Protein AF-Q7MSH3-F1 (afdb_monomer)

Secondary structure (DSSP, 8-state):
-PPP---TT-SS-HHHHHHHHHHHHHHHT--EEEEEEEEEETTEEEEEEEESS-TT-EEEEEESSHHHHHHHHHHHHHHHHHTSGGGTTS---S-SS-SS-TT-EEESSGGGSS-HHHHHHHTTTTTS-GGGGS-SSSS-SSSEEEEEEEETTSS--EEEEHHHIIIIITTTTEEEESSHHHHHHHHHHHHHHHHHHHHHHHTTPPPPBPPHHHHTT-HHHHHHHHHHHHTT-EEEEEE--TTTT--EEEEEEEETTTTEEEEEEEE-SSHHHHHHHHHHHHTTT--TTT--TTPBPPBS-HHHHHSHHHHHHHHHTS-S--BG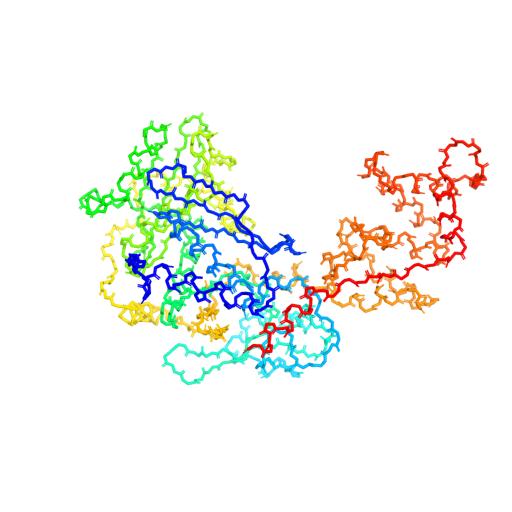GGG-SS-SS--------S-HHHHHHHHHHHHHHTTPPPEEEE--BTTBEEEEEE-TTTS-SS-TTHHHHS-TTTTHHHHHHHHTTTT--HHHHHHHHHHHHTS-TTSBHHHHHT-EE-TT-TTTT-BHHHHHHHHHHHHT-HHHHHHHHHHHHHHS-TTSTTHHHHHHHHHHHHH---S--TTTS-HHHHHHHHHHHTT------EE-HHHHHHHHHHH-

Solvent-accessible surface area (backbone atoms only — not comparable to full-atom values): 29143 Å² total; per-residue (Å²): 130,84,85,79,46,78,48,93,93,52,88,50,29,49,64,60,50,42,51,45,48,52,52,35,42,44,74,42,66,52,53,75,42,83,77,48,74,50,71,68,50,84,59,34,16,26,27,34,36,29,26,71,91,46,68,90,47,57,29,58,14,43,25,79,31,67,64,46,2,46,38,36,16,51,40,47,36,48,26,32,57,49,69,36,57,81,45,58,69,30,45,52,56,85,73,87,81,52,64,54,39,77,69,53,38,76,30,79,45,76,85,69,34,44,53,75,70,57,41,43,58,76,22,59,80,67,71,52,56,77,71,53,43,26,34,40,31,56,75,57,86,74,34,29,40,21,38,66,24,40,28,71,96,58,85,76,46,40,32,47,45,45,22,52,44,60,66,25,26,61,73,50,14,51,18,45,26,75,37,68,48,43,6,48,41,50,9,53,22,47,28,52,27,52,40,48,49,49,50,40,32,38,66,32,49,17,48,22,64,56,54,66,84,62,48,70,75,39,60,71,57,47,50,47,48,52,54,45,40,74,72,60,34,47,71,48,51,26,43,52,26,77,83,69,67,42,48,28,31,32,36,40,40,33,36,77,91,76,56,17,42,40,69,31,68,12,36,25,48,35,53,70,59,6,49,48,46,14,56,40,57,69,46,50,96,44,44,75,92,78,51,81,82,70,51,43,60,54,32,85,56,34,67,66,20,43,33,66,70,28,46,48,34,41,69,76,73,43,56,36,61,40,27,41,42,52,74,44,88,72,39,81,41,71,75,73,99,61,61,55,86,75,58,46,65,57,41,37,49,52,53,51,53,54,37,50,76,72,71,51,59,49,30,36,31,84,37,54,46,76,86,38,28,22,33,39,40,47,31,81,99,51,35,60,71,45,65,78,63,35,55,74,80,62,42,79,36,59,29,46,82,45,34,66,59,64,66,41,48,78,76,48,55,72,68,61,40,48,52,50,51,60,65,45,66,83,48,64,42,83,43,43,46,41,68,47,43,13,49,43,57,33,90,87,20,86,66,48,95,28,34,38,36,62,54,50,26,56,52,27,45,56,76,62,38,56,65,64,20,44,53,41,36,51,54,50,59,73,73,45,54,83,84,41,89,60,38,63,41,40,57,51,47,42,44,40,66,77,65,68,47,72,85,81,54,88,88,78,64,58,70,68,44,46,53,50,49,54,35,40,78,71,56,56,71,76,72,73,44,71,53,56,66,68,30,53,39,39,36,44,48,29,72,101

InterPro domains:
  IPR003776 YcaO-like domain [PF02624] (60-382)
  IPR003776 YcaO-like domain [PS51664] (61-425)
  IPR003776 YcaO-like domain [TIGR00702] (14-395)
  IPR041080 YcaO cyclodehydratase, C-terminal [PF18381] (401-498)

Sequence (544 aa):
MEKLTPLKGKDAPLERTLEVIKEALGKAGFEIIEKECANPLSELFWVFIQDKNHPSFFSNGKGYSKKAALASAYAEFAERAFSGFFFQELYLGDEEGIYLAKDEVLARSIAEVLNPKWRRFYSMEGSLGSRGWIDFQTSHQDHILALPFKRLGGEEGLLFPQALLHNLYASNGIAAGNTLQEALVQAISEVIERAVRFEVIAKGYALPDIPMEVLAQHKEACSVVEALQGLGYEVRLKDASLGRSWPVVVALLINPKDAGAMLLFGAHPNFEVALLRTLSELLQGRDPHRGFKGLEIPALEVEECADSRNLESHFINSTGKIPWRILEEKSDFAFEPWGVEGDREAELEYLARLLERFGLEVFYKDHSRLGFFVVRVVIPSFSEVYPLEDMKEANMNEGKFFRAKVLAWESLEGEALGALLDDLEEVEDHRGIEEFLGIELQERSYLKGAMMGEFKILVALYLGERGYALEGVRWVLEGLDRAHRRFVDYALLERVLSSKAPLKAKGIFPEDSIKRVEGWLKGEREPLFIDLSKAGLARRIATL

Radius of gyration: 26.22 Å; Cα contacts (8 Å, |Δi|>4): 1031; chains: 1; bounding box: 67×51×71 Å

Structure (mmCIF, N/CA/C/O backbone):
data_AF-Q7MSH3-F1
#
_entry.id   AF-Q7MSH3-F1
#
loop_
_atom_site.group_PDB
_atom_site.id
_atom_site.type_symbol
_atom_site.label_atom_id
_atom_site.label_alt_id
_atom_site.label_comp_id
_atom_site.label_asym_id
_atom_site.label_entity_id
_atom_site.label_seq_id
_atom_site.pdbx_PDB_ins_code
_atom_site.Cartn_x
_atom_site.Cartn_y
_atom_site.Cartn_z
_atom_site.occupancy
_atom_site.B_iso_or_equiv
_atom_site.auth_seq_id
_atom_site.auth_comp_id
_atom_site.auth_asym_id
_atom_site.auth_atom_id
_atom_site.pdbx_PDB_model_num
ATOM 1 N N . MET A 1 1 ? 13.443 -17.375 33.068 1.00 51.47 1 MET A N 1
ATOM 2 C CA . MET A 1 1 ? 12.359 -17.336 32.067 1.00 51.47 1 MET A CA 1
ATOM 3 C C . MET A 1 1 ? 12.115 -15.884 31.724 1.00 51.47 1 MET A C 1
ATOM 5 O O . MET A 1 1 ? 12.042 -15.080 32.646 1.00 51.47 1 MET A O 1
ATOM 9 N N . GLU A 1 2 ? 12.078 -15.545 30.440 1.00 70.31 2 GLU A N 1
ATOM 10 C CA . GLU A 1 2 ? 11.700 -14.200 30.000 1.00 70.31 2 GLU A CA 1
ATOM 11 C C . GLU A 1 2 ? 10.244 -13.915 30.414 1.00 70.31 2 GLU A C 1
ATOM 13 O O . GLU A 1 2 ? 9.411 -14.825 30.427 1.00 70.31 2 GLU A O 1
ATOM 18 N N . LYS A 1 3 ? 9.946 -12.683 30.841 1.00 81.31 3 LYS A N 1
ATOM 19 C CA . LYS A 1 3 ? 8.594 -12.283 31.255 1.00 81.31 3 LYS A CA 1
ATOM 20 C C . LYS A 1 3 ? 7.729 -12.123 30.002 1.00 81.31 3 LYS A C 1
ATOM 22 O O . LYS A 1 3 ? 8.068 -11.307 29.154 1.00 81.31 3 LYS A O 1
ATOM 27 N N . LEU A 1 4 ? 6.636 -12.883 29.911 1.00 85.69 4 LEU A N 1
ATOM 28 C CA . LEU A 1 4 ? 5.678 -12.805 28.804 1.00 85.69 4 LEU A CA 1
ATOM 29 C C . LEU A 1 4 ? 4.738 -11.606 28.980 1.00 85.69 4 LEU A C 1
ATOM 31 O O . LEU A 1 4 ? 4.203 -11.392 30.071 1.00 85.69 4 LEU A O 1
ATOM 35 N N . THR A 1 5 ? 4.533 -10.850 27.904 1.00 89.06 5 THR A N 1
ATOM 36 C CA . THR A 1 5 ? 3.732 -9.621 27.886 1.00 89.06 5 THR A CA 1
ATOM 37 C C . THR A 1 5 ? 2.472 -9.820 27.032 1.00 89.06 5 THR A C 1
ATOM 39 O O . THR A 1 5 ? 2.572 -9.770 25.803 1.00 89.06 5 THR A O 1
ATOM 42 N N . PRO A 1 6 ? 1.291 -10.067 27.634 1.00 86.44 6 PRO A N 1
ATOM 43 C CA . PRO A 1 6 ? 0.033 -10.117 26.890 1.00 86.44 6 PRO A CA 1
ATOM 44 C C . PRO A 1 6 ? -0.390 -8.714 26.431 1.00 86.44 6 PRO A C 1
ATOM 46 O O . PRO A 1 6 ? -0.079 -7.723 27.092 1.00 86.44 6 PRO A O 1
ATOM 49 N N . LEU A 1 7 ? -1.127 -8.636 25.322 1.00 87.25 7 LEU A N 1
ATOM 50 C CA . LEU A 1 7 ? -1.681 -7.391 24.787 1.00 87.25 7 LEU A CA 1
ATOM 51 C C . LEU A 1 7 ? -3.159 -7.599 24.439 1.00 87.25 7 LEU A C 1
ATOM 53 O O . LEU A 1 7 ? -3.508 -8.614 23.836 1.00 87.25 7 LEU A O 1
ATOM 57 N N . LYS A 1 8 ? -4.031 -6.649 24.806 1.00 86.06 8 LYS A N 1
ATOM 58 C CA . LYS A 1 8 ? -5.455 -6.715 24.445 1.00 86.06 8 LYS A CA 1
ATOM 59 C C . LYS A 1 8 ? -5.583 -6.758 22.920 1.00 86.06 8 LYS A C 1
ATOM 61 O O . LYS A 1 8 ? -4.939 -5.981 22.219 1.00 86.06 8 LYS A O 1
ATOM 66 N N . GLY A 1 9 ? -6.394 -7.681 22.418 1.00 82.69 9 GLY A N 1
ATOM 67 C CA . GLY A 1 9 ? -6.578 -7.872 20.982 1.00 82.69 9 GLY A CA 1
ATOM 68 C C . GLY A 1 9 ? -5.591 -8.834 20.304 1.00 82.69 9 GLY A C 1
ATOM 69 O O . GLY A 1 9 ? -5.631 -8.962 19.081 1.00 82.69 9 GLY A O 1
ATOM 70 N N . LYS A 1 10 ? -4.692 -9.481 21.063 1.00 90.12 10 LYS A N 1
ATOM 71 C CA . LYS A 1 10 ? -3.670 -10.411 20.554 1.00 90.12 10 LYS A CA 1
ATOM 72 C C . LYS A 1 10 ? -3.763 -11.781 21.222 1.00 90.12 10 LYS A C 1
ATOM 74 O O . LYS A 1 10 ? -3.869 -11.857 22.444 1.00 90.12 10 LYS A O 1
ATOM 79 N N . ASP A 1 11 ? -3.626 -12.844 20.429 1.00 91.81 11 ASP A N 1
ATOM 80 C CA . ASP A 1 11 ? -3.749 -14.230 20.914 1.00 91.81 11 ASP A CA 1
ATOM 81 C C . ASP A 1 11 ? -2.439 -14.822 21.450 1.00 91.81 11 ASP A C 1
ATOM 83 O O . ASP A 1 11 ? -2.425 -15.917 22.014 1.00 91.81 11 ASP A O 1
ATOM 87 N N . ALA A 1 12 ? -1.319 -14.110 21.300 1.00 93.56 12 ALA A N 1
ATOM 88 C CA . ALA A 1 12 ? -0.035 -14.512 21.859 1.00 93.56 12 ALA A CA 1
ATOM 89 C C . ALA A 1 12 ? 0.692 -13.338 22.537 1.00 93.56 12 ALA A C 1
ATOM 91 O O . ALA A 1 12 ? 0.517 -12.180 22.146 1.00 93.56 12 ALA A O 1
ATOM 92 N N . PRO A 1 13 ? 1.549 -13.620 23.538 1.00 94.75 13 PRO A N 1
ATOM 93 C CA . PRO A 1 13 ? 2.441 -12.618 24.104 1.00 94.75 13 PRO A CA 1
ATOM 94 C C . PRO A 1 13 ? 3.452 -12.096 23.079 1.00 94.75 13 PRO A C 1
ATOM 96 O O . PRO A 1 13 ? 3.950 -12.856 22.244 1.00 94.75 13 PRO A O 1
ATOM 99 N N . LEU A 1 14 ? 3.831 -10.823 23.212 1.00 94.12 14 LEU A N 1
ATOM 100 C CA . LEU A 1 14 ? 4.701 -10.118 22.261 1.00 94.12 14 LEU A CA 1
ATOM 101 C C . LEU A 1 14 ? 6.034 -10.831 21.991 1.00 94.12 14 LEU A C 1
ATOM 103 O O . LEU A 1 14 ? 6.529 -10.815 20.866 1.00 94.12 14 LEU A O 1
ATOM 107 N N . GLU A 1 15 ? 6.628 -11.451 23.013 1.00 94.88 15 GLU A N 1
ATOM 108 C CA . GLU A 1 15 ? 7.889 -12.191 22.902 1.00 94.88 15 GLU A CA 1
ATOM 109 C C . GLU A 1 15 ? 7.747 -13.383 21.953 1.00 94.88 15 GLU A C 1
ATOM 111 O O . GLU A 1 15 ? 8.594 -13.590 21.085 1.00 94.88 15 GLU A O 1
ATOM 116 N N . ARG A 1 16 ? 6.639 -14.125 22.079 1.00 94.19 16 ARG A N 1
ATOM 117 C CA . ARG A 1 16 ? 6.362 -15.285 21.234 1.00 94.19 16 ARG A CA 1
ATOM 118 C C . ARG A 1 16 ? 6.024 -14.864 19.809 1.00 94.19 16 ARG A C 1
ATOM 120 O O . ARG A 1 16 ? 6.519 -15.481 18.872 1.00 94.19 16 ARG A O 1
ATOM 127 N N . THR A 1 17 ? 5.237 -13.802 19.646 1.00 95.25 17 THR A N 1
ATOM 128 C CA . THR A 1 17 ? 4.937 -13.219 18.331 1.00 95.25 17 THR A CA 1
ATOM 129 C C . THR A 1 17 ? 6.224 -12.837 17.601 1.00 95.25 17 THR A C 1
ATOM 131 O O . THR A 1 17 ? 6.447 -13.260 16.470 1.00 95.25 17 THR A O 1
ATOM 134 N N . LEU A 1 18 ? 7.125 -12.107 18.266 1.00 96.56 18 LEU A N 1
ATOM 135 C CA . LEU A 1 18 ? 8.400 -11.690 17.679 1.00 96.56 18 LEU A CA 1
ATOM 136 C C . LEU A 1 18 ? 9.305 -12.867 17.307 1.00 96.56 18 LEU A C 1
ATOM 138 O O . LEU A 1 18 ? 9.933 -12.822 16.252 1.00 96.56 18 LEU A O 1
ATOM 142 N N . GLU A 1 19 ? 9.393 -13.892 18.156 1.00 95.94 19 GLU A N 1
ATOM 143 C CA . GLU A 1 19 ? 10.178 -15.101 17.883 1.00 95.94 19 GLU A CA 1
ATOM 144 C C . GLU A 1 19 ? 9.704 -15.785 16.593 1.00 95.94 19 GLU A C 1
ATOM 146 O O . GLU A 1 19 ? 10.505 -16.003 15.682 1.00 95.94 19 GLU A O 1
ATOM 151 N N . VAL A 1 20 ? 8.395 -16.041 16.486 1.00 96.25 20 VAL A N 1
ATOM 152 C CA . VAL A 1 20 ? 7.788 -16.726 15.335 1.00 96.25 20 VAL A CA 1
ATOM 153 C C . VAL A 1 20 ? 7.972 -15.921 14.047 1.00 96.25 20 VAL A C 1
ATOM 155 O O . VAL A 1 20 ? 8.407 -16.474 13.037 1.00 96.25 20 VAL A O 1
ATOM 158 N N . ILE A 1 21 ? 7.700 -14.611 14.070 1.00 96.69 21 ILE A N 1
ATOM 159 C CA . ILE A 1 21 ? 7.804 -13.776 12.864 1.00 96.69 21 ILE A CA 1
ATOM 160 C C . ILE A 1 21 ? 9.256 -13.670 12.386 1.00 96.69 21 ILE A C 1
ATOM 162 O O . ILE A 1 21 ? 9.529 -13.800 11.192 1.00 96.69 21 ILE A O 1
ATOM 166 N N . LYS A 1 22 ? 10.203 -13.456 13.309 1.00 97.12 22 LYS A N 1
ATOM 167 C CA . LYS A 1 22 ? 11.632 -13.370 12.974 1.00 97.12 22 LYS A CA 1
ATOM 168 C C . LYS A 1 22 ? 12.145 -14.668 12.367 1.00 97.12 22 LYS A C 1
ATOM 170 O O . LYS A 1 22 ? 12.881 -14.623 11.384 1.00 97.12 22 LYS A O 1
ATOM 175 N N . GLU A 1 23 ? 11.751 -15.811 12.924 1.00 95.88 23 GLU A N 1
ATOM 176 C CA . GLU A 1 23 ? 12.106 -17.114 12.365 1.00 95.88 23 GLU A CA 1
ATOM 177 C C . GLU A 1 23 ? 11.512 -17.297 10.960 1.00 95.88 23 GLU A C 1
ATOM 179 O O . GLU A 1 23 ? 12.224 -17.717 10.043 1.00 95.88 23 GLU A O 1
ATOM 184 N N . ALA A 1 24 ? 10.236 -16.947 10.773 1.00 95.62 24 ALA A N 1
ATOM 185 C CA . ALA A 1 24 ? 9.555 -17.061 9.489 1.00 95.62 24 ALA A CA 1
ATOM 186 C C . ALA A 1 24 ? 10.226 -16.205 8.400 1.00 95.62 24 ALA A C 1
ATOM 188 O O . ALA A 1 24 ? 10.558 -16.715 7.327 1.00 95.62 24 ALA A O 1
ATOM 189 N N . LEU A 1 25 ? 10.493 -14.929 8.690 1.00 96.69 25 LEU A N 1
ATOM 190 C CA . LEU A 1 25 ? 11.148 -14.001 7.762 1.00 96.69 25 LEU A CA 1
ATOM 191 C C . LEU A 1 25 ? 12.606 -14.391 7.479 1.00 96.69 25 LEU A C 1
ATOM 193 O O . LEU A 1 25 ? 13.038 -14.358 6.326 1.00 96.69 25 LEU A O 1
ATOM 197 N N . GLY A 1 26 ? 13.345 -14.851 8.493 1.00 96.62 26 GLY A N 1
ATOM 198 C CA . GLY A 1 26 ? 14.711 -15.345 8.311 1.00 96.62 26 GLY A CA 1
ATOM 199 C C . GLY A 1 26 ? 14.777 -16.564 7.385 1.00 96.62 26 GLY A C 1
ATOM 200 O O . GLY A 1 26 ? 15.611 -16.617 6.481 1.00 96.62 26 GLY A O 1
ATOM 201 N N . LYS A 1 27 ? 13.855 -17.527 7.537 1.00 95.31 27 LYS A N 1
ATOM 202 C CA . LYS A 1 27 ? 13.747 -18.683 6.624 1.00 95.31 27 LYS A CA 1
ATOM 203 C C . LYS A 1 27 ? 13.336 -18.270 5.209 1.00 95.31 27 LYS A C 1
ATOM 205 O O . LYS A 1 27 ? 13.844 -18.841 4.241 1.00 95.31 27 LYS A O 1
ATOM 210 N N . ALA A 1 28 ? 12.479 -17.258 5.088 1.00 93.50 28 ALA A N 1
ATOM 211 C CA . ALA A 1 28 ? 12.103 -16.660 3.809 1.00 93.50 28 ALA A CA 1
ATOM 212 C C . ALA A 1 28 ? 13.257 -15.926 3.110 1.00 93.50 28 ALA A C 1
ATOM 214 O O . ALA A 1 28 ? 13.173 -15.722 1.906 1.00 93.50 28 ALA A O 1
ATOM 215 N N . GLY A 1 29 ? 14.362 -15.638 3.805 1.00 95.12 29 GLY A N 1
ATOM 216 C CA . GLY A 1 29 ? 15.576 -15.057 3.224 1.00 95.12 29 GLY A CA 1
ATOM 217 C C . GLY A 1 29 ? 15.784 -13.574 3.526 1.00 95.12 29 GLY A C 1
ATOM 218 O O . GLY A 1 29 ? 16.682 -12.978 2.939 1.00 95.12 29 GLY A O 1
ATOM 219 N N . PHE A 1 30 ? 14.995 -12.992 4.433 1.00 96.75 30 PHE A N 1
ATOM 220 C CA . PHE A 1 30 ? 15.144 -11.598 4.845 1.00 96.75 30 PHE A CA 1
ATOM 221 C C . PHE A 1 30 ? 16.154 -11.447 5.992 1.00 96.75 30 PHE A C 1
ATOM 223 O O . PHE A 1 30 ? 16.145 -12.219 6.955 1.00 96.75 30 PHE A O 1
ATOM 230 N N . GLU A 1 31 ? 16.987 -10.409 5.922 1.00 97.25 31 GLU A N 1
ATOM 231 C CA . GLU A 1 31 ? 17.882 -9.969 6.997 1.00 97.25 31 GLU A CA 1
ATOM 232 C C . GLU A 1 31 ? 17.450 -8.573 7.460 1.00 97.25 31 GLU A C 1
ATOM 234 O O . GLU A 1 31 ? 17.891 -7.548 6.940 1.00 97.25 31 GLU A O 1
ATOM 239 N N . ILE A 1 32 ? 16.556 -8.536 8.446 1.00 97.94 32 ILE A N 1
ATOM 240 C CA . ILE A 1 32 ? 15.886 -7.305 8.876 1.00 97.94 32 ILE A CA 1
ATOM 241 C C . ILE A 1 32 ? 16.715 -6.555 9.920 1.00 97.94 32 ILE A C 1
ATOM 243 O O . ILE A 1 32 ? 17.168 -7.130 10.912 1.00 97.94 32 ILE A O 1
ATOM 247 N N . ILE A 1 33 ? 16.841 -5.241 9.732 1.00 97.44 33 ILE A N 1
ATOM 248 C CA . ILE A 1 33 ? 17.505 -4.319 10.656 1.00 97.44 33 ILE A CA 1
ATOM 249 C C . ILE A 1 33 ? 16.542 -3.232 11.154 1.00 97.44 33 ILE A C 1
ATOM 251 O O . ILE A 1 33 ? 15.725 -2.714 10.396 1.00 97.44 33 ILE A O 1
ATOM 255 N N . GLU A 1 34 ? 16.652 -2.874 12.437 1.00 96.88 34 GLU A N 1
ATOM 256 C CA . GLU A 1 34 ? 15.989 -1.696 13.019 1.00 96.88 34 GLU A CA 1
ATOM 257 C C . GLU A 1 34 ? 16.769 -0.449 12.592 1.00 96.88 34 GLU A C 1
ATOM 259 O O . GLU A 1 34 ? 17.951 -0.311 12.913 1.00 96.88 34 GLU A O 1
ATOM 264 N N . LYS A 1 35 ? 16.126 0.430 11.823 1.00 95.88 35 LYS A N 1
ATOM 265 C CA . LYS A 1 35 ? 16.740 1.650 11.290 1.00 95.88 35 LYS A CA 1
ATOM 266 C C . LYS A 1 35 ? 16.483 2.844 12.194 1.00 95.88 35 LYS A C 1
ATOM 268 O O . LYS A 1 35 ? 17.414 3.583 12.499 1.00 95.88 35 LYS A O 1
ATOM 273 N N . GLU A 1 36 ? 15.240 3.005 12.635 1.00 93.81 36 GLU A N 1
ATOM 274 C CA . GLU A 1 36 ? 14.827 4.104 13.503 1.00 93.81 36 GLU A CA 1
ATOM 275 C C . GLU A 1 36 ? 13.807 3.628 14.539 1.00 93.81 36 GLU A C 1
ATOM 277 O O . GLU A 1 36 ? 13.040 2.692 14.312 1.00 93.81 36 GLU A O 1
ATOM 282 N N . CYS A 1 37 ? 13.806 4.281 15.697 1.00 93.31 37 CYS A N 1
ATOM 283 C CA . CYS A 1 37 ? 12.853 4.054 16.774 1.00 93.31 37 CYS A CA 1
ATOM 284 C C . CYS A 1 37 ? 12.673 5.368 17.530 1.00 93.31 37 CYS A C 1
ATOM 286 O O . CYS A 1 37 ? 13.662 6.007 17.897 1.00 93.31 37 CYS A O 1
ATOM 288 N N . ALA A 1 38 ? 11.431 5.732 17.832 1.00 91.50 38 ALA A N 1
ATOM 289 C CA . ALA A 1 38 ? 11.136 6.901 18.649 1.00 91.50 38 ALA A CA 1
ATOM 290 C C . ALA A 1 38 ? 10.003 6.632 19.641 1.00 91.50 38 ALA A C 1
ATOM 292 O O . ALA A 1 38 ? 9.197 5.721 19.461 1.00 91.50 38 ALA A O 1
ATOM 293 N N . ASN A 1 39 ? 9.969 7.455 20.686 1.00 91.62 39 ASN A N 1
ATOM 294 C CA . ASN A 1 39 ? 8.884 7.555 21.657 1.00 91.62 39 ASN A CA 1
ATOM 295 C C . ASN A 1 39 ? 8.404 9.012 21.664 1.00 91.62 39 ASN A C 1
ATOM 297 O O . ASN A 1 39 ? 8.887 9.798 22.483 1.00 91.62 39 ASN A O 1
ATOM 301 N N . PRO A 1 40 ? 7.579 9.417 20.684 1.00 83.56 40 PRO A N 1
ATOM 302 C CA . PRO A 1 40 ? 7.144 10.803 20.564 1.00 83.56 40 PRO A CA 1
ATOM 303 C C . PRO A 1 40 ? 6.288 11.286 21.741 1.00 83.56 40 PRO A C 1
ATOM 305 O O . PRO A 1 40 ? 6.289 12.483 22.011 1.00 83.56 40 PRO A O 1
ATOM 308 N N . LEU A 1 41 ? 5.528 10.406 22.407 1.00 83.94 41 LEU A N 1
ATOM 309 C CA . LEU A 1 41 ? 4.582 10.811 23.450 1.00 83.94 41 LEU A CA 1
ATOM 310 C C . LEU A 1 41 ? 4.128 9.625 24.312 1.00 83.94 41 LEU A C 1
ATOM 312 O O . LEU A 1 41 ? 3.847 8.574 23.759 1.00 83.94 41 LEU A O 1
ATOM 316 N N . SER A 1 42 ? 3.973 9.812 25.629 1.00 68.19 42 SER A N 1
ATOM 317 C CA . SER A 1 42 ? 3.210 8.945 26.559 1.00 68.19 42 SER A CA 1
ATOM 318 C C . SER A 1 42 ? 3.168 7.443 26.219 1.00 68.19 42 SER A C 1
ATOM 320 O O . SER A 1 42 ? 2.126 6.920 25.829 1.00 68.19 42 SER A O 1
ATOM 322 N N . GLU A 1 43 ? 4.296 6.744 26.381 1.00 79.25 43 GLU A N 1
ATOM 323 C CA . GLU A 1 43 ? 4.442 5.296 26.116 1.00 79.25 43 GLU A CA 1
ATOM 324 C C . GLU A 1 43 ? 4.122 4.851 24.675 1.00 79.25 43 GLU A C 1
ATOM 326 O O . GLU A 1 43 ? 4.131 3.658 24.394 1.00 79.25 43 GLU A O 1
ATOM 331 N N . LEU A 1 44 ? 3.887 5.767 23.735 1.00 88.25 44 LEU A N 1
ATOM 332 C CA . LEU A 1 44 ? 3.616 5.474 22.334 1.00 88.25 44 LEU A CA 1
ATOM 333 C C . LEU A 1 44 ? 4.927 5.481 21.556 1.00 88.25 44 LEU A C 1
ATOM 335 O O . LEU A 1 44 ? 5.600 6.499 21.425 1.00 88.25 44 LEU A O 1
ATOM 339 N N . PHE A 1 45 ? 5.272 4.323 21.009 1.00 93.00 45 PHE A N 1
ATOM 340 C CA . PHE A 1 45 ? 6.473 4.106 20.222 1.00 93.00 45 PHE A CA 1
ATOM 341 C C . PHE A 1 45 ? 6.120 3.887 18.759 1.00 93.00 45 PHE A C 1
ATOM 343 O O . PHE A 1 45 ? 5.101 3.267 18.441 1.00 93.00 45 PHE A O 1
ATOM 350 N N . TRP A 1 46 ? 7.027 4.298 17.879 1.00 94.31 46 TRP A N 1
ATOM 351 C CA . TRP A 1 46 ? 7.084 3.787 16.518 1.00 94.31 46 TRP A CA 1
ATOM 352 C C . TRP A 1 46 ? 8.488 3.283 16.184 1.00 94.31 46 TRP A C 1
ATOM 354 O O . TRP A 1 46 ? 9.485 3.746 16.745 1.00 94.31 46 TRP A O 1
ATOM 364 N N . VAL A 1 47 ? 8.550 2.294 15.297 1.00 96.38 47 VAL A N 1
ATOM 365 C CA . VAL A 1 47 ? 9.782 1.640 14.842 1.00 96.38 47 VAL A CA 1
ATOM 366 C C . VAL A 1 47 ? 9.750 1.530 13.322 1.00 96.38 47 VAL A C 1
ATOM 368 O O . VAL A 1 47 ? 8.730 1.138 12.764 1.00 96.38 47 VAL A O 1
ATOM 371 N N . PHE A 1 48 ? 10.867 1.831 12.669 1.00 97.00 48 PHE A N 1
ATOM 372 C CA . PHE A 1 48 ? 11.083 1.622 11.240 1.00 97.00 48 PHE A CA 1
ATOM 373 C C . PHE A 1 48 ? 12.108 0.499 11.044 1.00 97.00 48 PHE A C 1
ATOM 375 O O . PHE A 1 48 ? 13.229 0.565 11.568 1.00 97.00 48 PHE A O 1
ATOM 382 N N . ILE A 1 49 ? 11.718 -0.544 10.309 1.00 97.94 49 ILE A N 1
ATOM 383 C CA . ILE A 1 49 ? 12.573 -1.693 9.989 1.00 97.94 49 ILE A CA 1
ATOM 384 C C . ILE A 1 49 ? 12.691 -1.873 8.479 1.00 97.94 49 ILE A C 1
ATOM 386 O O . ILE A 1 49 ? 11.787 -1.518 7.726 1.00 97.94 49 ILE A O 1
ATOM 390 N N . GLN A 1 50 ? 13.803 -2.450 8.038 1.00 98.00 50 GLN A N 1
ATOM 391 C CA . GLN A 1 50 ? 14.118 -2.602 6.621 1.00 98.00 50 GLN A CA 1
ATOM 392 C C . GLN A 1 50 ? 14.947 -3.866 6.388 1.00 98.00 50 GLN A C 1
ATOM 394 O O . GLN A 1 50 ? 15.729 -4.255 7.259 1.00 98.00 50 GLN A O 1
ATOM 399 N N . ASP A 1 51 ? 14.810 -4.493 5.219 1.00 98.06 51 ASP A N 1
ATOM 400 C CA . ASP A 1 51 ? 15.735 -5.543 4.795 1.00 98.06 51 ASP A CA 1
ATOM 401 C C . ASP A 1 51 ? 17.099 -4.947 4.426 1.00 98.06 51 ASP A C 1
ATOM 403 O O . ASP A 1 51 ? 17.213 -3.956 3.702 1.00 98.06 51 ASP A O 1
ATOM 407 N N . LYS A 1 52 ? 18.164 -5.558 4.934 1.00 96.81 52 LYS A N 1
ATOM 408 C CA . LYS A 1 52 ? 19.535 -5.094 4.725 1.00 96.81 52 LYS A CA 1
ATOM 409 C C . LYS A 1 52 ? 19.988 -5.211 3.268 1.00 96.81 52 LYS A C 1
ATOM 411 O O . LYS A 1 52 ? 20.773 -4.373 2.827 1.00 96.81 52 LYS A O 1
ATOM 416 N N . ASN A 1 53 ? 19.541 -6.241 2.550 1.00 94.56 53 ASN A N 1
ATOM 417 C CA . ASN A 1 53 ? 19.959 -6.524 1.176 1.00 94.56 53 ASN A CA 1
ATOM 418 C C . ASN A 1 53 ? 19.065 -5.804 0.156 1.00 94.56 53 ASN A C 1
ATOM 420 O O . ASN A 1 53 ? 19.537 -5.423 -0.912 1.00 94.56 53 ASN A O 1
ATOM 424 N N . HIS A 1 54 ? 17.804 -5.556 0.514 1.00 94.50 54 HIS A N 1
ATOM 425 C CA . HIS A 1 54 ? 16.815 -4.861 -0.302 1.00 94.50 54 HIS A CA 1
ATOM 426 C C . HIS A 1 54 ? 16.169 -3.704 0.473 1.00 94.50 54 HIS A C 1
ATOM 428 O O . HIS A 1 54 ? 15.052 -3.843 0.971 1.00 94.50 54 HIS A O 1
ATOM 434 N N . PRO A 1 55 ? 16.813 -2.522 0.533 1.00 94.00 55 PRO A N 1
ATOM 435 C CA . PRO A 1 55 ? 16.291 -1.377 1.277 1.00 94.00 55 PRO A CA 1
ATOM 436 C C . PRO A 1 55 ? 14.873 -0.930 0.871 1.00 94.00 55 PRO A C 1
ATOM 438 O O . PRO A 1 55 ? 14.130 -0.379 1.675 1.00 94.00 55 PRO A O 1
ATOM 441 N N . SER A 1 56 ? 14.428 -1.190 -0.356 1.00 93.25 56 SER A N 1
ATOM 442 C CA . SER A 1 56 ? 13.038 -0.910 -0.751 1.00 93.25 56 SER A CA 1
ATOM 443 C C . SER A 1 56 ? 11.997 -1.722 0.036 1.00 93.25 56 SER A C 1
ATOM 445 O O . SER A 1 56 ? 10.824 -1.370 0.029 1.00 93.25 56 SER A O 1
ATOM 447 N N . PHE A 1 57 ? 12.392 -2.819 0.687 1.00 96.88 57 PHE A N 1
ATOM 448 C CA . PHE A 1 57 ? 11.511 -3.623 1.528 1.00 96.88 57 PHE A CA 1
ATOM 449 C C . PHE A 1 57 ? 11.628 -3.157 2.972 1.00 96.88 57 PHE A C 1
ATOM 451 O O . PHE A 1 57 ? 12.631 -3.389 3.649 1.00 96.88 57 PHE A O 1
ATOM 458 N N . PHE A 1 58 ? 10.589 -2.474 3.435 1.00 97.50 58 PHE A N 1
ATOM 459 C CA . PHE A 1 58 ? 10.513 -1.903 4.769 1.00 97.50 58 PHE A CA 1
ATOM 460 C C . PHE A 1 58 ? 9.080 -1.915 5.290 1.00 97.50 58 PHE A C 1
ATOM 462 O O . PHE A 1 58 ? 8.110 -2.062 4.538 1.00 97.50 58 PHE A O 1
ATOM 469 N N . SER A 1 59 ? 8.950 -1.717 6.592 1.00 97.31 59 SER A N 1
ATOM 470 C CA . SER A 1 59 ? 7.674 -1.501 7.262 1.00 97.31 59 SER A CA 1
ATOM 471 C C . SER A 1 59 ? 7.860 -0.590 8.464 1.00 97.31 59 SER A C 1
ATOM 473 O O . SER A 1 59 ? 8.972 -0.391 8.969 1.00 97.31 59 SER A O 1
ATOM 475 N N . ASN A 1 60 ? 6.747 -0.029 8.918 1.00 95.50 60 ASN A N 1
ATOM 476 C CA . ASN A 1 60 ? 6.702 0.702 10.167 1.00 95.50 60 ASN A CA 1
ATOM 477 C C . ASN A 1 60 ? 5.902 -0.106 11.184 1.00 95.50 60 ASN A C 1
ATOM 479 O O . ASN A 1 60 ? 5.069 -0.931 10.842 1.00 95.50 60 ASN A O 1
ATOM 483 N N . GLY A 1 61 ? 6.143 0.136 12.460 1.00 94.69 61 GLY A N 1
ATOM 484 C CA . GLY A 1 61 ? 5.339 -0.432 13.527 1.00 94.69 61 GLY A CA 1
ATOM 485 C C . GLY A 1 61 ? 5.050 0.597 14.586 1.00 94.69 61 GLY A C 1
ATOM 486 O O . GLY A 1 61 ? 5.803 1.557 14.749 1.00 94.69 61 GLY A O 1
ATOM 487 N N . LYS A 1 62 ? 3.948 0.393 15.296 1.00 93.62 62 LYS A N 1
ATOM 488 C CA . LYS A 1 62 ? 3.440 1.315 16.309 1.00 93.62 62 LYS A CA 1
ATOM 489 C C . LYS A 1 62 ? 2.882 0.560 17.508 1.00 93.62 62 LYS A C 1
ATOM 491 O O . LYS A 1 62 ? 2.413 -0.570 17.376 1.00 93.62 62 LYS A O 1
ATOM 496 N N . GLY A 1 63 ? 2.959 1.157 18.694 1.00 91.88 63 GLY A N 1
ATOM 497 C CA . GLY A 1 63 ? 2.360 0.565 19.888 1.00 91.88 63 GLY A CA 1
ATOM 498 C C . GLY A 1 63 ? 2.748 1.237 21.198 1.00 91.88 63 GLY A C 1
ATOM 499 O O . GLY A 1 63 ? 3.704 2.001 21.264 1.00 91.88 63 GLY A O 1
ATOM 500 N N . TYR A 1 64 ? 2.031 0.880 22.263 1.00 89.81 64 TYR A N 1
ATOM 501 C CA . TYR A 1 64 ? 2.160 1.456 23.611 1.00 89.81 64 TYR A CA 1
ATOM 502 C C . TYR A 1 64 ? 3.332 0.873 24.432 1.00 89.81 64 TYR A C 1
ATOM 504 O O . TYR A 1 64 ? 3.301 0.783 25.654 1.00 89.81 64 TYR A O 1
ATOM 512 N N . SER A 1 65 ? 4.344 0.362 23.734 1.00 91.88 65 SER A N 1
ATOM 513 C CA . SER A 1 65 ? 5.663 0.010 24.259 1.00 91.88 65 SER A CA 1
ATOM 514 C C . SER A 1 65 ? 6.603 -0.223 23.077 1.00 91.88 65 SER A C 1
ATOM 516 O O . SER A 1 65 ? 6.156 -0.622 21.996 1.00 91.88 65 SER A O 1
ATOM 518 N N . LYS A 1 66 ? 7.921 -0.086 23.280 1.00 93.44 66 LYS A N 1
ATOM 519 C CA . LYS A 1 66 ? 8.902 -0.399 22.224 1.00 93.44 66 LYS A CA 1
ATOM 520 C C . LYS A 1 66 ? 8.716 -1.815 21.661 1.00 93.44 66 LYS A C 1
ATOM 522 O O . LYS A 1 66 ? 8.830 -2.024 20.457 1.00 93.44 66 LYS A O 1
ATOM 527 N N . LYS A 1 67 ? 8.414 -2.796 22.519 1.00 94.62 67 LYS A N 1
ATOM 528 C CA . LYS A 1 67 ? 8.231 -4.197 22.109 1.00 94.62 67 LYS A CA 1
ATOM 529 C C . LYS A 1 67 ? 6.964 -4.387 21.269 1.00 94.62 67 LYS A C 1
ATOM 531 O O . LYS A 1 67 ? 7.013 -5.117 20.286 1.00 94.62 67 LYS A O 1
ATOM 536 N N . ALA A 1 68 ? 5.867 -3.710 21.618 1.00 94.06 68 ALA A N 1
ATOM 537 C CA . ALA A 1 68 ? 4.637 -3.735 20.827 1.00 94.06 68 ALA A CA 1
ATOM 538 C C . ALA A 1 68 ? 4.841 -3.086 19.450 1.00 94.06 68 ALA A C 1
ATOM 540 O O . ALA A 1 68 ? 4.460 -3.677 18.443 1.00 94.06 68 ALA A O 1
ATOM 541 N N . ALA A 1 69 ? 5.521 -1.935 19.396 1.00 95.38 69 ALA A N 1
ATOM 542 C CA . ALA A 1 69 ? 5.864 -1.280 18.135 1.00 95.38 69 ALA A CA 1
ATOM 543 C C . ALA A 1 69 ? 6.775 -2.152 17.259 1.00 95.38 69 ALA A C 1
ATOM 545 O O . ALA A 1 69 ? 6.544 -2.274 16.060 1.00 95.38 69 ALA A O 1
ATOM 546 N N . LEU A 1 70 ? 7.756 -2.835 17.855 1.00 97.12 70 LEU A N 1
ATOM 547 C CA . LEU A 1 70 ? 8.603 -3.783 17.134 1.00 97.12 70 LEU A CA 1
ATOM 548 C C . LEU A 1 70 ? 7.799 -4.980 16.603 1.00 97.12 70 LEU A C 1
ATOM 550 O O . LEU A 1 70 ? 7.963 -5.353 15.447 1.00 97.12 70 LEU A O 1
ATOM 554 N N . ALA A 1 71 ? 6.921 -5.575 17.417 1.00 96.62 71 ALA A N 1
ATOM 555 C CA . ALA A 1 71 ? 6.067 -6.684 16.984 1.00 96.62 71 ALA A CA 1
ATOM 556 C C . ALA A 1 71 ? 5.146 -6.268 15.828 1.00 96.62 71 ALA A C 1
ATOM 558 O O . ALA A 1 71 ? 5.024 -7.008 14.857 1.00 96.62 71 ALA A O 1
ATOM 559 N N . SER A 1 72 ? 4.575 -5.062 15.901 1.00 96.25 72 SER A N 1
ATOM 560 C CA . SER A 1 72 ? 3.791 -4.460 14.820 1.00 96.25 72 SER A CA 1
ATOM 561 C C . SER A 1 72 ? 4.616 -4.277 13.544 1.00 96.25 72 SER A C 1
ATOM 563 O O . SER A 1 72 ? 4.139 -4.662 12.484 1.00 96.25 72 SER A O 1
ATOM 565 N N . ALA A 1 73 ? 5.855 -3.779 13.632 1.00 97.69 73 ALA A N 1
ATOM 566 C CA . ALA A 1 73 ? 6.704 -3.577 12.455 1.00 97.69 73 ALA A CA 1
ATOM 567 C C . ALA A 1 73 ? 7.016 -4.908 11.756 1.00 97.69 73 ALA A C 1
ATOM 569 O O . ALA A 1 73 ? 6.899 -5.024 10.537 1.00 97.69 73 ALA A O 1
ATOM 570 N N . TYR A 1 74 ? 7.383 -5.932 12.532 1.00 98.12 74 TYR A N 1
ATOM 571 C CA . TYR A 1 74 ? 7.665 -7.269 12.009 1.00 98.12 74 TYR A CA 1
ATOM 572 C C . TYR A 1 74 ? 6.416 -7.938 11.422 1.00 98.12 74 TYR A C 1
ATOM 574 O O . TYR A 1 74 ? 6.520 -8.583 10.380 1.00 98.12 74 TYR A O 1
ATOM 582 N N . ALA A 1 75 ? 5.250 -7.769 12.053 1.00 97.25 75 ALA A N 1
ATOM 583 C CA . ALA A 1 75 ? 3.984 -8.265 11.521 1.00 97.25 75 ALA A CA 1
ATOM 584 C C . ALA A 1 75 ? 3.663 -7.612 10.169 1.00 97.25 75 ALA A C 1
ATOM 586 O O . ALA A 1 75 ? 3.483 -8.339 9.200 1.00 97.25 75 ALA A O 1
ATOM 587 N N . GLU A 1 76 ? 3.733 -6.279 10.066 1.00 97.38 76 GLU A N 1
ATOM 588 C CA . GLU A 1 76 ? 3.519 -5.535 8.811 1.00 97.38 76 GLU A CA 1
ATOM 589 C C . GLU A 1 76 ? 4.531 -5.938 7.719 1.00 97.38 76 GLU A C 1
ATOM 591 O O . GLU A 1 76 ? 4.202 -6.043 6.538 1.00 97.38 76 GLU A O 1
ATOM 596 N N . PHE A 1 77 ? 5.778 -6.234 8.096 1.00 98.12 77 PHE A N 1
ATOM 597 C CA . PHE A 1 77 ? 6.768 -6.746 7.148 1.00 98.12 77 PHE A CA 1
ATOM 598 C C . PHE A 1 77 ? 6.368 -8.124 6.603 1.00 98.12 77 PHE A C 1
ATOM 600 O O . PHE A 1 77 ? 6.440 -8.364 5.397 1.00 98.12 77 PHE A O 1
ATOM 607 N N . ALA A 1 78 ? 5.939 -9.036 7.481 1.00 97.19 78 ALA A N 1
ATOM 608 C CA . ALA A 1 78 ? 5.477 -10.366 7.094 1.00 97.19 78 ALA A CA 1
ATOM 609 C C . ALA A 1 78 ? 4.185 -10.320 6.270 1.00 97.19 78 ALA A C 1
ATOM 611 O O . ALA A 1 78 ? 4.070 -11.073 5.304 1.00 97.19 78 ALA A O 1
ATOM 612 N N . GLU A 1 79 ? 3.264 -9.407 6.587 1.00 96.50 79 GLU A N 1
ATOM 613 C CA . GLU A 1 79 ? 2.079 -9.113 5.777 1.00 96.50 79 GLU A CA 1
ATOM 614 C C . GLU A 1 79 ? 2.478 -8.808 4.338 1.00 96.50 79 GLU A C 1
ATOM 616 O O . GLU A 1 79 ? 2.043 -9.496 3.413 1.00 96.50 79 GLU A O 1
ATOM 621 N N . ARG A 1 80 ? 3.367 -7.828 4.145 1.00 96.38 80 ARG A N 1
ATOM 622 C CA . ARG A 1 80 ? 3.801 -7.384 2.816 1.00 96.38 80 ARG A CA 1
ATOM 623 C C . ARG A 1 80 ? 4.620 -8.434 2.070 1.00 96.38 80 ARG A C 1
ATOM 625 O O . ARG A 1 80 ? 4.479 -8.574 0.857 1.00 96.38 80 ARG A O 1
ATOM 632 N N . ALA A 1 81 ? 5.457 -9.185 2.782 1.00 95.69 81 ALA A N 1
ATOM 633 C CA . ALA A 1 81 ? 6.283 -10.230 2.191 1.00 95.69 81 ALA A CA 1
ATOM 634 C C . ALA A 1 81 ? 5.459 -11.450 1.757 1.00 95.69 81 ALA A C 1
ATOM 636 O O . ALA A 1 81 ? 5.563 -11.882 0.611 1.00 95.69 81 ALA A O 1
ATOM 637 N N . PHE A 1 82 ? 4.639 -12.015 2.647 1.00 95.25 82 PHE A N 1
ATOM 638 C CA . PHE A 1 82 ? 3.954 -13.290 2.393 1.00 95.25 82 PHE A CA 1
ATOM 639 C C . PHE A 1 82 ? 2.689 -13.142 1.540 1.00 95.25 82 PHE A C 1
ATOM 641 O O . PHE A 1 82 ? 2.316 -14.083 0.839 1.00 95.25 82 PHE A O 1
ATOM 648 N N . SER A 1 83 ? 2.057 -11.963 1.539 1.00 94.25 83 SER A N 1
ATOM 649 C CA . SER A 1 83 ? 0.990 -11.638 0.577 1.00 94.25 83 SER A CA 1
ATOM 650 C C . SER A 1 83 ? 1.510 -11.357 -0.837 1.00 94.25 83 SER A C 1
ATOM 652 O O . SER A 1 83 ? 0.721 -11.314 -1.778 1.00 94.25 83 SER A O 1
ATOM 654 N N . GLY A 1 84 ? 2.823 -11.155 -0.990 1.00 93.06 84 GLY A N 1
ATOM 655 C CA . GLY A 1 84 ? 3.450 -10.775 -2.252 1.00 93.06 84 GLY A CA 1
ATOM 656 C C . GLY A 1 84 ? 3.421 -9.274 -2.562 1.00 93.06 84 GLY A C 1
ATOM 657 O O . GLY A 1 84 ? 3.929 -8.873 -3.607 1.00 93.06 84 GLY A O 1
ATOM 658 N N . PHE A 1 85 ? 2.886 -8.438 -1.665 1.00 94.75 85 PHE A N 1
ATOM 659 C CA . PHE A 1 85 ? 2.748 -6.989 -1.860 1.00 94.75 85 PHE A CA 1
ATOM 660 C C . PHE A 1 85 ? 4.075 -6.284 -2.179 1.00 94.75 85 PHE A C 1
ATOM 662 O O . PHE A 1 85 ? 4.118 -5.445 -3.071 1.00 94.75 85 PHE A O 1
ATOM 669 N N . PHE A 1 86 ? 5.185 -6.667 -1.534 1.00 95.31 86 PHE A N 1
ATOM 670 C CA . PHE A 1 86 ? 6.512 -6.106 -1.850 1.00 95.31 86 PHE A CA 1
ATOM 671 C C . PHE A 1 86 ? 6.942 -6.289 -3.310 1.00 95.31 86 PHE A C 1
ATOM 673 O O . PHE A 1 86 ? 7.826 -5.581 -3.787 1.00 95.31 86 PHE A O 1
ATOM 680 N N . PHE A 1 87 ? 6.349 -7.253 -4.005 1.00 93.75 87 PHE A N 1
ATOM 681 C CA . PHE A 1 87 ? 6.722 -7.627 -5.357 1.00 93.75 87 PHE A CA 1
ATOM 682 C C . PHE A 1 87 ? 5.702 -7.168 -6.399 1.00 93.75 87 PHE A C 1
ATOM 684 O O . PHE A 1 87 ? 5.892 -7.466 -7.574 1.00 93.75 87 PHE A O 1
ATOM 691 N N . GLN A 1 88 ? 4.615 -6.496 -6.004 1.00 91.94 88 GLN A N 1
ATOM 692 C CA . GLN A 1 88 ? 3.460 -6.232 -6.874 1.00 91.94 88 GLN A CA 1
ATOM 693 C C . GLN A 1 88 ? 3.813 -5.442 -8.151 1.00 91.94 88 GLN A C 1
ATOM 695 O O . GLN A 1 88 ? 3.215 -5.675 -9.198 1.00 91.94 88 GLN A O 1
ATOM 700 N N . GLU A 1 89 ? 4.838 -4.588 -8.066 1.00 91.25 89 GLU A N 1
ATOM 701 C CA . GLU A 1 89 ? 5.392 -3.758 -9.148 1.00 91.25 89 GLU A CA 1
ATOM 702 C C . GLU A 1 89 ? 6.650 -4.379 -9.786 1.00 91.25 89 GLU A C 1
ATOM 704 O O . GLU A 1 89 ? 7.433 -3.696 -10.441 1.00 91.25 89 GLU A O 1
ATOM 709 N N . LEU A 1 90 ? 6.895 -5.676 -9.586 1.00 92.38 90 LEU A N 1
ATOM 710 C CA . LEU A 1 90 ? 8.071 -6.358 -10.118 1.00 92.38 90 LEU A CA 1
ATOM 711 C C . LEU A 1 90 ? 7.687 -7.479 -11.073 1.00 92.38 90 LEU A C 1
ATOM 713 O O . LEU A 1 90 ? 6.847 -8.331 -10.792 1.00 92.38 90 LEU A O 1
ATOM 717 N N . TYR A 1 91 ? 8.401 -7.524 -12.185 1.00 92.06 91 TYR A N 1
ATOM 718 C CA . TYR A 1 91 ? 8.526 -8.674 -13.046 1.00 92.06 91 TYR A CA 1
ATOM 719 C C . TYR A 1 91 ? 9.301 -9.776 -12.323 1.00 92.06 91 TYR A C 1
ATOM 721 O O . TYR A 1 91 ? 10.430 -9.575 -11.870 1.00 92.06 91 TYR A O 1
ATOM 729 N N . LEU A 1 92 ? 8.706 -10.964 -12.236 1.00 89.62 92 LEU A N 1
ATOM 730 C CA . LEU A 1 92 ? 9.260 -12.090 -11.482 1.00 89.62 92 LEU A CA 1
ATOM 731 C C . LEU A 1 92 ? 10.002 -13.114 -12.354 1.00 89.62 92 LEU A C 1
ATOM 733 O O . LEU A 1 92 ? 10.534 -14.098 -11.831 1.00 89.62 92 LEU A O 1
ATOM 737 N N . GLY A 1 93 ? 10.130 -12.844 -13.655 1.00 81.19 93 GLY A N 1
ATOM 738 C CA . GLY A 1 93 ? 10.826 -13.706 -14.608 1.00 81.19 93 GLY A CA 1
ATOM 739 C C . GLY A 1 93 ? 9.914 -14.709 -15.319 1.00 81.19 93 GLY A C 1
ATOM 740 O O . GLY A 1 93 ? 8.725 -14.815 -15.031 1.00 81.19 93 GLY A O 1
ATOM 741 N N . ASP A 1 94 ? 10.515 -15.461 -16.242 1.00 70.75 94 ASP A N 1
ATOM 742 C CA . ASP A 1 94 ? 9.864 -16.433 -17.135 1.00 70.75 94 ASP A CA 1
ATOM 743 C C . ASP A 1 94 ? 9.881 -17.881 -16.598 1.00 70.75 94 ASP A C 1
ATOM 745 O O . ASP A 1 94 ? 9.722 -18.833 -17.360 1.00 70.75 94 ASP A O 1
ATOM 749 N N . GLU A 1 95 ? 10.130 -18.091 -15.302 1.00 65.12 95 GLU A N 1
ATOM 750 C CA . GLU A 1 95 ? 10.123 -19.448 -14.733 1.00 65.12 95 GLU A CA 1
ATOM 751 C C . GLU A 1 95 ? 8.685 -20.001 -14.648 1.00 65.12 95 GLU A C 1
ATOM 753 O O . GLU A 1 95 ? 7.744 -19.270 -14.336 1.00 65.12 95 GLU A O 1
ATOM 758 N N . GLU A 1 96 ? 8.500 -21.297 -14.931 1.00 58.25 96 GLU A N 1
ATOM 759 C CA . GLU A 1 96 ? 7.169 -21.916 -14.940 1.00 58.25 96 GLU A CA 1
ATOM 760 C C . GLU A 1 96 ? 6.552 -22.026 -13.531 1.00 58.25 96 GLU A C 1
ATOM 762 O O . GLU A 1 96 ? 7.095 -22.670 -12.632 1.00 58.25 96 GLU A O 1
ATOM 767 N N . GLY A 1 97 ? 5.328 -21.503 -13.400 1.00 57.62 97 GLY A N 1
ATOM 768 C CA . GLY A 1 97 ? 4.239 -22.154 -12.664 1.00 57.62 97 GLY A CA 1
ATOM 769 C C . GLY A 1 97 ? 3.966 -21.729 -11.220 1.00 57.62 97 GLY A C 1
ATOM 770 O O . GLY A 1 97 ? 2.891 -22.063 -10.730 1.00 57.62 97 GLY A O 1
ATOM 771 N N . ILE A 1 98 ? 4.870 -21.019 -10.535 1.00 62.12 98 ILE A N 1
ATOM 772 C CA . ILE A 1 98 ? 4.642 -20.486 -9.175 1.00 62.12 98 ILE A CA 1
ATOM 773 C C . ILE A 1 98 ? 5.428 -19.177 -8.998 1.00 62.12 98 ILE A C 1
ATOM 775 O O . ILE A 1 98 ? 6.655 -19.205 -8.886 1.00 62.12 98 ILE A O 1
ATOM 779 N N . TYR A 1 99 ? 4.731 -18.041 -8.922 1.00 71.44 99 TYR A N 1
ATOM 780 C CA . TYR A 1 99 ? 5.348 -16.718 -8.800 1.00 71.44 99 TYR A CA 1
ATOM 781 C C . TYR A 1 99 ? 5.365 -16.227 -7.347 1.00 71.44 99 TYR A C 1
ATOM 783 O O . TYR A 1 99 ? 6.434 -15.895 -6.831 1.00 71.44 99 TYR A O 1
ATOM 791 N N . LEU A 1 100 ? 4.219 -16.238 -6.657 1.00 74.56 100 LEU A N 1
ATOM 792 C CA . LEU A 1 100 ? 4.097 -15.820 -5.250 1.00 74.56 100 LEU A CA 1
ATOM 793 C C . LEU A 1 100 ? 3.411 -16.863 -4.355 1.00 74.56 100 LEU A C 1
ATOM 795 O O . LEU A 1 100 ? 3.678 -16.913 -3.149 1.00 74.56 100 LEU A O 1
ATOM 799 N N . ALA A 1 101 ? 2.559 -17.727 -4.908 1.00 80.06 101 ALA A N 1
ATOM 800 C CA . ALA A 1 101 ? 1.882 -18.784 -4.160 1.00 80.06 101 ALA A CA 1
ATOM 801 C C . ALA A 1 101 ? 1.693 -20.073 -4.972 1.00 80.06 101 ALA A C 1
ATOM 803 O O . ALA A 1 101 ? 1.386 -20.043 -6.157 1.00 80.06 101 ALA A O 1
ATOM 804 N N . LYS A 1 102 ? 1.823 -21.231 -4.305 1.00 81.00 102 LYS A N 1
ATOM 805 C CA . LYS A 1 102 ? 1.714 -22.563 -4.942 1.00 81.00 102 LYS A CA 1
ATOM 806 C C . LYS A 1 102 ? 0.345 -22.855 -5.559 1.00 81.00 102 LYS A C 1
ATOM 808 O O . LYS A 1 102 ? 0.228 -23.790 -6.341 1.00 81.00 102 LYS A O 1
ATOM 813 N N . ASP A 1 103 ? -0.685 -22.132 -5.133 1.00 87.94 103 ASP A N 1
ATOM 814 C CA . ASP A 1 103 ? -2.071 -22.305 -5.563 1.00 87.94 103 ASP A CA 1
ATOM 815 C C . ASP A 1 103 ? -2.530 -21.241 -6.571 1.00 87.94 103 ASP A C 1
ATOM 817 O O . ASP A 1 103 ? -3.726 -21.111 -6.822 1.00 87.94 103 ASP A O 1
ATOM 821 N N . GLU A 1 104 ? -1.593 -20.495 -7.159 1.00 90.50 104 GLU A N 1
ATOM 822 C CA . GLU A 1 104 ? -1.838 -19.634 -8.317 1.00 90.50 104 GLU A CA 1
ATOM 823 C C . GLU A 1 104 ? -2.381 -20.417 -9.517 1.00 90.50 104 GLU A C 1
ATOM 825 O O . GLU A 1 104 ? -1.977 -21.547 -9.796 1.00 90.50 104 GLU A O 1
ATOM 830 N N . VAL A 1 105 ? -3.298 -19.789 -10.256 1.00 92.31 105 VAL A N 1
ATOM 831 C CA . VAL A 1 105 ? -3.931 -20.373 -11.438 1.00 92.31 105 VAL A CA 1
ATOM 832 C C . VAL A 1 105 ? -3.786 -19.423 -12.619 1.00 92.31 105 VAL A C 1
ATOM 834 O O . VAL A 1 105 ? -4.178 -18.261 -12.536 1.00 92.31 105 VAL A O 1
ATOM 837 N N . LEU A 1 106 ? -3.279 -19.938 -13.740 1.00 92.62 106 LEU A N 1
ATOM 838 C CA . LEU A 1 106 ? -3.317 -19.263 -15.037 1.00 92.62 106 LEU A CA 1
ATOM 839 C C . LEU A 1 106 ? -4.622 -19.623 -15.752 1.00 92.62 106 LEU A C 1
ATOM 841 O O . LEU A 1 106 ? -4.712 -20.631 -16.457 1.00 92.62 106 LEU A O 1
AT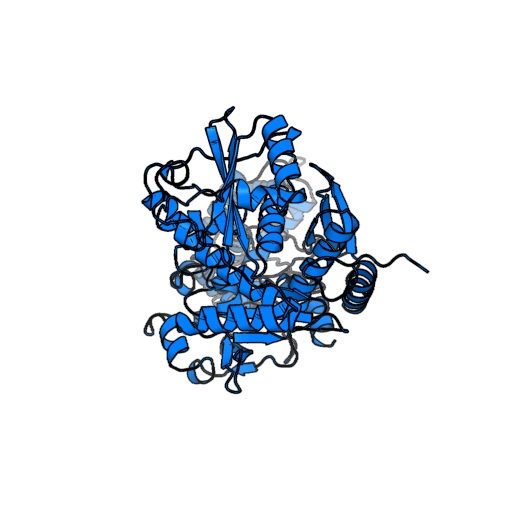OM 845 N N . ALA A 1 107 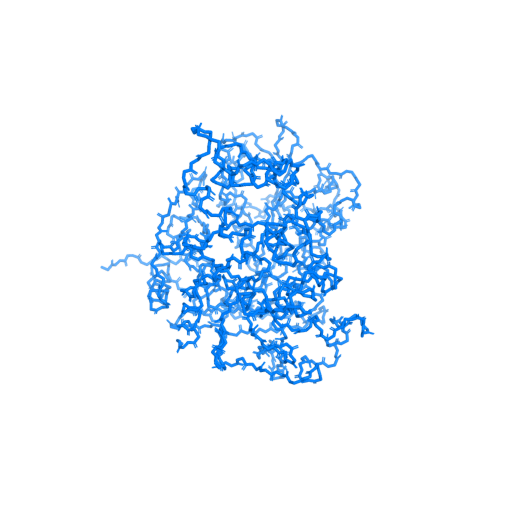? -5.650 -18.809 -15.536 1.00 94.44 107 ALA A N 1
ATOM 846 C CA . ALA A 1 107 ? -6.936 -18.955 -16.203 1.00 94.44 107 ALA A CA 1
ATOM 847 C C . ALA A 1 107 ? -6.827 -18.549 -17.680 1.00 94.44 107 ALA A C 1
ATOM 849 O O . ALA A 1 107 ? -6.198 -17.545 -18.018 1.00 94.44 107 ALA A O 1
ATOM 850 N N . ARG A 1 108 ? -7.470 -19.306 -18.573 1.00 93.69 108 ARG A N 1
ATOM 851 C CA . ARG A 1 108 ? -7.417 -19.061 -20.030 1.00 93.69 108 ARG A CA 1
ATOM 852 C C . ARG A 1 108 ? -8.426 -18.024 -20.497 1.00 93.69 108 ARG A C 1
ATOM 854 O O . ARG A 1 108 ? -8.393 -17.584 -21.643 1.00 93.69 108 ARG A O 1
ATOM 861 N N . SER A 1 109 ? -9.382 -17.681 -19.643 1.00 94.19 109 SER A N 1
ATOM 862 C CA . SER A 1 109 ? -10.458 -16.772 -19.998 1.00 94.19 109 SER A CA 1
ATOM 863 C C . SER A 1 109 ? -11.021 -16.054 -18.780 1.00 94.19 109 SER A C 1
ATOM 865 O O . SER A 1 109 ? -11.014 -16.568 -17.662 1.00 94.19 109 SER A O 1
ATOM 867 N N . ILE A 1 110 ? -11.619 -14.883 -19.017 1.00 94.31 110 ILE A N 1
ATOM 868 C CA . ILE A 1 110 ? -12.368 -14.141 -17.990 1.00 94.31 110 ILE A CA 1
ATOM 869 C C . ILE A 1 110 ? -13.521 -15.007 -17.439 1.00 94.31 110 ILE A C 1
ATOM 871 O O . ILE A 1 110 ? -13.955 -14.833 -16.304 1.00 94.31 110 ILE A O 1
ATOM 875 N N . ALA A 1 111 ? -14.010 -15.979 -18.221 1.00 93.44 111 ALA A N 1
ATOM 876 C CA . ALA A 1 111 ? -15.079 -16.882 -17.814 1.00 93.44 111 ALA A CA 1
ATOM 877 C C . ALA A 1 111 ? -14.695 -17.838 -16.669 1.00 93.44 111 ALA A C 1
ATOM 879 O O . ALA A 1 111 ? -15.587 -18.308 -15.960 1.00 93.44 111 ALA A O 1
ATOM 880 N N . GLU A 1 112 ? -13.400 -18.089 -16.480 1.00 95.31 112 GLU A N 1
ATOM 881 C CA . GLU A 1 112 ? -12.850 -18.964 -15.437 1.00 95.31 112 GLU A CA 1
ATOM 882 C C . GLU A 1 112 ? -12.569 -18.225 -14.121 1.00 95.31 112 GLU A C 1
ATOM 884 O O . GLU A 1 112 ? -12.437 -18.864 -13.080 1.00 95.31 112 GLU A O 1
ATOM 889 N N . VAL A 1 113 ? -12.509 -16.889 -14.147 1.00 96.12 113 VAL A N 1
ATOM 890 C CA . VAL A 1 113 ? -12.265 -16.053 -12.964 1.00 96.12 113 VAL A CA 1
ATOM 891 C C . VAL A 1 113 ? -13.536 -15.355 -12.499 1.00 96.12 113 VAL A C 1
ATOM 893 O O . VAL A 1 113 ? -14.402 -14.989 -13.307 1.00 96.12 113 VAL A O 1
ATOM 896 N N . LEU A 1 114 ? -13.616 -15.142 -11.182 1.00 96.94 114 LEU A N 1
ATOM 897 C CA . LEU A 1 114 ? -14.763 -14.574 -10.473 1.00 96.94 114 LEU A CA 1
ATOM 898 C C . LEU A 1 114 ? -16.088 -15.322 -10.736 1.00 96.94 114 LEU A C 1
ATOM 900 O O . LEU A 1 114 ? -16.235 -16.127 -11.655 1.00 96.94 114 LEU A O 1
ATOM 904 N N . ASN A 1 115 ? -17.109 -15.026 -9.935 1.00 94.69 115 ASN A N 1
ATOM 905 C CA . ASN A 1 115 ? -18.479 -15.410 -10.277 1.00 94.69 115 ASN A CA 1
ATOM 906 C C . ASN A 1 115 ? -19.095 -14.392 -11.275 1.00 94.69 115 ASN A C 1
ATOM 908 O O . ASN A 1 115 ? -18.548 -13.297 -11.456 1.00 94.69 115 ASN A O 1
ATOM 912 N N . PRO A 1 116 ? -20.239 -14.696 -11.926 1.00 95.44 116 PRO A N 1
ATOM 913 C CA . PRO A 1 116 ? -20.844 -13.794 -12.912 1.00 95.44 116 PRO A CA 1
ATOM 914 C C . PRO A 1 116 ? -21.181 -12.392 -12.382 1.00 95.44 116 PRO A C 1
ATOM 916 O O . PRO A 1 116 ? -21.049 -11.416 -13.122 1.00 95.44 116 PRO A O 1
ATOM 919 N N . LYS A 1 117 ? -21.589 -12.282 -11.109 1.00 95.00 117 LYS A N 1
ATOM 920 C CA . LYS A 1 117 ? -21.905 -11.002 -10.455 1.00 95.00 117 LYS A CA 1
ATOM 921 C C . LYS A 1 117 ? -20.670 -10.101 -10.421 1.00 95.00 117 LYS A C 1
ATOM 923 O O . LYS A 1 117 ? -20.710 -8.991 -10.947 1.00 95.00 117 LYS A O 1
ATOM 928 N N . TRP A 1 118 ? -19.571 -10.593 -9.854 1.00 96.12 118 TRP A N 1
ATOM 929 C CA . TRP A 1 118 ? -18.345 -9.811 -9.690 1.00 96.12 118 TRP A CA 1
ATOM 930 C C . TRP A 1 118 ? -17.619 -9.578 -11.007 1.00 96.12 118 TRP A C 1
ATOM 932 O O . TRP A 1 118 ? -17.098 -8.492 -11.236 1.00 96.12 118 TRP A O 1
ATOM 942 N N . ARG A 1 119 ? -17.687 -10.530 -11.939 1.00 95.94 119 ARG A N 1
ATOM 943 C CA . ARG A 1 119 ? -17.199 -10.316 -13.302 1.00 95.94 119 ARG A CA 1
ATOM 944 C C . ARG A 1 119 ? -17.881 -9.125 -13.968 1.00 95.94 119 ARG A C 1
ATOM 946 O O . ARG A 1 119 ? -17.189 -8.292 -14.541 1.00 95.94 119 ARG A O 1
ATOM 953 N N . ARG A 1 120 ? -19.213 -9.014 -13.874 1.00 95.81 120 ARG A N 1
ATOM 954 C CA . ARG A 1 120 ? -19.947 -7.868 -14.437 1.00 95.81 120 ARG A CA 1
ATOM 955 C C . ARG A 1 120 ? -19.491 -6.553 -13.805 1.00 95.81 120 ARG A C 1
ATOM 957 O O . ARG A 1 120 ? -19.256 -5.606 -14.551 1.00 95.81 120 ARG A O 1
ATOM 964 N N . PHE A 1 121 ? -19.325 -6.533 -12.481 1.00 96.69 121 PHE A N 1
ATOM 965 C CA . PHE A 1 121 ? -18.855 -5.368 -11.728 1.00 96.69 121 PHE A CA 1
ATOM 966 C C . PHE A 1 121 ? -17.486 -4.871 -12.226 1.00 96.69 121 PHE A C 1
ATOM 968 O O . PHE A 1 121 ? -17.420 -3.785 -12.793 1.00 96.69 121 PHE A O 1
ATOM 975 N N . TYR A 1 122 ? -16.423 -5.683 -12.149 1.00 97.25 122 TYR A N 1
ATOM 976 C CA . TYR A 1 122 ? -15.082 -5.234 -12.573 1.00 97.25 122 TYR A CA 1
ATOM 977 C C . TYR A 1 122 ? -14.928 -5.080 -14.083 1.00 97.25 122 TYR A C 1
ATOM 979 O O . TYR A 1 122 ? -14.098 -4.306 -14.545 1.00 97.25 122 TYR A O 1
ATOM 987 N N . SER A 1 123 ? -15.736 -5.788 -14.881 1.00 94.50 123 SER A N 1
ATOM 988 C CA . SER A 1 123 ? -15.745 -5.562 -16.328 1.00 94.50 123 SER A CA 1
ATOM 989 C C . SER A 1 123 ? -16.313 -4.196 -16.715 1.00 94.50 123 SER A C 1
ATOM 991 O O . SER A 1 123 ? -16.230 -3.850 -17.893 1.00 94.50 123 SER A O 1
ATOM 993 N N . MET A 1 124 ? -16.925 -3.459 -15.774 1.00 93.88 124 MET A N 1
ATOM 994 C CA . MET A 1 124 ? -17.651 -2.214 -16.035 1.00 93.88 124 MET A CA 1
ATOM 995 C C . MET A 1 124 ? -18.631 -2.400 -17.204 1.00 93.88 124 MET A C 1
ATOM 997 O O . MET A 1 124 ? -18.536 -1.734 -18.235 1.00 93.88 124 MET A O 1
ATOM 1001 N N . GLU A 1 125 ? -19.494 -3.413 -17.082 1.00 86.06 125 GLU A N 1
ATOM 1002 C CA . GLU A 1 125 ? -20.438 -3.847 -18.126 1.00 86.06 125 GLU A CA 1
ATOM 1003 C C . GLU A 1 125 ? -19.784 -4.204 -19.477 1.00 86.06 125 GLU A C 1
ATOM 1005 O O . GLU A 1 125 ? -20.352 -3.989 -20.545 1.00 86.06 125 GLU A O 1
ATOM 1010 N N . GLY A 1 126 ? -18.587 -4.798 -19.432 1.00 86.25 126 GLY A N 1
ATOM 1011 C CA . GLY A 1 126 ? -17.841 -5.249 -20.611 1.00 86.25 126 GLY A CA 1
ATOM 1012 C C . GLY A 1 126 ? -16.959 -4.181 -21.257 1.00 86.25 126 GLY A C 1
ATOM 1013 O O . GLY A 1 126 ? -16.367 -4.435 -22.303 1.00 86.25 126 GLY A O 1
ATOM 1014 N N . SER A 1 127 ? -16.845 -3.003 -20.648 1.00 89.19 127 SER A N 1
ATOM 1015 C CA . SER A 1 127 ? -15.999 -1.930 -21.163 1.00 89.19 127 SER A CA 1
ATOM 1016 C C . SER A 1 127 ? -14.511 -2.100 -20.819 1.00 89.19 127 SER A C 1
ATOM 1018 O O . SER A 1 127 ? -13.676 -1.432 -21.428 1.00 89.19 127 SER A O 1
ATOM 1020 N N . LEU A 1 128 ? -14.153 -2.992 -19.885 1.00 92.81 128 LEU A N 1
ATOM 1021 C CA . LEU A 1 128 ? -12.763 -3.376 -19.618 1.00 92.81 128 LEU A CA 1
ATOM 1022 C C . LEU A 1 128 ? -12.249 -4.367 -20.676 1.00 92.81 128 LEU A C 1
ATOM 1024 O O . LEU A 1 128 ? -12.735 -5.497 -20.771 1.00 92.81 128 LEU A O 1
ATOM 1028 N N . GLY A 1 129 ? -11.234 -3.960 -21.442 1.00 90.25 129 GLY A N 1
ATOM 1029 C CA . GLY A 1 129 ? -10.578 -4.816 -22.433 1.00 90.25 129 GLY A CA 1
ATOM 1030 C C . GLY A 1 129 ? -9.830 -6.002 -21.810 1.00 90.25 129 GLY A C 1
ATOM 1031 O O . GLY A 1 129 ? -9.501 -5.999 -20.625 1.00 90.25 129 GLY A O 1
ATOM 1032 N N . SER A 1 130 ? -9.506 -7.015 -22.621 1.00 89.88 130 SER A N 1
ATOM 1033 C CA . SER A 1 130 ? -8.831 -8.244 -22.161 1.00 89.88 130 SER A CA 1
ATOM 1034 C C . SER A 1 130 ? -7.508 -7.979 -21.436 1.00 89.88 130 SER A C 1
ATOM 1036 O O . SER A 1 130 ? -7.235 -8.621 -20.426 1.00 89.88 130 SER A O 1
ATOM 1038 N N . ARG A 1 131 ? -6.729 -6.991 -21.900 1.00 91.12 131 ARG A N 1
ATOM 1039 C CA . ARG A 1 131 ? -5.457 -6.580 -21.281 1.00 91.12 131 ARG A CA 1
ATOM 1040 C C . ARG A 1 131 ? -5.606 -6.143 -19.824 1.00 91.12 131 ARG A C 1
ATOM 1042 O O . ARG A 1 131 ? -4.698 -6.387 -19.043 1.00 91.12 131 ARG A O 1
ATOM 1049 N N . GLY A 1 132 ? -6.754 -5.575 -19.447 1.00 92.94 132 GLY A N 1
ATOM 1050 C CA . GLY A 1 132 ? -7.007 -5.123 -18.078 1.00 92.94 132 GLY A CA 1
ATOM 1051 C C . GLY A 1 132 ? -7.051 -6.251 -17.044 1.00 92.94 132 GLY A C 1
ATOM 1052 O O . GLY A 1 132 ? -6.939 -5.997 -15.852 1.00 92.94 132 GLY A O 1
ATOM 1053 N N . TRP A 1 133 ? -7.187 -7.504 -17.483 1.00 94.94 133 TRP A N 1
ATOM 1054 C CA . TRP A 1 133 ? -7.233 -8.675 -16.606 1.00 94.94 133 TRP A CA 1
ATOM 1055 C C . TRP A 1 133 ? -5.875 -9.356 -16.433 1.00 94.94 133 TRP A C 1
ATOM 1057 O O . TRP A 1 133 ? -5.733 -10.221 -15.572 1.00 94.94 133 TRP A O 1
ATOM 1067 N N . ILE A 1 134 ? -4.895 -8.994 -17.258 1.00 94.38 134 ILE A N 1
ATOM 1068 C CA . ILE A 1 134 ? -3.575 -9.616 -17.280 1.00 94.38 134 ILE A CA 1
ATOM 1069 C C . ILE A 1 134 ? -2.730 -8.990 -16.175 1.00 94.38 134 ILE A C 1
ATOM 1071 O O . ILE A 1 134 ? -2.677 -7.769 -16.060 1.00 94.38 134 ILE A O 1
ATOM 1075 N N . ASP A 1 135 ? -2.090 -9.814 -15.350 1.00 93.56 135 ASP A N 1
ATOM 1076 C CA . ASP A 1 135 ? -1.237 -9.361 -14.249 1.00 93.56 135 ASP A CA 1
ATOM 1077 C C . ASP A 1 135 ? 0.038 -8.667 -14.747 1.00 93.56 135 ASP A C 1
ATOM 1079 O O . ASP A 1 135 ? 0.422 -8.842 -15.899 1.00 93.56 135 ASP A O 1
ATOM 1083 N N . PHE A 1 136 ? 0.741 -7.938 -13.880 1.00 93.00 136 PHE A N 1
ATOM 1084 C CA . PHE A 1 136 ? 2.004 -7.288 -14.240 1.00 93.00 136 PHE A CA 1
ATOM 1085 C C . PHE A 1 136 ? 3.234 -8.202 -14.156 1.00 93.00 136 PHE A C 1
ATOM 1087 O O . PHE A 1 136 ? 4.197 -8.025 -14.906 1.00 93.00 136 PHE A O 1
ATOM 1094 N N . GLN A 1 137 ? 3.227 -9.160 -13.234 1.00 89.75 137 GLN A N 1
ATOM 1095 C CA . GLN A 1 137 ? 4.434 -9.794 -12.699 1.00 89.75 137 GLN A CA 1
ATOM 1096 C C . GLN A 1 137 ? 4.957 -10.947 -13.552 1.00 89.75 137 GLN A C 1
ATOM 1098 O O . GLN A 1 137 ? 6.156 -11.218 -13.558 1.00 89.75 137 GLN A O 1
ATOM 1103 N N . THR A 1 138 ? 4.072 -11.627 -14.273 1.00 88.50 138 THR A N 1
ATOM 1104 C CA . THR A 1 138 ? 4.405 -12.738 -15.166 1.00 88.50 138 THR A CA 1
ATOM 1105 C C . THR A 1 138 ? 4.693 -12.239 -16.578 1.00 88.50 138 THR A C 1
ATOM 1107 O O . THR A 1 138 ? 4.440 -11.078 -16.916 1.00 88.50 138 THR A O 1
ATOM 1110 N N . SER A 1 139 ? 5.176 -13.122 -17.447 1.00 87.75 139 SER A N 1
ATOM 1111 C CA . SER A 1 139 ? 5.296 -12.859 -18.884 1.00 87.75 139 SER A CA 1
ATOM 1112 C C . SER A 1 139 ? 4.081 -13.286 -19.705 1.00 87.75 139 SER A C 1
ATOM 1114 O O . SER A 1 139 ? 3.989 -12.923 -20.877 1.00 87.75 139 SER A O 1
ATOM 1116 N N . HIS A 1 140 ? 3.112 -13.990 -19.112 1.00 89.06 140 HIS A N 1
ATOM 1117 C CA . HIS A 1 140 ? 1.906 -14.429 -19.811 1.00 89.06 140 HIS A CA 1
ATOM 1118 C C . HIS A 1 140 ? 1.043 -13.232 -20.221 1.00 89.06 140 HIS A C 1
ATOM 1120 O O . HIS A 1 140 ? 0.569 -12.488 -19.367 1.00 89.06 140 HIS A O 1
ATOM 1126 N N . GLN A 1 141 ? 0.832 -13.037 -21.524 1.00 89.75 141 GLN A N 1
ATOM 1127 C CA . GLN A 1 141 ? 0.025 -11.927 -22.059 1.00 89.75 141 GLN A CA 1
ATOM 1128 C C . GLN A 1 141 ? -1.396 -12.347 -22.465 1.00 89.75 141 GLN A C 1
ATOM 1130 O O . GLN A 1 141 ? -2.225 -11.501 -22.793 1.00 89.75 141 GLN A O 1
ATOM 1135 N N . ASP A 1 142 ? -1.672 -13.648 -22.447 1.00 90.00 142 ASP A N 1
ATOM 1136 C CA . ASP A 1 142 ? -2.902 -14.290 -22.914 1.00 90.00 142 ASP A CA 1
ATOM 1137 C C . ASP A 1 142 ? -3.618 -15.103 -21.819 1.00 90.00 142 ASP A C 1
ATOM 1139 O O . ASP A 1 142 ? -4.686 -15.660 -22.066 1.00 90.00 142 ASP A O 1
ATOM 1143 N N . HIS A 1 143 ? -3.059 -15.143 -20.605 1.00 92.00 143 HIS A N 1
ATOM 1144 C CA . HIS A 1 143 ? -3.634 -15.810 -19.437 1.00 92.00 143 HIS A CA 1
ATOM 1145 C C . HIS A 1 143 ? -3.842 -14.819 -18.291 1.00 92.00 143 HIS A C 1
ATOM 1147 O O . HIS A 1 143 ? -3.099 -13.853 -18.135 1.00 92.00 143 HIS A O 1
ATOM 1153 N N . ILE A 1 144 ? -4.846 -15.090 -17.461 1.00 94.62 144 ILE A N 1
ATOM 1154 C CA . ILE A 1 144 ? -5.156 -14.310 -16.264 1.00 94.62 144 ILE A CA 1
ATOM 1155 C C . ILE A 1 144 ? -4.580 -15.048 -15.061 1.00 94.62 144 ILE A C 1
ATOM 1157 O O . ILE A 1 144 ? -5.080 -16.114 -14.696 1.00 94.62 144 ILE A O 1
ATOM 1161 N N . LEU A 1 145 ? -3.560 -14.475 -14.424 1.00 94.31 145 LEU A N 1
ATOM 1162 C CA . LEU A 1 145 ? -3.103 -14.955 -13.126 1.00 94.31 145 LEU A CA 1
ATOM 1163 C C . LEU A 1 145 ? -4.160 -14.633 -12.062 1.00 94.31 145 LEU A C 1
ATOM 1165 O O . LEU A 1 145 ? -4.515 -13.471 -11.840 1.00 94.31 145 LEU A O 1
ATOM 1169 N N . ALA A 1 146 ? -4.674 -15.668 -11.405 1.00 95.31 146 ALA A N 1
ATOM 1170 C CA . ALA A 1 146 ? -5.692 -15.554 -10.374 1.00 95.31 146 ALA A CA 1
ATOM 1171 C C . ALA A 1 146 ? -5.361 -16.408 -9.146 1.00 95.31 146 ALA A C 1
ATOM 1173 O O . ALA A 1 146 ? -4.702 -17.444 -9.232 1.00 95.31 146 ALA A O 1
ATOM 1174 N N . LEU A 1 147 ? -5.858 -15.964 -7.994 1.00 95.12 147 LEU A N 1
ATOM 1175 C CA . LEU A 1 147 ? -5.645 -16.595 -6.695 1.00 95.12 147 LEU A CA 1
ATOM 1176 C C . LEU A 1 147 ? -6.967 -17.169 -6.161 1.00 95.12 147 LEU A C 1
ATOM 1178 O O . LEU A 1 147 ? -8.000 -16.508 -6.280 1.00 95.12 147 LEU A O 1
ATOM 1182 N N . PRO A 1 148 ? -6.975 -18.358 -5.538 1.00 95.50 148 PRO A N 1
ATOM 1183 C CA . PRO A 1 148 ? -8.181 -18.942 -4.962 1.00 95.50 148 PRO A CA 1
ATOM 1184 C C . PRO A 1 148 ? -8.523 -18.290 -3.619 1.00 95.50 148 PRO A C 1
ATOM 1186 O O . PRO A 1 148 ? -7.871 -18.522 -2.602 1.00 95.50 148 PRO A O 1
ATOM 1189 N N . PHE A 1 149 ? -9.582 -17.492 -3.600 1.00 97.31 149 PHE A N 1
ATOM 1190 C CA . PHE A 1 149 ? -10.132 -16.898 -2.387 1.00 97.31 149 PHE A CA 1
ATOM 1191 C C . PHE A 1 149 ? -11.261 -17.765 -1.838 1.00 97.31 149 PHE A C 1
ATOM 1193 O O . PHE A 1 149 ? -12.103 -18.251 -2.587 1.00 97.31 149 PHE A O 1
ATOM 1200 N N . LYS A 1 150 ? -11.313 -17.915 -0.516 1.00 96.56 150 LYS A N 1
ATOM 1201 C CA . LYS A 1 150 ? -12.412 -18.555 0.212 1.00 96.56 150 LYS A CA 1
ATOM 1202 C C . LYS A 1 150 ? -13.448 -17.508 0.590 1.00 96.56 150 LYS A C 1
ATOM 1204 O O . LYS A 1 150 ? -13.085 -16.388 0.936 1.00 96.56 150 LYS A O 1
ATOM 1209 N N . ARG A 1 151 ? -14.727 -17.867 0.587 1.00 96.44 151 ARG A N 1
ATOM 1210 C CA . ARG A 1 151 ? -15.773 -17.011 1.152 1.00 96.44 151 ARG A CA 1
ATOM 1211 C C . ARG A 1 151 ? -15.811 -17.169 2.673 1.00 96.44 151 ARG A C 1
ATOM 1213 O O . ARG A 1 151 ? -15.720 -18.282 3.189 1.00 96.44 151 ARG A O 1
ATOM 1220 N N . LEU A 1 152 ? -15.946 -16.068 3.408 1.00 95.12 152 LEU A N 1
ATOM 1221 C CA . LEU A 1 152 ? -16.155 -16.121 4.853 1.00 95.12 152 LEU A CA 1
ATOM 1222 C C . LEU A 1 152 ? -17.539 -16.728 5.143 1.00 95.12 152 LEU A C 1
ATOM 1224 O O . LEU A 1 152 ? -18.541 -16.272 4.596 1.00 95.12 152 LEU A O 1
ATOM 1228 N N . GLY A 1 153 ? -17.592 -17.762 5.987 1.00 85.62 153 GLY A N 1
ATOM 1229 C CA . GLY A 1 153 ? -18.844 -18.409 6.402 1.00 85.62 153 GLY A CA 1
ATOM 1230 C C . GLY A 1 153 ? -19.415 -19.486 5.461 1.00 85.62 153 GLY A C 1
ATOM 1231 O O . GLY A 1 153 ? -20.519 -19.955 5.720 1.00 85.62 153 GLY A O 1
ATOM 1232 N N . GLY A 1 154 ? -18.714 -19.917 4.399 1.00 79.31 154 GLY A N 1
ATOM 1233 C CA . GLY A 1 154 ? -19.217 -20.961 3.487 1.00 79.31 154 GLY A CA 1
ATOM 1234 C C . GLY A 1 154 ? -18.182 -21.533 2.507 1.00 79.31 154 GLY A C 1
ATOM 1235 O O . GLY A 1 154 ? -17.023 -21.126 2.516 1.00 79.31 154 GLY A O 1
ATOM 1236 N N . GLU A 1 155 ? -18.601 -22.496 1.672 1.00 66.31 155 GLU A N 1
ATOM 1237 C CA . GLU A 1 155 ? -17.687 -23.328 0.859 1.00 66.31 155 GLU A CA 1
ATOM 1238 C C . GLU A 1 155 ? -17.346 -22.772 -0.537 1.00 66.31 155 GLU A C 1
ATOM 1240 O O . GLU A 1 155 ? -16.259 -23.047 -1.047 1.00 66.31 155 GLU A O 1
ATOM 1245 N N . GLU A 1 156 ? -18.215 -21.973 -1.167 1.00 84.69 156 GLU A N 1
ATOM 1246 C CA . GLU A 1 156 ? -17.948 -21.469 -2.523 1.00 84.69 156 GLU A CA 1
ATOM 1247 C C . GLU A 1 156 ? -17.062 -20.218 -2.505 1.00 84.69 156 GLU A C 1
ATOM 1249 O O . GLU A 1 156 ? -17.514 -19.093 -2.278 1.00 84.69 156 GLU A O 1
ATOM 1254 N N . GLY A 1 157 ? -15.771 -20.445 -2.741 1.00 92.56 157 GLY A N 1
ATOM 1255 C CA . GLY A 1 157 ? -14.787 -19.418 -3.056 1.00 92.56 157 GLY A CA 1
ATOM 1256 C C . GLY A 1 157 ? -14.837 -18.942 -4.512 1.00 92.56 157 GLY A C 1
ATOM 1257 O O . GLY A 1 157 ? -15.758 -19.255 -5.264 1.00 92.56 157 GLY A O 1
ATOM 1258 N N . LEU A 1 158 ? -13.819 -18.191 -4.931 1.00 95.94 158 LEU A N 1
ATOM 1259 C CA . LEU A 1 158 ? -13.644 -17.769 -6.322 1.00 95.94 158 LEU A CA 1
ATOM 1260 C C . LEU A 1 158 ? -12.165 -17.581 -6.679 1.00 95.94 158 LEU A C 1
ATOM 1262 O O . LEU A 1 158 ? -11.329 -17.377 -5.803 1.00 95.94 158 LEU A O 1
ATOM 1266 N N . LEU A 1 159 ? -11.844 -17.630 -7.973 1.00 97.31 159 LEU A N 1
ATOM 1267 C CA . LEU A 1 159 ? -10.535 -17.216 -8.477 1.00 97.31 159 LEU A CA 1
ATOM 1268 C C . LEU A 1 159 ? -10.536 -15.697 -8.667 1.00 97.31 159 LEU A C 1
ATOM 1270 O O . LEU A 1 159 ? -11.257 -15.188 -9.528 1.00 97.31 159 LEU A O 1
ATOM 1274 N N . PHE A 1 160 ? -9.765 -14.982 -7.850 1.00 97.50 160 PHE A N 1
ATOM 1275 C CA . PHE A 1 160 ? -9.652 -13.526 -7.893 1.00 97.50 160 PHE A CA 1
ATOM 1276 C C . PHE A 1 160 ? -8.440 -13.115 -8.750 1.00 97.50 160 PHE A C 1
ATOM 1278 O O . PHE A 1 160 ? -7.317 -13.494 -8.407 1.00 97.50 160 PHE A O 1
ATOM 1285 N N . PRO A 1 161 ? -8.626 -12.361 -9.851 1.00 96.88 161 PRO A N 1
ATOM 1286 C CA . PRO A 1 161 ? -7.532 -11.901 -10.706 1.00 96.88 161 PRO A CA 1
ATOM 1287 C C . PRO A 1 161 ? -6.531 -11.016 -9.965 1.00 96.88 161 PRO A C 1
ATOM 1289 O O . PRO A 1 161 ? -6.908 -10.032 -9.327 1.00 96.88 161 PRO A O 1
ATOM 1292 N N . GLN A 1 162 ? -5.244 -11.311 -10.110 1.00 95.00 162 GLN A N 1
ATOM 1293 C CA . GLN A 1 162 ? -4.187 -10.542 -9.462 1.00 95.00 162 GLN A CA 1
ATOM 1294 C C . GLN A 1 162 ? -4.096 -9.105 -9.998 1.00 95.00 162 GLN A C 1
ATOM 1296 O O . GLN A 1 162 ? -3.848 -8.180 -9.229 1.00 95.00 162 GLN A O 1
ATOM 1301 N N . ALA A 1 163 ? -4.380 -8.897 -11.288 1.00 95.50 163 ALA A N 1
ATOM 1302 C CA . ALA A 1 163 ? -4.435 -7.562 -11.881 1.00 95.50 163 ALA A CA 1
ATOM 1303 C C . ALA A 1 163 ? -5.373 -6.624 -11.103 1.00 95.50 163 ALA A C 1
ATOM 1305 O O . ALA A 1 163 ? -4.986 -5.505 -10.775 1.00 95.50 163 ALA A O 1
ATOM 1306 N N . LEU A 1 164 ? -6.565 -7.108 -10.732 1.00 97.00 164 LEU A N 1
ATOM 1307 C CA . LEU A 1 164 ? -7.525 -6.345 -9.932 1.00 97.00 164 LEU A CA 1
ATOM 1308 C C . LEU A 1 164 ? -6.994 -6.088 -8.519 1.00 97.00 164 LEU A C 1
ATOM 1310 O O . LEU A 1 164 ? -7.132 -4.984 -8.007 1.00 97.00 164 LEU A O 1
ATOM 1314 N N . LEU A 1 165 ? -6.351 -7.083 -7.899 1.00 95.81 165 LEU A N 1
ATOM 1315 C CA . LEU A 1 165 ? -5.743 -6.941 -6.574 1.00 95.81 165 LEU A CA 1
ATOM 1316 C C . LEU A 1 165 ? -4.705 -5.814 -6.520 1.00 95.81 165 LEU A C 1
ATOM 1318 O O . LEU A 1 165 ? -4.708 -5.037 -5.566 1.00 95.81 165 LEU A O 1
ATOM 1322 N N . HIS A 1 166 ? -3.813 -5.732 -7.505 1.00 93.88 166 HIS A N 1
ATOM 1323 C CA . HIS A 1 166 ? -2.741 -4.733 -7.501 1.00 93.88 166 HIS A CA 1
ATOM 1324 C C . HIS A 1 166 ? -3.247 -3.343 -7.883 1.00 93.88 166 HIS A C 1
ATOM 1326 O O . HIS A 1 166 ? -2.898 -2.381 -7.210 1.00 93.88 166 HIS A O 1
ATOM 1332 N N . ASN A 1 167 ? -4.132 -3.248 -8.880 1.00 95.38 167 ASN A N 1
ATOM 1333 C CA . ASN A 1 167 ? -4.635 -1.957 -9.353 1.00 95.38 167 ASN A CA 1
ATOM 1334 C C . ASN A 1 167 ? -5.685 -1.341 -8.421 1.00 95.38 167 ASN A C 1
ATOM 1336 O O . ASN A 1 167 ? -5.687 -0.134 -8.243 1.00 95.38 167 ASN A O 1
ATOM 1340 N N . LEU A 1 168 ? -6.571 -2.141 -7.814 1.00 96.75 168 LEU A N 1
ATOM 1341 C CA . LEU A 1 168 ? -7.735 -1.599 -7.100 1.00 96.75 168 LEU A CA 1
ATOM 1342 C C . LEU A 1 168 ? -7.620 -1.650 -5.583 1.00 96.75 168 LEU A C 1
ATOM 1344 O O . LEU A 1 168 ? -8.217 -0.820 -4.911 1.00 96.75 168 LEU A O 1
ATOM 1348 N N . TYR A 1 169 ? -6.896 -2.618 -5.019 1.00 96.62 169 TYR A N 1
ATOM 1349 C CA . TYR A 1 169 ? -6.902 -2.848 -3.567 1.00 96.62 169 TYR A CA 1
ATOM 1350 C C . TYR A 1 169 ? -5.611 -2.420 -2.881 1.00 96.62 169 TYR A C 1
ATOM 1352 O O . TYR A 1 169 ? -5.637 -2.163 -1.678 1.00 96.62 169 TYR A O 1
ATOM 1360 N N . ALA A 1 170 ? -4.487 -2.375 -3.607 1.00 93.62 170 ALA A N 1
ATOM 1361 C CA . ALA A 1 170 ? -3.158 -2.169 -3.034 1.00 93.62 170 ALA A CA 1
ATOM 1362 C C . ALA A 1 170 ? -2.967 -3.012 -1.753 1.00 93.62 170 ALA A C 1
ATOM 1364 O O . ALA A 1 170 ? -3.175 -4.228 -1.773 1.00 93.62 170 ALA A O 1
ATOM 1365 N N . SER A 1 171 ? -2.604 -2.385 -0.631 1.00 95.06 171 SER A N 1
ATOM 1366 C CA . SER A 1 171 ? -2.403 -3.059 0.656 1.00 95.06 171 SER A CA 1
ATOM 1367 C C . SER A 1 171 ? -3.688 -3.302 1.457 1.00 95.06 171 SER A C 1
ATOM 1369 O O . SER A 1 171 ? -3.607 -3.890 2.531 1.00 95.06 171 SER A O 1
ATOM 1371 N N . ASN A 1 172 ? -4.859 -2.845 0.991 1.00 97.69 172 ASN A N 1
ATOM 1372 C CA . ASN A 1 172 ? -6.098 -2.907 1.771 1.00 97.69 172 ASN A CA 1
ATOM 1373 C C . ASN A 1 172 ? -6.513 -4.335 2.095 1.00 97.69 172 ASN A C 1
ATOM 1375 O O . ASN A 1 172 ? -6.573 -5.193 1.209 1.00 97.69 172 ASN A O 1
ATOM 1379 N N . GLY A 1 173 ? -6.837 -4.561 3.367 1.00 97.50 173 GLY A N 1
ATOM 1380 C CA . GLY A 1 173 ? -7.316 -5.848 3.851 1.00 97.50 173 GLY A CA 1
ATOM 1381 C C . GLY A 1 173 ? -6.224 -6.909 3.934 1.00 97.50 173 GLY A C 1
ATOM 1382 O O . GLY A 1 173 ? -6.549 -8.087 4.076 1.00 97.50 173 GLY A O 1
ATOM 1383 N N . ILE A 1 174 ? -4.945 -6.536 3.844 1.00 98.06 174 ILE A N 1
ATOM 1384 C CA . ILE A 1 174 ? -3.838 -7.434 4.173 1.00 98.06 174 ILE A CA 1
ATOM 1385 C C . ILE A 1 174 ? -3.551 -7.275 5.661 1.00 98.06 174 ILE A C 1
ATOM 1387 O O . ILE A 1 174 ? -3.279 -6.174 6.119 1.00 98.06 174 ILE A O 1
ATOM 1391 N N . ALA A 1 175 ? -3.606 -8.367 6.417 1.00 97.69 175 ALA A N 1
ATOM 1392 C CA . ALA A 1 175 ? -3.250 -8.330 7.829 1.00 97.69 175 ALA A CA 1
ATOM 1393 C C . ALA A 1 175 ? -2.651 -9.651 8.297 1.00 97.69 175 ALA A C 1
ATOM 1395 O O . ALA A 1 175 ? -2.862 -10.711 7.698 1.00 97.69 175 ALA A O 1
ATOM 1396 N N . ALA A 1 176 ? -1.931 -9.581 9.407 1.00 96.38 176 ALA A N 1
ATOM 1397 C CA . ALA A 1 176 ? -1.347 -10.719 10.069 1.00 96.38 176 ALA A CA 1
ATOM 1398 C C . ALA A 1 176 ? -1.774 -10.841 11.526 1.00 96.38 176 ALA A C 1
ATOM 1400 O O . ALA A 1 176 ? -2.210 -9.892 12.183 1.00 96.38 176 ALA A O 1
ATOM 1401 N N . GLY A 1 177 ? -1.618 -12.052 12.042 1.00 95.25 177 GLY A N 1
ATOM 1402 C CA . GLY A 1 177 ? -1.998 -12.389 13.399 1.00 95.25 177 GLY A CA 1
ATOM 1403 C C . GLY A 1 177 ? -1.327 -13.658 13.893 1.00 95.25 177 GLY A C 1
ATOM 1404 O O . GLY A 1 177 ? -0.716 -14.421 13.141 1.00 95.25 177 GLY A O 1
ATOM 1405 N N . ASN A 1 178 ? -1.456 -13.890 15.196 1.00 95.44 178 ASN A N 1
ATOM 1406 C CA . ASN A 1 178 ? -0.984 -15.128 15.811 1.00 95.44 178 ASN A CA 1
ATOM 1407 C C . ASN A 1 178 ? -1.914 -16.313 15.501 1.00 95.44 178 ASN A C 1
ATOM 1409 O O . ASN A 1 178 ? -1.494 -17.464 15.607 1.00 95.44 178 ASN A O 1
ATOM 1413 N N . THR A 1 179 ? -3.154 -16.030 15.097 1.00 96.69 179 THR A N 1
ATOM 1414 C CA . THR A 1 179 ? -4.160 -16.988 14.625 1.00 96.69 179 THR A CA 1
ATOM 1415 C C . THR A 1 179 ? -4.805 -16.476 13.336 1.00 96.69 179 THR A C 1
ATOM 1417 O O . THR A 1 179 ? -4.705 -15.290 13.001 1.00 96.69 179 THR A O 1
ATOM 1420 N N . LEU A 1 180 ? -5.498 -17.362 12.612 1.00 96.25 180 LEU A N 1
ATOM 1421 C CA . LEU A 1 180 ? -6.267 -16.982 11.425 1.00 96.25 180 LEU A CA 1
ATOM 1422 C C . LEU A 1 180 ? -7.373 -15.974 11.779 1.00 96.25 180 LEU A C 1
ATOM 1424 O O . LEU A 1 180 ? -7.583 -15.009 11.051 1.00 96.25 180 LEU A O 1
ATOM 1428 N N . GLN A 1 181 ? -8.056 -16.180 12.903 1.00 97.00 181 GLN A N 1
ATOM 1429 C CA . GLN A 1 181 ? -9.133 -15.326 13.392 1.00 97.00 181 GLN A CA 1
ATOM 1430 C C . GLN A 1 181 ? -8.611 -13.935 13.751 1.00 97.00 181 GLN A C 1
ATOM 1432 O O . GLN A 1 181 ? -9.213 -12.948 13.340 1.00 97.00 181 GLN A O 1
ATOM 1437 N N . GLU A 1 182 ? -7.465 -13.841 14.439 1.00 97.19 182 GLU A N 1
ATOM 1438 C CA . GLU A 1 182 ? -6.818 -12.556 14.717 1.00 97.19 182 GLU A CA 1
ATOM 1439 C C . GLU A 1 182 ? -6.507 -11.808 13.413 1.00 97.19 182 GLU A C 1
ATOM 1441 O O . GLU A 1 182 ? -6.863 -10.637 13.280 1.00 97.19 182 GLU A O 1
ATOM 1446 N N . ALA A 1 183 ? -5.901 -12.489 12.434 1.00 97.88 183 ALA A N 1
ATOM 1447 C CA . ALA A 1 183 ? -5.563 -11.890 11.145 1.00 97.88 183 ALA A CA 1
ATOM 1448 C C . ALA A 1 183 ? -6.820 -11.425 10.381 1.00 97.88 183 ALA A C 1
ATOM 1450 O O . ALA A 1 183 ? -6.852 -10.310 9.864 1.00 97.88 183 ALA A O 1
ATOM 1451 N N . LEU A 1 184 ? -7.888 -12.233 10.359 1.00 98.38 184 LEU A N 1
ATOM 1452 C CA . LEU A 1 184 ? -9.160 -11.880 9.718 1.00 98.38 184 LEU A CA 1
ATOM 1453 C C . LEU A 1 184 ? -9.850 -10.693 10.395 1.00 98.38 184 LEU A C 1
ATOM 1455 O O . LEU A 1 184 ? -10.331 -9.804 9.698 1.00 98.38 184 LEU A O 1
ATOM 1459 N N . VAL A 1 185 ? -9.882 -10.644 11.731 1.00 98.44 185 VAL A N 1
ATOM 1460 C CA . VAL A 1 185 ? -10.452 -9.505 12.469 1.00 98.44 185 VAL A CA 1
ATOM 1461 C C . VAL A 1 185 ? -9.711 -8.217 12.123 1.00 98.44 185 VAL A C 1
ATOM 1463 O O . VAL A 1 185 ? -10.356 -7.203 11.855 1.00 98.44 185 VAL A O 1
ATOM 1466 N N . GLN A 1 186 ? -8.375 -8.247 12.092 1.00 97.69 186 GLN A N 1
ATOM 1467 C CA . GLN A 1 186 ? -7.569 -7.078 11.727 1.00 97.69 186 GLN A CA 1
ATOM 1468 C C . GLN A 1 186 ? -7.818 -6.656 10.272 1.00 97.69 186 GLN A C 1
ATOM 1470 O O . GLN A 1 186 ? -8.128 -5.491 10.035 1.00 97.69 186 GLN A O 1
ATOM 1475 N N . ALA A 1 187 ? -7.775 -7.597 9.322 1.00 98.44 187 ALA A N 1
ATOM 1476 C CA . ALA A 1 187 ? -7.990 -7.318 7.902 1.00 98.44 187 ALA A CA 1
ATOM 1477 C C . ALA A 1 187 ? -9.387 -6.747 7.618 1.00 98.44 187 ALA A C 1
ATOM 1479 O O . ALA A 1 187 ? -9.525 -5.763 6.896 1.00 98.44 187 ALA A O 1
ATOM 1480 N N . ILE A 1 188 ? -10.435 -7.332 8.206 1.00 98.75 188 ILE A N 1
ATOM 1481 C CA . ILE A 1 188 ? -11.811 -6.850 8.033 1.00 98.75 188 ILE A CA 1
ATOM 1482 C C . ILE A 1 188 ? -11.995 -5.482 8.698 1.00 98.75 188 ILE A C 1
ATOM 1484 O O . ILE A 1 188 ? -12.652 -4.610 8.128 1.00 98.75 188 ILE A O 1
ATOM 1488 N N . SER A 1 189 ? -11.408 -5.275 9.881 1.00 98.56 189 SER A N 1
ATOM 1489 C CA . SER A 1 189 ? -11.450 -3.971 10.549 1.00 98.56 189 SER A CA 1
ATOM 1490 C C . SER A 1 189 ? -10.789 -2.897 9.688 1.00 98.56 189 SER A C 1
ATOM 1492 O O . SER A 1 189 ? -11.372 -1.835 9.518 1.00 98.56 189 SER A O 1
ATOM 1494 N N . GLU A 1 190 ? -9.628 -3.179 9.091 1.00 98.00 190 GLU A N 1
ATOM 1495 C CA . GLU A 1 190 ? -8.951 -2.259 8.169 1.00 98.00 190 GLU A CA 1
ATOM 1496 C C . GLU A 1 190 ? -9.804 -1.934 6.934 1.00 98.00 190 GLU A C 1
ATOM 1498 O O . GLU A 1 190 ? -9.945 -0.769 6.568 1.00 98.00 190 GLU A O 1
ATOM 1503 N N . VAL A 1 191 ? -10.439 -2.939 6.325 1.00 98.56 191 VAL A N 1
ATOM 1504 C CA . VAL A 1 191 ? -11.338 -2.714 5.184 1.00 98.56 191 VAL A CA 1
ATOM 1505 C C . VAL A 1 191 ? -12.485 -1.768 5.554 1.00 98.56 191 VAL A C 1
ATOM 1507 O O . VAL A 1 191 ? -12.774 -0.831 4.811 1.00 98.56 191 VAL A O 1
ATOM 1510 N N . ILE A 1 192 ? -13.121 -1.985 6.710 1.00 98.62 192 ILE A N 1
ATOM 1511 C CA . ILE A 1 192 ? -14.193 -1.114 7.208 1.00 98.62 192 ILE A CA 1
ATOM 1512 C C . ILE A 1 192 ? -13.662 0.291 7.500 1.00 98.62 192 ILE A C 1
ATOM 1514 O O . ILE A 1 192 ? -14.307 1.272 7.137 1.00 98.62 192 ILE A O 1
ATOM 1518 N N . GLU A 1 193 ? -12.497 0.392 8.136 1.00 98.38 193 GLU A N 1
ATOM 1519 C CA . GLU A 1 193 ? -11.838 1.655 8.461 1.00 98.38 193 GLU A CA 1
ATOM 1520 C C . GLU A 1 193 ? -11.675 2.532 7.218 1.00 98.38 193 GLU A C 1
ATOM 1522 O O . GLU A 1 193 ? -12.126 3.677 7.215 1.00 98.38 193 GLU A O 1
ATOM 1527 N N . ARG A 1 194 ? -11.131 1.969 6.131 1.00 97.50 194 ARG A N 1
ATOM 1528 C CA . ARG A 1 194 ? -10.909 2.707 4.881 1.00 97.50 194 ARG A CA 1
ATOM 1529 C C . ARG A 1 194 ? -12.199 3.052 4.149 1.00 97.50 194 ARG A C 1
ATOM 1531 O O . ARG A 1 194 ? -12.340 4.179 3.680 1.00 97.50 194 ARG A O 1
ATOM 1538 N N . ALA A 1 195 ? -13.157 2.129 4.095 1.00 97.81 195 ALA A N 1
ATOM 1539 C CA . ALA A 1 195 ? -14.451 2.393 3.470 1.00 97.81 195 ALA A CA 1
ATOM 1540 C C . ALA A 1 195 ? -15.194 3.539 4.181 1.00 97.81 195 ALA A C 1
ATOM 1542 O O . ALA A 1 195 ? -15.691 4.467 3.540 1.00 97.81 195 ALA A O 1
ATOM 1543 N N . VAL A 1 196 ? -15.214 3.519 5.518 1.00 98.12 196 VAL A N 1
ATOM 1544 C CA . VAL A 1 196 ? -15.813 4.582 6.337 1.00 98.12 196 VAL A CA 1
ATOM 1545 C C . VAL A 1 196 ? -15.023 5.883 6.214 1.00 98.12 196 VAL A C 1
ATOM 1547 O O . VAL A 1 196 ? -15.638 6.941 6.097 1.00 98.12 196 VAL A O 1
ATOM 1550 N N . ARG A 1 197 ? -13.685 5.828 6.179 1.00 97.75 197 ARG A N 1
ATOM 1551 C CA . ARG A 1 197 ? -12.816 6.992 5.942 1.00 97.75 197 ARG A CA 1
ATOM 1552 C C . ARG A 1 197 ? -13.192 7.713 4.653 1.00 97.75 197 ARG A C 1
ATOM 1554 O O . ARG A 1 197 ? -13.479 8.909 4.691 1.00 97.75 197 ARG A O 1
ATOM 1561 N N . PHE A 1 198 ? -13.229 6.995 3.531 1.00 97.00 198 PHE A N 1
ATOM 1562 C CA . PHE A 1 198 ? -13.598 7.586 2.247 1.00 97.00 198 PHE A CA 1
ATOM 1563 C C . PHE A 1 198 ? -15.024 8.119 2.259 1.00 97.00 198 PHE A C 1
ATOM 1565 O O . PHE A 1 198 ? -15.258 9.225 1.782 1.00 97.00 198 PHE A O 1
ATOM 1572 N N . GLU A 1 199 ? -15.967 7.397 2.867 1.00 97.62 199 GLU A N 1
ATOM 1573 C CA . GLU A 1 199 ? -17.348 7.861 2.958 1.00 97.62 199 GLU A CA 1
ATOM 1574 C C . GLU A 1 199 ? -17.475 9.165 3.766 1.00 97.62 199 GLU A C 1
ATOM 1576 O O . GLU A 1 199 ? -18.152 10.092 3.323 1.00 97.62 199 GLU A O 1
ATOM 1581 N N . VAL A 1 200 ? -16.814 9.262 4.925 1.00 98.00 200 VAL A N 1
ATOM 1582 C CA . VAL A 1 200 ? -16.837 10.459 5.783 1.00 98.00 200 VAL A CA 1
ATOM 1583 C C . VAL A 1 200 ? -16.261 11.671 5.057 1.00 98.00 200 VAL A C 1
ATOM 1585 O O . VAL A 1 200 ? -16.861 12.747 5.101 1.00 98.00 200 VAL A O 1
ATOM 1588 N N . ILE A 1 201 ? -15.120 11.498 4.387 1.00 97.38 201 ILE A N 1
ATOM 1589 C CA . ILE A 1 201 ? -14.415 12.583 3.699 1.00 97.38 201 ILE A CA 1
ATOM 1590 C C . ILE A 1 201 ? -15.191 13.014 2.452 1.00 97.38 201 ILE A C 1
ATOM 1592 O O . ILE A 1 201 ? -15.506 14.195 2.316 1.00 97.38 201 ILE A O 1
ATOM 1596 N N . ALA A 1 202 ? -15.568 12.067 1.589 1.00 96.94 202 ALA A N 1
ATOM 1597 C CA . ALA A 1 202 ? -16.235 12.359 0.323 1.00 96.94 202 ALA A CA 1
ATOM 1598 C C . ALA A 1 202 ? -17.643 12.938 0.503 1.00 96.94 202 ALA A C 1
ATOM 1600 O O . ALA A 1 202 ? -18.100 13.723 -0.321 1.00 96.94 202 ALA A O 1
ATOM 1601 N N . LYS A 1 203 ? -18.353 12.570 1.577 1.00 97.50 203 LYS A N 1
ATOM 1602 C CA . LYS A 1 203 ? -19.694 13.107 1.857 1.00 97.50 203 LYS A CA 1
ATOM 1603 C C . LYS A 1 203 ? -19.689 14.319 2.783 1.00 97.50 203 LYS A C 1
ATOM 1605 O O . LYS A 1 203 ? -20.755 14.875 3.048 1.00 97.50 203 LYS A O 1
ATOM 1610 N N . GLY A 1 204 ? -18.527 14.734 3.287 1.00 96.94 204 GLY A N 1
ATOM 1611 C CA . GLY A 1 204 ? -18.432 15.914 4.139 1.00 96.94 204 GLY A CA 1
ATOM 1612 C C . GLY A 1 204 ? -19.185 15.774 5.462 1.00 96.94 204 GLY A C 1
ATOM 1613 O O . GLY A 1 204 ? -19.853 16.721 5.882 1.00 96.94 204 GLY A O 1
ATOM 1614 N N . TYR A 1 205 ? -19.163 14.592 6.083 1.00 97.69 205 TYR A N 1
ATOM 1615 C CA . TYR A 1 205 ? -19.967 14.327 7.277 1.00 97.69 205 TYR A CA 1
ATOM 1616 C C . TYR A 1 205 ? -19.440 15.037 8.528 1.00 97.69 205 TYR A C 1
ATOM 1618 O O . TYR A 1 205 ? -18.248 14.996 8.830 1.00 97.69 205 TYR A O 1
ATOM 1626 N N . ALA A 1 206 ? -20.357 15.622 9.303 1.00 97.62 206 ALA A N 1
ATOM 1627 C CA . ALA A 1 206 ? -20.086 16.105 10.653 1.00 97.62 206 ALA A CA 1
ATOM 1628 C C . ALA A 1 206 ? -20.320 14.969 11.665 1.00 97.62 206 ALA A C 1
ATOM 1630 O O . ALA A 1 206 ? -21.441 14.474 11.815 1.00 97.62 206 ALA A O 1
ATOM 1631 N N . LEU A 1 207 ? -19.265 14.538 12.362 1.00 98.12 207 LEU A N 1
ATOM 1632 C CA . LEU A 1 207 ? -19.316 13.391 13.276 1.00 98.12 207 LEU A CA 1
ATOM 1633 C C . LEU A 1 207 ? -19.478 13.816 14.746 1.00 98.12 207 LEU A C 1
ATOM 1635 O O . LEU A 1 207 ? -18.840 14.795 15.159 1.00 98.12 207 LEU A O 1
ATOM 1639 N N . PRO A 1 208 ? -20.272 13.077 15.547 1.00 97.88 208 PRO A N 1
ATOM 1640 C CA . PRO A 1 208 ? -20.420 13.343 16.973 1.00 97.88 208 PRO A CA 1
ATOM 1641 C C . PRO A 1 208 ? -19.109 13.077 17.723 1.00 97.88 208 PRO A C 1
ATOM 1643 O O . PRO A 1 208 ? -18.394 12.113 17.435 1.00 97.88 208 PRO A O 1
ATOM 1646 N N . ASP A 1 209 ? -18.804 13.924 18.705 1.00 97.38 209 ASP A N 1
ATOM 1647 C CA . ASP A 1 209 ? -17.719 13.658 19.650 1.00 97.38 209 ASP A CA 1
ATOM 1648 C C . ASP A 1 209 ? -18.079 12.461 20.541 1.00 97.38 209 ASP A C 1
ATOM 1650 O O . ASP A 1 209 ? -19.238 12.271 20.922 1.00 97.38 209 ASP A O 1
ATOM 1654 N N . ILE A 1 210 ? -17.077 11.653 20.889 1.00 97.38 210 ILE A N 1
ATOM 1655 C CA . ILE A 1 210 ? -17.243 10.584 21.873 1.00 97.38 210 ILE A CA 1
ATOM 1656 C C . ILE A 1 210 ? -17.414 11.245 23.250 1.00 97.38 210 ILE A C 1
ATOM 1658 O O . ILE A 1 210 ? -16.545 12.026 23.653 1.00 97.38 210 ILE A O 1
ATOM 1662 N N . PRO A 1 211 ? -18.493 10.944 23.998 1.00 96.19 211 PRO A N 1
ATOM 1663 C CA . PRO A 1 211 ? -18.746 11.585 25.283 1.00 96.19 211 PRO A CA 1
ATOM 1664 C C . PRO A 1 211 ? -17.614 11.360 26.293 1.00 96.19 211 PRO A C 1
ATOM 1666 O O . PRO A 1 211 ? -17.028 10.275 26.375 1.00 96.19 211 PRO A O 1
ATOM 1669 N N . MET A 1 212 ? -17.331 12.374 27.112 1.00 93.44 212 MET A N 1
ATOM 1670 C CA . MET A 1 212 ? -16.231 12.332 28.084 1.00 93.44 212 MET A CA 1
ATOM 1671 C C . MET A 1 212 ? -16.390 11.210 29.115 1.00 93.44 212 MET A C 1
ATOM 1673 O O . MET A 1 212 ? -15.402 10.621 29.541 1.00 93.44 212 MET A O 1
ATOM 1677 N N . GLU A 1 213 ? -17.620 10.874 29.493 1.00 94.12 213 GLU A N 1
ATOM 1678 C CA . GLU A 1 213 ? -17.957 9.759 30.379 1.00 94.12 213 GLU A CA 1
ATOM 1679 C C . GLU A 1 213 ? -17.612 8.380 29.792 1.00 94.12 213 GLU A C 1
ATOM 1681 O O . GLU A 1 213 ? -17.361 7.433 30.544 1.00 94.12 213 GLU A O 1
ATOM 1686 N N . VAL A 1 214 ? -17.567 8.263 28.461 1.00 95.31 214 VAL A N 1
ATOM 1687 C CA . VAL A 1 214 ? -17.098 7.062 27.760 1.00 95.31 214 VAL A CA 1
ATOM 1688 C C . VAL A 1 214 ? -15.572 7.092 27.685 1.00 95.31 214 VAL A C 1
ATOM 1690 O O . VAL A 1 214 ? -14.922 6.134 28.096 1.00 95.31 214 VAL A O 1
ATOM 1693 N N . LEU A 1 215 ? -14.983 8.215 27.255 1.00 93.75 215 LEU A N 1
ATOM 1694 C CA . LEU A 1 215 ? -13.525 8.357 27.140 1.00 93.75 215 LEU A CA 1
ATOM 1695 C C . LEU A 1 215 ? -12.793 8.156 28.472 1.00 93.75 215 LEU A C 1
ATOM 1697 O O . LEU A 1 215 ? -11.750 7.510 28.493 1.00 93.75 215 LEU A O 1
ATOM 1701 N N . ALA A 1 216 ? -13.354 8.625 29.591 1.00 94.38 216 ALA A N 1
ATOM 1702 C CA . ALA A 1 216 ? -12.755 8.506 30.924 1.00 94.38 216 ALA A CA 1
ATOM 1703 C C . ALA A 1 216 ? -12.512 7.051 31.380 1.00 94.38 216 ALA A C 1
ATOM 1705 O O . ALA A 1 216 ? -11.773 6.818 32.341 1.00 94.38 216 ALA A O 1
ATOM 1706 N N . GLN A 1 217 ? -13.117 6.069 30.705 1.00 93.81 217 GLN A N 1
ATOM 1707 C CA . GLN A 1 217 ? -12.903 4.641 30.953 1.00 93.81 217 GLN A CA 1
ATOM 1708 C C . GLN A 1 217 ? -11.605 4.121 30.306 1.00 93.81 217 GLN A C 1
ATOM 1710 O O . GLN A 1 217 ? -11.118 3.062 30.695 1.00 93.81 217 GLN A O 1
ATOM 1715 N N . HIS A 1 218 ? -11.007 4.887 29.386 1.00 93.56 218 HIS A N 1
ATOM 1716 C CA . HIS A 1 218 ? -9.831 4.526 28.591 1.00 93.56 218 HIS A CA 1
ATOM 1717 C C . HIS A 1 218 ? -8.653 5.457 28.910 1.00 93.56 218 HIS A C 1
ATOM 1719 O O . HIS A 1 218 ? -8.341 6.398 28.176 1.00 93.56 218 HIS A O 1
ATOM 1725 N N . LYS A 1 219 ? -7.989 5.202 30.041 1.00 91.94 219 LYS A N 1
ATOM 1726 C CA . LYS A 1 219 ? -6.973 6.100 30.620 1.00 91.94 219 LYS A CA 1
ATOM 1727 C C . LYS A 1 219 ? -5.789 6.354 29.692 1.00 91.94 219 LYS A C 1
ATOM 1729 O O . LYS A 1 219 ? -5.287 7.473 29.632 1.00 91.94 219 LYS A O 1
ATOM 1734 N N . GLU A 1 220 ? -5.352 5.334 28.968 1.00 89.62 220 GLU A N 1
ATOM 1735 C CA . GLU A 1 220 ? -4.260 5.404 28.003 1.00 89.62 220 GLU A CA 1
ATOM 1736 C C . GLU A 1 220 ? -4.600 6.371 26.862 1.00 89.62 220 GLU A C 1
ATOM 1738 O O . GLU A 1 220 ? -3.776 7.210 26.496 1.00 89.62 220 GLU A O 1
ATOM 1743 N N . ALA A 1 221 ? -5.832 6.315 26.345 1.00 91.69 221 ALA A N 1
ATOM 1744 C CA . ALA A 1 221 ? -6.300 7.232 25.312 1.00 91.69 221 ALA A CA 1
ATOM 1745 C C . ALA A 1 221 ? -6.369 8.676 25.836 1.00 91.69 221 ALA A C 1
ATOM 1747 O O . ALA A 1 221 ? -5.845 9.586 25.190 1.00 91.69 221 ALA A O 1
ATOM 1748 N N . CYS A 1 222 ? -6.932 8.881 27.034 1.00 92.94 222 CYS A N 1
ATOM 1749 C CA . CYS A 1 222 ? -6.961 10.194 27.684 1.00 92.94 222 CYS A CA 1
ATOM 1750 C C . CYS A 1 222 ? -5.555 10.776 27.866 1.00 92.94 222 CYS A C 1
ATOM 1752 O O . CYS A 1 222 ? -5.334 11.937 27.536 1.00 92.94 222 CYS A O 1
ATOM 1754 N N . SER A 1 223 ? -4.586 9.971 28.311 1.00 92.25 223 SER A N 1
ATOM 1755 C CA . SER A 1 223 ? -3.212 10.435 28.530 1.00 92.25 223 SER A CA 1
ATOM 1756 C C . SER A 1 223 ? -2.537 10.931 27.247 1.00 92.25 223 SER A C 1
ATOM 1758 O O . SER A 1 223 ? -1.807 11.923 27.282 1.00 92.25 223 SER A O 1
ATOM 1760 N N . VAL A 1 224 ? -2.784 10.279 26.106 1.00 92.06 224 VAL A N 1
ATOM 1761 C CA . VAL A 1 224 ? -2.265 10.735 24.805 1.00 92.06 224 VAL A CA 1
ATOM 1762 C C . VAL A 1 224 ? -2.924 12.051 24.387 1.00 92.06 224 VAL A C 1
ATOM 1764 O O . VAL A 1 224 ? -2.228 12.974 23.962 1.00 92.06 224 VAL A O 1
ATOM 1767 N N . VAL A 1 225 ? -4.248 12.162 24.537 1.00 94.12 225 VAL A N 1
ATOM 1768 C CA . VAL A 1 225 ? -5.004 13.384 24.212 1.00 94.12 225 VAL A CA 1
ATOM 1769 C C . VAL A 1 225 ? -4.531 14.564 25.063 1.00 94.12 225 VAL A C 1
ATOM 1771 O O . VAL A 1 225 ? -4.190 15.609 24.514 1.00 94.12 225 VAL A O 1
ATOM 1774 N N . GLU A 1 226 ? -4.433 14.388 26.381 1.00 93.88 226 GLU A N 1
ATOM 1775 C CA . GLU A 1 226 ? -3.950 15.413 27.315 1.00 93.88 226 GLU A CA 1
ATOM 1776 C C . GLU A 1 226 ? -2.520 15.857 26.983 1.00 93.88 226 GLU A C 1
ATOM 1778 O O . GLU A 1 226 ? -2.204 17.047 27.016 1.00 93.88 226 GLU A O 1
ATOM 1783 N N . ALA A 1 227 ? -1.649 14.913 26.620 1.00 93.50 227 ALA A N 1
ATOM 1784 C CA . ALA A 1 227 ? -0.271 15.219 26.269 1.00 93.50 227 ALA A CA 1
ATOM 1785 C C . ALA A 1 227 ? -0.170 16.021 24.956 1.00 93.50 227 ALA A C 1
ATOM 1787 O O . ALA A 1 227 ? 0.620 16.963 24.880 1.00 93.50 227 ALA A O 1
ATOM 1788 N N . LEU A 1 228 ? -1.005 15.728 23.950 1.00 94.31 228 LEU A N 1
ATOM 1789 C CA . LEU A 1 228 ? -1.100 16.537 22.727 1.00 94.31 228 LEU A CA 1
ATOM 1790 C C . LEU A 1 228 ? -1.679 17.930 22.999 1.00 94.31 228 LEU A C 1
ATOM 1792 O O . LEU A 1 228 ? -1.154 18.925 22.494 1.00 94.31 228 LEU A O 1
ATOM 1796 N N . GLN A 1 229 ? -2.704 18.017 23.846 1.00 94.94 229 GLN A N 1
ATOM 1797 C CA . GLN A 1 229 ? -3.276 19.291 24.282 1.00 94.94 229 GLN A CA 1
ATOM 1798 C C . GLN A 1 229 ? -2.251 20.149 25.034 1.00 94.94 229 GLN A C 1
ATOM 1800 O O . GLN A 1 229 ? -2.159 21.354 24.800 1.00 94.94 229 GLN A O 1
ATOM 1805 N N . GLY A 1 230 ? -1.394 19.530 25.852 1.00 94.56 230 GLY A N 1
ATOM 1806 C CA . GLY A 1 230 ? -0.270 20.196 26.514 1.00 94.56 230 GLY A CA 1
ATOM 1807 C C . GLY A 1 230 ? 0.768 20.796 25.553 1.00 94.56 230 GLY A C 1
ATOM 1808 O O . GLY A 1 230 ? 1.466 21.740 25.923 1.00 94.56 230 GLY A O 1
ATOM 1809 N N . LEU A 1 231 ? 0.850 20.305 24.311 1.00 94.44 231 LEU A N 1
ATOM 1810 C CA . LEU A 1 231 ? 1.696 20.867 23.246 1.00 94.44 231 LEU A CA 1
ATOM 1811 C C . LEU A 1 231 ? 1.005 21.981 22.440 1.00 94.44 231 LEU A C 1
ATOM 1813 O O . LEU A 1 231 ? 1.635 22.617 21.586 1.00 94.44 231 LEU A O 1
ATOM 1817 N N . GLY A 1 232 ? -0.266 22.258 22.742 1.00 95.00 232 GLY A N 1
ATOM 1818 C CA . GLY A 1 232 ? -1.074 23.293 22.106 1.00 95.00 232 GLY A CA 1
ATOM 1819 C C . GLY A 1 232 ? -1.869 22.822 20.890 1.00 95.00 232 GLY A C 1
ATOM 1820 O O . GLY A 1 232 ? -2.359 23.675 20.154 1.00 95.00 232 GLY A O 1
ATOM 1821 N N . TYR A 1 233 ? -1.990 21.509 20.664 1.00 95.94 233 TYR A N 1
ATOM 1822 C CA . TYR A 1 233 ? -2.930 20.966 19.682 1.00 95.94 233 TYR A CA 1
ATOM 1823 C C . TYR A 1 233 ? -4.331 20.880 20.275 1.00 95.94 233 TYR A C 1
ATOM 1825 O O . TYR A 1 233 ? -4.503 20.636 21.467 1.00 95.94 233 TYR A O 1
ATOM 1833 N N . GLU A 1 234 ? -5.342 21.002 19.431 1.00 95.81 234 GLU A N 1
ATOM 1834 C CA . GLU A 1 234 ? -6.687 20.584 19.791 1.00 95.81 234 GLU A CA 1
ATOM 1835 C C . GLU A 1 234 ? -6.925 19.175 19.244 1.00 95.81 234 GLU A C 1
ATOM 1837 O O . GLU A 1 234 ? -6.651 18.898 18.078 1.00 95.81 234 GLU A O 1
ATOM 1842 N N . VAL A 1 235 ? -7.393 18.268 20.104 1.00 95.56 235 VAL A N 1
ATOM 1843 C CA . VAL A 1 235 ? -7.635 16.868 19.747 1.00 95.56 235 VAL A CA 1
ATOM 1844 C C . VAL A 1 235 ? -9.037 16.482 20.185 1.00 95.56 235 VAL A C 1
ATOM 1846 O O . VAL A 1 235 ? -9.374 16.618 21.363 1.00 95.56 235 VAL A O 1
ATOM 1849 N N . ARG A 1 236 ? -9.837 15.989 19.237 1.00 96.50 236 ARG A N 1
ATOM 1850 C CA . ARG A 1 236 ? -11.193 15.479 19.471 1.00 96.50 236 ARG A CA 1
ATOM 1851 C C . ARG A 1 236 ? -11.284 14.043 18.965 1.00 96.50 236 ARG A C 1
ATOM 1853 O O . ARG A 1 236 ? -10.854 13.751 17.849 1.00 96.50 236 ARG A O 1
ATOM 1860 N N . LEU A 1 237 ? -11.843 13.157 19.784 1.00 97.62 237 LEU A N 1
ATOM 1861 C CA . LEU A 1 237 ? -12.132 11.778 19.397 1.00 97.62 237 LEU A CA 1
ATOM 1862 C C . LEU A 1 237 ? -13.612 11.679 19.036 1.00 97.62 237 LEU A C 1
ATOM 1864 O O . LEU A 1 237 ? -14.468 12.072 19.825 1.00 97.62 237 LEU A O 1
ATOM 1868 N N . LYS A 1 238 ? -13.898 11.192 17.832 1.00 98.00 238 LYS A N 1
ATOM 1869 C CA . LYS A 1 238 ? -15.219 11.204 17.201 1.00 98.00 238 LYS A CA 1
ATOM 1870 C C . LYS A 1 238 ? -15.669 9.790 16.856 1.00 98.00 238 LYS A C 1
ATOM 1872 O O . LYS A 1 238 ? -14.849 8.934 16.521 1.00 98.00 238 LYS A O 1
ATOM 1877 N N . ASP A 1 239 ? -16.974 9.561 16.938 1.00 98.25 239 ASP A N 1
ATOM 1878 C CA . ASP A 1 239 ? -17.603 8.299 16.550 1.00 98.25 239 ASP A CA 1
ATOM 1879 C C . ASP A 1 239 ? -17.952 8.315 15.055 1.00 98.25 239 ASP A C 1
ATOM 1881 O O . ASP A 1 239 ? -18.705 9.170 14.585 1.00 98.25 239 ASP A O 1
ATOM 1885 N N . ALA A 1 240 ? -17.399 7.357 14.308 1.00 98.06 240 ALA A N 1
ATOM 1886 C CA . ALA A 1 240 ? -17.670 7.146 12.890 1.00 98.06 240 ALA A CA 1
ATOM 1887 C C . ALA A 1 240 ? -18.466 5.852 12.649 1.00 98.06 240 ALA A C 1
ATOM 1889 O O . ALA A 1 240 ? -18.334 5.214 11.607 1.00 98.06 240 ALA A O 1
ATOM 1890 N N . SER A 1 241 ? -19.339 5.481 13.589 1.00 97.62 241 SER A N 1
ATOM 1891 C CA . SER A 1 241 ? -20.330 4.414 13.409 1.00 97.62 241 SER A CA 1
ATOM 1892 C C . SER A 1 241 ? -21.368 4.714 12.331 1.00 97.62 241 SER A C 1
ATOM 1894 O O . SER A 1 241 ? -21.954 3.793 11.753 1.00 97.62 241 SER A O 1
ATOM 1896 N N . LEU A 1 242 ? -21.588 6.002 12.046 1.00 97.56 242 LEU A N 1
ATOM 1897 C CA . LEU A 1 242 ? -22.514 6.529 11.038 1.00 97.56 242 LEU A CA 1
ATOM 1898 C C . LEU A 1 242 ? -23.953 6.005 11.203 1.00 97.56 242 LEU A C 1
ATOM 1900 O O . LEU A 1 242 ? -24.648 5.794 10.206 1.00 97.56 242 LEU A O 1
ATOM 1904 N N . GLY A 1 243 ? -24.377 5.728 12.446 1.00 95.56 243 GLY A N 1
ATOM 1905 C CA . GLY A 1 243 ? -25.682 5.126 12.767 1.00 95.56 243 GLY A CA 1
ATOM 1906 C C . GLY A 1 243 ? -25.889 3.722 12.182 1.00 95.56 243 GLY A C 1
ATOM 1907 O O . GLY A 1 243 ? -27.022 3.268 12.024 1.00 95.56 243 GLY A O 1
ATOM 1908 N N . ARG A 1 244 ? -24.796 3.067 11.781 1.00 95.00 244 ARG A N 1
ATOM 1909 C CA . ARG A 1 244 ? -24.738 1.735 11.162 1.00 95.00 244 ARG A CA 1
ATOM 1910 C C . ARG A 1 244 ? -23.926 0.748 12.005 1.00 95.00 244 ARG A C 1
ATOM 1912 O O . ARG A 1 244 ? -23.697 -0.381 11.565 1.00 95.00 244 ARG A O 1
ATOM 1919 N N . SER A 1 245 ? -23.498 1.172 13.196 1.00 95.62 245 SER A N 1
ATOM 1920 C CA . SER A 1 245 ? -22.625 0.419 14.097 1.00 95.62 245 SER A CA 1
ATOM 1921 C C . SER A 1 245 ? -21.271 0.031 13.477 1.00 95.62 245 SER A C 1
ATOM 1923 O O . SER A 1 245 ? -20.686 -0.988 13.862 1.00 95.62 245 SER A O 1
ATOM 1925 N N . TRP A 1 246 ? -20.762 0.807 12.506 1.00 97.88 246 TRP A N 1
ATOM 1926 C CA . TRP A 1 246 ? -19.399 0.603 12.010 1.00 97.88 246 TRP A CA 1
ATOM 1927 C C . TRP A 1 246 ? -18.401 0.800 13.163 1.00 97.88 246 TRP A C 1
ATOM 1929 O O . TRP A 1 246 ? -18.451 1.830 13.829 1.00 97.88 246 TRP A O 1
ATOM 1939 N N . PRO A 1 247 ? -17.500 -0.158 13.440 1.00 97.88 247 P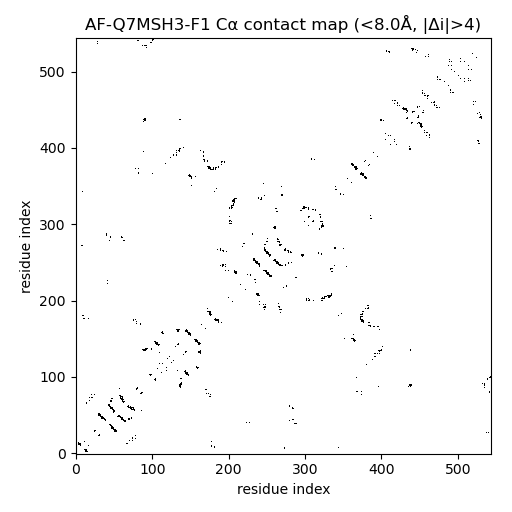RO A N 1
ATOM 1940 C CA . PRO A 1 247 ? -16.612 -0.081 14.597 1.00 97.88 247 PRO A CA 1
ATOM 1941 C C . PRO A 1 247 ? -15.402 0.831 14.338 1.00 97.88 247 PRO A C 1
ATOM 1943 O O . PRO A 1 247 ? -14.261 0.366 14.351 1.00 97.88 247 PRO A O 1
ATOM 1946 N N . VAL A 1 248 ? -15.653 2.111 14.046 1.00 98.62 248 VAL A N 1
ATOM 1947 C CA . VAL A 1 248 ? -14.648 3.085 13.597 1.00 98.62 248 VAL A CA 1
ATOM 1948 C C . VAL A 1 248 ? -14.631 4.314 14.499 1.00 98.62 248 VAL A C 1
ATOM 1950 O O . VAL A 1 248 ? -15.656 4.942 14.762 1.00 98.62 248 VAL A O 1
ATOM 1953 N N . VAL A 1 249 ? -13.429 4.675 14.938 1.00 98.31 249 VAL A N 1
ATOM 1954 C CA . VAL A 1 249 ? -13.120 5.896 15.681 1.00 98.31 249 VAL A CA 1
ATOM 1955 C C . VAL A 1 249 ? -12.317 6.835 14.790 1.00 98.31 249 VAL A C 1
ATOM 1957 O O . VAL A 1 249 ? -11.502 6.396 13.976 1.00 98.31 249 VAL A O 1
ATOM 1960 N N . VAL A 1 250 ? -12.528 8.136 14.974 1.00 97.88 250 VAL A N 1
ATOM 1961 C CA . VAL A 1 250 ? -11.773 9.195 14.304 1.00 97.88 250 VAL A CA 1
ATOM 1962 C C . VAL A 1 250 ? -11.062 10.068 15.327 1.00 97.88 250 VAL A C 1
ATOM 1964 O O . VAL A 1 250 ? -11.675 10.523 16.289 1.00 97.88 250 VAL A O 1
ATOM 1967 N N . ALA A 1 251 ? -9.781 10.346 15.107 1.00 97.00 251 ALA A N 1
ATOM 1968 C CA . ALA A 1 251 ? -9.050 11.397 15.799 1.00 97.00 251 ALA A CA 1
ATOM 1969 C C . ALA A 1 251 ? -8.933 12.612 14.878 1.00 97.00 251 ALA A C 1
ATOM 1971 O O . ALA A 1 251 ? -8.270 12.557 13.842 1.00 97.00 251 ALA A O 1
ATOM 1972 N N . LEU A 1 252 ? -9.569 13.708 15.282 1.00 96.81 252 LEU A N 1
ATOM 1973 C CA . LEU A 1 252 ? -9.392 15.025 14.687 1.00 96.81 252 LEU A CA 1
ATOM 1974 C C . LEU A 1 252 ? -8.313 15.763 15.471 1.00 96.81 252 LEU A C 1
ATOM 1976 O O . LEU A 1 252 ? -8.510 16.072 16.647 1.00 96.81 252 LEU A O 1
ATOM 1980 N N . LEU A 1 253 ? -7.192 16.047 14.812 1.00 95.94 253 LEU A N 1
ATOM 1981 C CA . LEU A 1 253 ? -6.136 16.909 15.333 1.00 95.94 253 LEU A CA 1
ATOM 1982 C C . LEU A 1 253 ? -6.172 18.244 14.594 1.00 95.94 253 LEU A C 1
ATOM 1984 O O . LEU A 1 253 ? -6.160 18.270 13.368 1.00 95.94 253 LEU A O 1
ATOM 1988 N N . ILE A 1 254 ? -6.180 19.342 15.340 1.00 95.69 254 ILE A N 1
ATOM 1989 C CA . ILE A 1 254 ? -6.118 20.710 14.826 1.00 95.69 254 ILE A CA 1
ATOM 1990 C C . ILE A 1 254 ? -4.878 21.371 15.421 1.00 95.69 254 ILE A C 1
ATOM 1992 O O . ILE A 1 254 ? -4.597 21.241 16.616 1.00 95.69 254 ILE A O 1
ATOM 1996 N N . ASN A 1 255 ? -4.137 22.099 14.592 1.00 94.69 255 ASN A N 1
ATOM 1997 C CA . ASN A 1 255 ? -3.036 22.945 15.017 1.00 94.69 255 ASN A CA 1
ATOM 1998 C C . ASN A 1 255 ? -3.457 24.426 14.943 1.00 94.69 255 ASN A C 1
ATOM 2000 O O . ASN A 1 255 ? -3.412 25.038 13.876 1.00 94.69 255 ASN A O 1
ATOM 2004 N N . PRO A 1 256 ? -3.820 25.062 16.074 1.00 93.31 256 PRO A N 1
ATOM 2005 C CA . PRO A 1 256 ? -4.242 26.463 16.085 1.00 93.31 256 PRO A CA 1
ATOM 2006 C C . PRO A 1 256 ? -3.172 27.456 15.602 1.00 93.31 256 PRO A C 1
ATOM 2008 O O . PRO A 1 256 ? -3.491 28.614 15.346 1.00 93.31 256 PRO A O 1
ATOM 2011 N N . LYS A 1 257 ? -1.899 27.042 15.506 1.00 91.81 257 LYS A N 1
ATOM 2012 C CA . LYS A 1 257 ? -0.792 27.914 15.079 1.00 91.81 257 LYS A CA 1
ATOM 2013 C C . LYS A 1 257 ? -0.770 28.168 13.572 1.00 91.81 257 LYS A C 1
ATOM 2015 O O . LYS A 1 257 ? -0.299 29.225 13.164 1.00 91.81 257 LYS A O 1
ATOM 2020 N N . ASP A 1 258 ? -1.238 27.216 12.771 1.00 91.25 258 ASP A N 1
ATOM 2021 C CA . ASP A 1 258 ? -1.266 27.299 11.304 1.00 91.25 258 ASP A CA 1
ATOM 2022 C C . ASP A 1 258 ? -2.657 27.032 10.706 1.00 91.25 258 ASP A C 1
ATOM 2024 O O . ASP A 1 258 ? -2.817 27.097 9.490 1.00 91.25 258 ASP A O 1
ATOM 2028 N N . ALA A 1 259 ? -3.663 26.791 11.557 1.00 92.94 259 ALA A N 1
ATOM 2029 C CA . ALA A 1 259 ? -5.033 26.429 11.190 1.00 92.94 259 ALA A CA 1
ATOM 2030 C C . ALA A 1 259 ? -5.154 25.108 10.406 1.00 92.94 259 ALA A C 1
ATOM 2032 O O . ALA A 1 259 ? -6.222 24.809 9.870 1.00 92.94 259 ALA A O 1
ATOM 2033 N N . GLY A 1 260 ? -4.085 24.309 10.362 1.00 94.00 260 GLY A N 1
ATOM 2034 C CA . GLY A 1 260 ? -4.084 23.003 9.730 1.00 94.00 260 GLY A CA 1
ATOM 2035 C C . GLY A 1 260 ? -4.795 21.960 10.586 1.00 94.00 260 GLY A C 1
ATOM 2036 O O . GLY A 1 260 ? -4.765 22.013 11.821 1.00 94.00 260 GLY A O 1
ATOM 2037 N N . ALA A 1 261 ? -5.416 20.981 9.934 1.00 94.62 261 ALA A N 1
ATOM 2038 C CA . ALA A 1 261 ? -6.065 19.868 10.611 1.00 94.62 261 ALA A CA 1
ATOM 2039 C C . ALA A 1 261 ? -5.803 18.530 9.911 1.00 94.62 261 ALA A C 1
ATOM 2041 O O . ALA A 1 261 ? -5.417 18.475 8.746 1.00 94.62 261 ALA A O 1
ATOM 2042 N N . MET A 1 262 ? -5.998 17.442 10.651 1.00 93.44 262 MET A N 1
ATOM 2043 C CA . MET A 1 262 ? -5.778 16.076 10.190 1.00 93.44 262 MET A CA 1
ATOM 2044 C C . MET A 1 262 ? -6.852 15.153 10.760 1.00 93.44 262 MET A C 1
ATOM 2046 O O . MET A 1 262 ? -7.226 15.284 11.929 1.00 93.44 262 MET A O 1
ATOM 2050 N N . LEU A 1 263 ? -7.311 14.200 9.949 1.00 94.25 263 LEU A N 1
ATOM 2051 C CA . LEU A 1 263 ? -8.215 13.135 10.375 1.00 94.25 263 LEU A CA 1
ATOM 2052 C C . LEU A 1 263 ? -7.513 11.791 10.273 1.00 94.25 263 LEU A C 1
ATOM 2054 O O . LEU A 1 263 ? -7.059 11.402 9.200 1.00 94.25 263 LEU A O 1
ATOM 2058 N N . LEU A 1 264 ? -7.455 11.078 11.391 1.00 94.94 264 LEU A N 1
ATOM 2059 C CA . LEU A 1 264 ? -6.984 9.701 11.435 1.00 94.94 264 LEU A CA 1
ATOM 2060 C C . LEU A 1 264 ? -8.119 8.794 11.855 1.00 94.94 264 LEU A C 1
ATOM 2062 O O . LEU A 1 264 ? -8.912 9.144 12.724 1.00 94.94 264 LEU A O 1
ATOM 2066 N N . PHE A 1 265 ? -8.160 7.622 11.246 1.00 97.38 265 PHE A N 1
ATOM 2067 C CA . PHE A 1 265 ? -9.208 6.639 11.440 1.00 97.38 265 PHE A CA 1
ATOM 2068 C C . PHE A 1 265 ? -8.585 5.372 12.012 1.00 97.38 265 PHE A C 1
ATOM 2070 O O . PHE A 1 265 ? -7.466 4.997 11.660 1.00 97.38 265 PHE A O 1
ATOM 2077 N N . GLY A 1 266 ? -9.311 4.709 12.898 1.00 97.44 266 GLY A N 1
ATOM 2078 C CA . GLY A 1 266 ? -8.945 3.397 13.396 1.00 97.44 266 GLY A CA 1
ATOM 2079 C C . GLY A 1 266 ? -10.192 2.578 13.656 1.00 97.44 266 GLY A C 1
ATOM 2080 O O . GLY A 1 266 ? -11.194 3.081 14.161 1.00 97.44 266 GLY A O 1
ATOM 2081 N N . ALA A 1 267 ? -10.125 1.298 13.311 1.00 98.00 267 ALA A N 1
ATOM 2082 C CA . ALA A 1 267 ? -11.229 0.380 13.509 1.00 98.00 267 ALA A CA 1
ATOM 2083 C C . ALA A 1 267 ? -10.793 -0.874 14.246 1.00 98.00 267 ALA A C 1
ATOM 2085 O O . ALA A 1 267 ? -9.668 -1.361 14.078 1.00 98.00 267 ALA A O 1
ATOM 2086 N N . HIS A 1 268 ? -11.714 -1.379 15.057 1.00 98.06 268 HIS A N 1
ATOM 2087 C CA . HIS A 1 268 ? -11.642 -2.684 15.694 1.00 98.06 268 HIS A CA 1
ATOM 2088 C C . HIS A 1 268 ? -12.992 -2.990 16.362 1.00 98.06 268 HIS A C 1
ATOM 2090 O O . HIS A 1 268 ? -13.562 -2.087 16.971 1.00 98.06 268 HIS A O 1
ATOM 2096 N N . PRO A 1 269 ? -13.496 -4.237 16.348 1.00 97.44 269 PRO A N 1
ATOM 2097 C CA . PRO A 1 269 ? -14.755 -4.591 17.016 1.00 97.44 269 PRO A CA 1
ATOM 2098 C C . PRO A 1 269 ? -14.738 -4.338 18.533 1.00 97.44 269 PRO A C 1
ATOM 2100 O O . PRO A 1 269 ? -15.786 -4.118 19.131 1.00 97.44 269 PRO A O 1
ATOM 2103 N N . ASN A 1 270 ? -13.558 -4.317 19.155 1.00 96.69 270 ASN A N 1
ATOM 2104 C CA . ASN A 1 270 ? -13.371 -3.802 20.514 1.00 96.69 270 ASN A CA 1
ATOM 2105 C C . ASN A 1 270 ? -13.102 -2.285 20.506 1.00 96.69 270 ASN A C 1
ATOM 2107 O O . ASN A 1 270 ? -12.083 -1.849 19.966 1.00 96.69 270 ASN A O 1
ATOM 2111 N N . PHE A 1 271 ? -13.965 -1.509 21.165 1.00 96.06 271 PHE A N 1
ATOM 2112 C CA . PHE A 1 271 ? -13.927 -0.040 21.172 1.00 96.06 271 PHE A CA 1
ATOM 2113 C C . PHE A 1 271 ? -12.602 0.546 21.687 1.00 96.06 271 PHE A C 1
ATOM 2115 O O . PHE A 1 271 ? -12.021 1.433 21.064 1.00 96.06 271 PHE A O 1
ATOM 2122 N N . GLU A 1 272 ? -12.067 0.006 22.786 1.00 94.75 272 GLU A N 1
ATOM 2123 C CA . GLU A 1 272 ? -10.783 0.449 23.345 1.00 94.75 272 GLU A CA 1
ATOM 2124 C C . GLU A 1 272 ? -9.631 0.219 22.362 1.00 94.75 272 GLU A C 1
ATOM 2126 O O . GLU A 1 272 ? -8.778 1.083 22.168 1.00 94.75 272 GLU A O 1
ATOM 2131 N N . VAL A 1 273 ? -9.619 -0.934 21.692 1.00 95.25 273 VAL A N 1
ATOM 2132 C CA . VAL A 1 273 ? -8.590 -1.238 20.692 1.00 95.25 273 VAL A CA 1
ATOM 2133 C C . VAL A 1 273 ? -8.704 -0.285 19.498 1.00 95.25 273 VAL A C 1
ATOM 2135 O O . VAL A 1 273 ? -7.677 0.176 19.004 1.00 95.25 273 VAL A O 1
ATOM 2138 N N . ALA A 1 274 ? -9.917 0.070 19.061 1.00 97.06 274 ALA A N 1
ATOM 2139 C CA . ALA A 1 274 ? -10.123 1.048 17.991 1.00 97.06 274 ALA A CA 1
ATOM 2140 C C . ALA A 1 274 ? -9.589 2.443 18.372 1.00 97.06 274 ALA A C 1
ATOM 2142 O O . ALA A 1 274 ? -8.859 3.054 17.587 1.00 97.06 274 ALA A O 1
ATOM 2143 N N . LEU A 1 275 ? -9.861 2.913 19.597 1.00 95.44 275 LEU A N 1
ATOM 2144 C CA . LEU A 1 275 ? -9.320 4.170 20.137 1.00 95.44 275 LEU A CA 1
ATOM 2145 C C . LEU A 1 275 ? -7.787 4.193 20.104 1.00 95.44 275 LEU A C 1
ATOM 2147 O O . LEU A 1 275 ? -7.176 5.112 19.552 1.00 95.44 275 LEU A O 1
ATOM 2151 N N . LEU A 1 276 ? -7.161 3.161 20.671 1.00 93.56 276 LEU A N 1
ATOM 2152 C CA . LEU A 1 276 ? -5.705 3.065 20.783 1.00 93.56 276 LEU A CA 1
ATOM 2153 C C . LEU A 1 276 ? -5.030 2.927 19.409 1.00 93.56 276 LEU A C 1
ATOM 2155 O O . LEU A 1 276 ? -3.972 3.512 19.164 1.00 93.56 276 LEU A O 1
ATOM 2159 N N . ARG A 1 277 ? -5.651 2.205 18.469 1.00 94.25 277 ARG A N 1
ATOM 2160 C CA . ARG A 1 277 ? -5.182 2.134 17.076 1.00 94.25 277 ARG A CA 1
ATOM 2161 C C . ARG A 1 277 ? -5.216 3.507 16.410 1.00 94.25 277 ARG A C 1
ATOM 2163 O O . ARG A 1 277 ? -4.201 3.924 15.865 1.00 94.25 277 ARG A O 1
ATOM 2170 N N . THR A 1 278 ? -6.323 4.234 16.547 1.00 96.00 278 THR A N 1
ATOM 2171 C CA . THR A 1 278 ? -6.485 5.581 15.973 1.00 96.00 278 THR A CA 1
ATOM 2172 C C . THR A 1 278 ? -5.410 6.550 16.483 1.00 96.00 278 THR A C 1
ATOM 2174 O O . THR A 1 278 ? -4.770 7.256 15.706 1.00 96.00 278 THR A O 1
ATOM 2177 N N . LEU A 1 279 ? -5.158 6.555 17.794 1.00 94.06 279 LEU A N 1
ATOM 2178 C CA . LEU A 1 279 ? -4.161 7.432 18.416 1.00 94.06 279 LEU A CA 1
ATOM 2179 C C . LEU A 1 279 ? -2.715 7.028 18.097 1.00 94.06 279 LEU A C 1
ATOM 2181 O O . LEU A 1 279 ? -1.855 7.892 17.936 1.00 94.06 279 LEU A O 1
ATOM 2185 N N . SER A 1 280 ? -2.427 5.730 17.987 1.00 91.94 280 SER A N 1
ATOM 2186 C CA . SER A 1 280 ? -1.093 5.264 17.589 1.00 91.94 280 SER A CA 1
ATOM 2187 C C . SER A 1 280 ? -0.774 5.546 16.116 1.00 91.94 280 SER A C 1
ATOM 2189 O O . SER A 1 280 ? 0.377 5.842 15.799 1.00 91.94 280 SER A O 1
ATOM 2191 N N . GLU A 1 281 ? -1.775 5.527 15.231 1.00 91.44 281 GLU A N 1
ATOM 2192 C CA . GLU A 1 281 ? -1.651 5.949 13.827 1.00 91.44 281 GLU A CA 1
ATOM 2193 C C . GLU A 1 281 ? -1.281 7.435 13.711 1.00 91.44 281 GLU A C 1
ATOM 2195 O O . GLU A 1 281 ? -0.371 7.805 12.967 1.00 91.44 281 GLU A O 1
ATOM 2200 N N . LEU A 1 282 ? -1.930 8.281 14.518 1.00 90.38 282 LEU A N 1
ATOM 2201 C CA . LEU A 1 282 ? -1.710 9.729 14.553 1.00 90.38 282 LEU A CA 1
ATOM 2202 C C . LEU A 1 282 ? -0.237 10.111 14.736 1.00 90.38 282 LEU A C 1
ATOM 2204 O O . LEU A 1 282 ? 0.216 11.105 14.169 1.00 90.38 282 LEU A O 1
ATOM 2208 N N . LEU A 1 283 ? 0.523 9.322 15.497 1.00 88.25 283 LEU A N 1
ATOM 2209 C CA . LEU A 1 283 ? 1.915 9.616 15.841 1.00 88.25 283 LEU A CA 1
ATOM 2210 C C . LEU A 1 283 ? 2.942 8.747 15.103 1.00 88.25 283 LEU A C 1
ATOM 2212 O O . LEU A 1 283 ? 4.145 8.923 15.306 1.00 88.25 283 LEU A O 1
ATOM 2216 N N . GLN A 1 284 ? 2.514 7.829 14.233 1.00 88.25 284 GLN A N 1
ATOM 2217 C CA . GLN A 1 284 ? 3.442 6.974 13.493 1.00 88.25 284 GLN A CA 1
ATOM 2218 C C . GLN A 1 284 ? 4.299 7.810 12.534 1.00 88.25 284 GLN A C 1
ATOM 2220 O O . GLN A 1 284 ? 3.770 8.533 11.692 1.00 88.25 284 GLN A O 1
ATOM 2225 N N . GLY A 1 285 ? 5.627 7.731 12.682 1.00 84.88 285 GLY A N 1
ATOM 2226 C CA . GLY A 1 285 ? 6.580 8.481 11.853 1.00 84.88 285 GLY A CA 1
ATOM 2227 C C . GLY A 1 285 ? 6.542 10.002 12.053 1.00 84.88 285 GLY A C 1
ATOM 2228 O O . GLY A 1 285 ? 7.122 10.740 11.258 1.00 84.88 285 GLY A O 1
ATOM 2229 N N . ARG A 1 286 ? 5.856 10.493 13.096 1.00 87.12 286 ARG A N 1
ATOM 2230 C CA . ARG A 1 286 ? 5.657 11.924 13.363 1.00 87.12 286 ARG A CA 1
ATOM 2231 C C . ARG A 1 286 ? 6.191 12.290 14.749 1.00 87.12 286 ARG A C 1
ATOM 2233 O O . ARG A 1 286 ? 6.158 11.487 15.678 1.00 87.12 286 ARG A O 1
ATOM 2240 N N . ASP A 1 287 ? 6.702 13.513 14.875 1.00 87.88 287 ASP A N 1
ATOM 2241 C CA . ASP A 1 287 ? 7.163 14.091 16.142 1.00 87.88 287 ASP A CA 1
ATOM 2242 C C . ASP A 1 287 ? 6.289 15.314 16.471 1.00 87.88 287 ASP A C 1
ATOM 2244 O O . ASP A 1 287 ? 6.484 16.380 15.875 1.00 87.88 287 ASP A O 1
ATOM 2248 N N . PRO A 1 288 ? 5.327 15.194 17.406 1.00 87.69 288 PRO A N 1
ATOM 2249 C CA . PRO A 1 288 ? 4.400 16.276 17.716 1.00 87.69 288 PRO A CA 1
ATOM 2250 C C . PRO A 1 288 ? 5.107 17.500 18.316 1.00 87.69 288 PRO A C 1
ATOM 2252 O O . PRO A 1 288 ? 4.568 18.604 18.232 1.00 87.69 288 PRO A O 1
ATOM 2255 N N . HIS A 1 289 ? 6.326 17.366 18.855 1.00 87.62 289 HIS A N 1
ATOM 2256 C CA . HIS A 1 289 ? 7.108 18.506 19.344 1.00 87.62 289 HIS A CA 1
ATOM 2257 C C . HIS A 1 289 ? 7.676 19.373 18.213 1.00 87.62 289 HIS A C 1
ATOM 2259 O O . HIS A 1 289 ? 7.958 20.552 18.427 1.00 87.62 289 HIS A O 1
ATOM 2265 N N . ARG A 1 290 ? 7.842 18.808 17.009 1.00 87.06 290 ARG A N 1
ATOM 2266 C CA . ARG A 1 290 ? 8.345 19.518 15.820 1.00 87.06 290 ARG A CA 1
ATOM 2267 C C . ARG A 1 290 ? 7.241 20.080 14.927 1.00 87.06 290 ARG A C 1
ATOM 2269 O O . ARG A 1 290 ? 7.558 20.793 13.978 1.00 87.06 290 ARG A O 1
ATOM 2276 N N . GLY A 1 291 ? 5.980 19.782 15.227 1.00 83.25 291 GLY A N 1
ATOM 2277 C CA . GLY A 1 291 ? 4.864 20.091 14.340 1.00 83.25 291 GLY A CA 1
ATOM 2278 C C . GLY A 1 291 ? 4.559 18.957 13.366 1.00 83.25 291 GLY A C 1
ATOM 2279 O O . GLY A 1 291 ? 5.427 18.162 12.999 1.00 83.25 291 GLY A O 1
ATOM 2280 N N . PHE A 1 292 ? 3.310 18.913 12.919 1.00 84.25 292 PHE A N 1
ATOM 2281 C CA . PHE A 1 292 ? 2.877 18.071 11.810 1.00 84.25 292 PHE A CA 1
ATOM 2282 C C . PHE A 1 292 ? 3.154 18.815 10.500 1.00 84.25 292 PHE A C 1
ATOM 2284 O O . PHE A 1 292 ? 2.826 19.991 10.367 1.00 84.25 292 PHE A O 1
ATOM 2291 N N . LYS A 1 293 ? 3.799 18.154 9.536 1.00 79.75 293 LYS A N 1
ATOM 2292 C CA . LYS A 1 293 ? 4.060 18.747 8.218 1.00 79.75 293 LYS A CA 1
ATOM 2293 C C . LYS A 1 293 ? 2.882 18.487 7.286 1.00 79.75 293 LYS A C 1
ATOM 2295 O O . LYS A 1 293 ? 2.335 17.391 7.312 1.00 79.75 293 LYS A O 1
ATOM 2300 N N . GLY A 1 294 ? 2.572 19.460 6.431 1.00 77.88 294 GLY A N 1
ATOM 2301 C CA . GLY A 1 294 ? 1.586 19.290 5.360 1.00 77.88 294 GLY A CA 1
ATOM 2302 C C . GLY A 1 294 ? 0.139 19.208 5.843 1.00 77.88 294 GLY A C 1
ATOM 2303 O O . GLY A 1 294 ? -0.674 18.598 5.164 1.00 77.88 294 GLY A O 1
ATOM 2304 N N . LEU A 1 295 ? -0.180 19.780 7.010 1.00 84.88 295 LEU A N 1
ATOM 2305 C CA . LEU A 1 295 ? -1.576 19.941 7.408 1.00 84.88 295 LEU A CA 1
ATOM 2306 C C . LEU A 1 295 ? -2.221 21.035 6.559 1.00 84.88 295 LEU A C 1
ATOM 2308 O O . LEU A 1 295 ? -1.699 22.149 6.489 1.00 84.88 295 LEU A O 1
ATOM 2312 N N . GLU A 1 296 ? -3.355 20.721 5.946 1.00 88.81 296 GLU A N 1
ATOM 2313 C CA . GLU A 1 296 ? -4.135 21.688 5.182 1.00 88.81 296 GLU A CA 1
ATOM 2314 C C . GLU A 1 296 ? -5.247 22.300 6.036 1.00 88.81 296 GLU A C 1
ATOM 2316 O O . GLU A 1 296 ? -5.729 21.708 7.008 1.00 88.81 296 GLU A O 1
ATOM 2321 N N . ILE A 1 297 ? -5.656 23.512 5.660 1.00 94.69 297 ILE A N 1
ATOM 2322 C CA . ILE A 1 297 ? -6.862 24.135 6.203 1.00 94.69 297 ILE A CA 1
ATOM 2323 C C . ILE A 1 297 ? -8.062 23.341 5.663 1.00 94.69 297 ILE A C 1
ATOM 2325 O O . ILE A 1 297 ? -8.123 23.119 4.451 1.00 94.69 297 ILE A O 1
ATOM 2329 N N . PRO A 1 298 ? -9.025 22.928 6.510 1.00 95.69 298 PRO A N 1
ATOM 2330 C CA . PRO A 1 298 ? -10.215 22.220 6.049 1.00 95.69 298 PRO A CA 1
ATOM 2331 C C . PRO A 1 298 ? -10.959 22.967 4.933 1.00 95.69 298 PRO A C 1
ATOM 2333 O O . PRO A 1 298 ? -11.134 24.185 4.994 1.00 95.69 298 PRO A O 1
ATOM 2336 N N . ALA A 1 299 ? -11.404 22.233 3.917 1.00 95.88 299 ALA A N 1
ATOM 2337 C CA . ALA A 1 299 ? -12.034 22.787 2.725 1.00 95.88 299 ALA A CA 1
ATOM 2338 C C . ALA A 1 299 ? -13.535 23.032 2.939 1.00 95.88 299 ALA A C 1
ATOM 2340 O O . ALA A 1 299 ? -14.227 22.230 3.568 1.00 95.88 299 ALA A O 1
ATOM 2341 N N . LEU A 1 300 ? -14.048 24.139 2.400 1.00 95.00 300 LEU A N 1
ATOM 2342 C CA . LEU A 1 300 ? -15.481 24.458 2.439 1.00 95.00 300 LEU A CA 1
ATOM 2343 C C . LEU A 1 300 ? -16.276 23.663 1.395 1.00 95.00 300 LEU A C 1
ATOM 2345 O O . LEU A 1 300 ? -17.391 23.233 1.679 1.00 95.00 300 LEU A O 1
ATOM 2349 N N . GLU A 1 301 ? -15.685 23.452 0.220 1.00 94.75 301 GLU A N 1
ATOM 2350 C CA . GLU A 1 301 ? -16.289 22.704 -0.882 1.00 94.75 301 GLU A CA 1
ATOM 2351 C C . GLU A 1 301 ? -16.062 21.201 -0.669 1.00 94.75 301 GLU A C 1
ATOM 2353 O O . GLU A 1 301 ? -14.926 20.714 -0.642 1.00 94.75 301 GLU A O 1
ATOM 2358 N N . VAL A 1 302 ? -17.150 20.450 -0.492 1.00 94.12 302 VAL A N 1
ATOM 2359 C CA . VAL A 1 302 ? -17.095 19.000 -0.234 1.00 94.12 302 VAL A CA 1
ATOM 2360 C C . VAL A 1 302 ? -16.632 18.247 -1.482 1.00 94.12 302 VAL A C 1
ATOM 2362 O O . VAL A 1 302 ? -15.976 17.215 -1.376 1.00 94.12 302 VAL A O 1
ATOM 2365 N N . GLU A 1 303 ? -16.897 18.794 -2.663 1.00 94.88 303 GLU A N 1
ATOM 2366 C CA . GLU A 1 303 ? -16.504 18.252 -3.959 1.00 94.88 303 GLU A CA 1
ATOM 2367 C C . GLU A 1 303 ? -14.981 18.118 -4.082 1.00 94.88 303 GLU A C 1
ATOM 2369 O O . GLU A 1 303 ? -14.500 17.114 -4.600 1.00 94.88 303 GLU A O 1
ATOM 2374 N N . GLU A 1 304 ? -14.210 19.067 -3.538 1.00 94.50 304 GLU A N 1
ATOM 2375 C CA . GLU A 1 304 ? -12.744 18.962 -3.499 1.00 94.50 304 GLU A CA 1
ATOM 2376 C C . GLU A 1 304 ? -12.268 17.839 -2.569 1.00 94.50 304 GLU A C 1
ATOM 2378 O O . GLU A 1 304 ? -11.221 17.237 -2.800 1.00 94.50 304 GLU A O 1
ATOM 2383 N N . CYS A 1 305 ? -13.031 17.550 -1.511 1.00 95.56 305 CYS A N 1
ATOM 2384 C CA . CYS A 1 305 ? -12.731 16.450 -0.598 1.00 95.56 305 CYS A CA 1
ATOM 2385 C C . CYS A 1 305 ? -13.080 15.088 -1.220 1.00 95.56 305 CYS A C 1
ATOM 2387 O O . CYS A 1 305 ? -12.439 14.088 -0.897 1.00 95.56 305 CYS A O 1
ATOM 2389 N N . ALA A 1 306 ? -14.091 15.053 -2.091 1.00 95.44 306 ALA A N 1
ATOM 2390 C CA . ALA A 1 306 ? -14.588 13.853 -2.759 1.00 95.44 306 ALA A CA 1
ATOM 2391 C C . ALA A 1 306 ? -13.781 13.438 -4.000 1.00 95.44 306 ALA A C 1
ATOM 2393 O O . ALA A 1 306 ? -13.989 12.334 -4.501 1.00 95.44 306 ALA A O 1
ATOM 2394 N N . ASP A 1 307 ? -12.889 14.300 -4.496 1.00 94.94 307 ASP A N 1
ATOM 2395 C CA . ASP A 1 307 ? -12.008 13.997 -5.626 1.00 94.94 307 ASP A CA 1
ATOM 2396 C C . ASP A 1 307 ? -11.178 12.725 -5.371 1.00 94.94 307 ASP A C 1
ATOM 2398 O O . ASP A 1 307 ? -10.640 12.529 -4.276 1.00 94.94 307 ASP A O 1
ATOM 2402 N N . SER A 1 308 ? -11.057 11.854 -6.378 1.00 91.56 308 SER A N 1
ATOM 2403 C CA . SER A 1 308 ? -10.375 10.563 -6.220 1.00 91.56 308 SER A CA 1
ATOM 2404 C C . SER A 1 308 ? -8.916 10.734 -5.802 1.00 91.56 308 SER A C 1
ATOM 2406 O O . SER A 1 308 ? -8.471 10.051 -4.883 1.00 91.56 308 SER A O 1
ATOM 2408 N N . ARG A 1 309 ? -8.206 11.734 -6.344 1.00 91.62 309 ARG A N 1
ATOM 2409 C CA . ARG A 1 309 ? -6.801 12.006 -5.993 1.00 91.62 309 ARG A CA 1
ATOM 2410 C C . ARG A 1 309 ? -6.666 12.466 -4.546 1.00 91.62 309 ARG A C 1
ATOM 2412 O O . ARG A 1 309 ? -5.653 12.206 -3.888 1.00 91.62 309 ARG A O 1
ATOM 2419 N N . ASN A 1 310 ? -7.688 13.144 -4.022 1.00 94.62 310 ASN A N 1
ATOM 2420 C CA . ASN A 1 310 ? -7.742 13.504 -2.611 1.00 94.62 310 ASN A CA 1
ATOM 2421 C C . ASN A 1 310 ? -7.922 12.265 -1.720 1.00 94.62 310 ASN A C 1
ATOM 2423 O O . ASN A 1 310 ? -7.212 12.113 -0.723 1.00 94.62 310 ASN A O 1
ATOM 2427 N N . LEU A 1 311 ? -8.834 11.359 -2.083 1.00 94.06 311 LEU A N 1
ATOM 2428 C CA . LEU A 1 311 ? -9.046 10.102 -1.356 1.00 94.06 311 LEU A CA 1
ATOM 2429 C C . LEU A 1 311 ? -7.807 9.194 -1.414 1.00 94.06 311 LEU A C 1
ATOM 2431 O O . LEU A 1 311 ? -7.406 8.637 -0.390 1.00 94.06 311 LEU A O 1
ATOM 2435 N N . GLU A 1 312 ? -7.138 9.123 -2.564 1.00 92.00 312 GLU A N 1
ATOM 2436 C CA . GLU A 1 312 ? -5.847 8.448 -2.729 1.00 92.00 312 GLU A CA 1
ATOM 2437 C C . GLU A 1 312 ? -4.778 9.048 -1.808 1.00 92.00 312 GLU A C 1
ATOM 2439 O O . GLU A 1 312 ? -4.071 8.317 -1.116 1.00 92.00 312 GLU A O 1
ATOM 2444 N N . SER A 1 313 ? -4.700 10.379 -1.707 1.00 92.19 313 SER A N 1
ATOM 2445 C CA . SER A 1 313 ? -3.786 11.049 -0.769 1.00 92.19 313 SER A CA 1
ATOM 2446 C C . SER A 1 313 ? -4.099 10.671 0.687 1.00 92.19 313 SER A C 1
ATOM 2448 O O . SER A 1 313 ? -3.199 10.373 1.478 1.00 92.19 313 SER A O 1
ATOM 2450 N N . HIS A 1 314 ? -5.384 10.584 1.048 1.00 92.88 314 HIS A N 1
ATOM 2451 C CA . HIS A 1 314 ? -5.809 10.106 2.368 1.00 92.88 314 HIS A CA 1
ATOM 2452 C C . HIS A 1 314 ? -5.427 8.655 2.653 1.00 92.88 314 HIS A C 1
ATOM 2454 O O . HIS A 1 314 ? -5.161 8.310 3.811 1.00 92.88 314 HIS A O 1
ATOM 2460 N N . PHE A 1 315 ? -5.386 7.818 1.620 1.00 91.75 315 PHE A N 1
ATOM 2461 C CA . PHE A 1 315 ? -4.907 6.446 1.709 1.00 91.75 315 PHE A CA 1
ATOM 2462 C C . PHE A 1 315 ? -3.379 6.369 1.859 1.00 91.75 315 PHE A C 1
ATOM 2464 O O . PHE A 1 315 ? -2.893 5.639 2.722 1.00 91.75 315 PHE A O 1
ATOM 2471 N N . ILE A 1 316 ? -2.628 7.144 1.073 1.00 87.38 316 ILE A N 1
ATOM 2472 C CA . ILE A 1 316 ? -1.160 7.080 1.020 1.00 87.38 316 ILE A CA 1
ATOM 2473 C C . ILE A 1 316 ? -0.512 7.635 2.295 1.00 87.38 316 ILE A C 1
ATOM 2475 O O . ILE A 1 316 ? 0.425 7.036 2.823 1.00 87.38 316 ILE A O 1
ATOM 2479 N N . ASN A 1 317 ? -0.959 8.796 2.785 1.00 84.12 317 ASN A N 1
ATOM 2480 C CA . ASN A 1 317 ? -0.268 9.499 3.878 1.00 84.12 317 ASN A CA 1
ATOM 2481 C C . ASN A 1 317 ? -1.176 10.331 4.807 1.00 84.12 317 ASN A C 1
ATOM 2483 O O . ASN A 1 317 ? -0.670 10.934 5.760 1.00 84.12 317 ASN A O 1
ATOM 2487 N N . SER A 1 318 ? -2.493 10.343 4.565 1.00 86.88 318 SER A N 1
ATOM 2488 C CA . SER A 1 318 ? -3.481 11.086 5.368 1.00 86.88 318 SER A CA 1
ATOM 2489 C C . SER A 1 318 ? -3.291 12.611 5.352 1.00 86.88 318 SER A C 1
ATOM 2491 O O . SER A 1 318 ? -3.672 13.285 6.308 1.00 86.88 318 SER A O 1
ATOM 2493 N N . THR A 1 319 ? -2.710 13.164 4.278 1.00 85.44 319 THR A N 1
ATOM 2494 C CA . THR A 1 319 ? -2.529 14.620 4.094 1.00 85.44 319 THR A CA 1
ATOM 2495 C C . THR A 1 319 ? -3.495 15.231 3.079 1.00 85.44 319 THR A C 1
ATOM 2497 O O . THR A 1 319 ? -3.256 16.338 2.609 1.00 85.44 319 THR A O 1
ATOM 2500 N N . GLY A 1 320 ? -4.550 14.514 2.686 1.00 90.50 320 GLY A N 1
ATOM 2501 C CA . GLY A 1 320 ? -5.567 15.079 1.804 1.00 90.50 320 GLY A CA 1
ATOM 2502 C C . GLY A 1 320 ? -6.395 16.165 2.501 1.00 90.50 320 GLY A C 1
ATOM 2503 O O . GLY A 1 320 ? -6.440 16.264 3.731 1.00 90.50 320 GLY A O 1
ATOM 2504 N N . LYS A 1 321 ? -7.129 16.938 1.705 1.00 93.88 321 LYS A N 1
ATOM 2505 C CA . LYS A 1 321 ? -8.142 17.892 2.157 1.00 93.88 321 LYS A CA 1
ATOM 2506 C C . LYS A 1 321 ? -9.227 17.187 2.952 1.00 93.88 321 LYS A C 1
ATOM 2508 O O . LYS A 1 321 ? -9.725 16.131 2.549 1.00 93.88 321 LYS A O 1
ATOM 2513 N N . ILE A 1 322 ? -9.609 17.792 4.072 1.00 95.38 322 ILE A N 1
ATOM 2514 C CA . ILE A 1 322 ? -10.721 17.336 4.906 1.00 95.38 322 ILE A CA 1
ATOM 2515 C C . ILE A 1 322 ? -11.858 18.361 4.871 1.00 95.38 322 ILE A C 1
ATOM 2517 O O . ILE A 1 322 ? -11.589 19.559 4.772 1.00 95.38 322 ILE A O 1
ATOM 2521 N N . PRO A 1 323 ? -13.121 17.929 4.986 1.00 96.56 323 PRO A N 1
ATOM 2522 C CA . PRO A 1 323 ? -14.266 18.829 4.936 1.00 96.56 323 PRO A CA 1
ATOM 2523 C C . PRO A 1 323 ? -14.348 19.703 6.193 1.00 96.56 323 PRO A C 1
ATOM 2525 O O . PRO A 1 323 ? -14.280 19.196 7.313 1.00 96.56 323 PRO A O 1
ATOM 2528 N N . TRP A 1 324 ? -14.595 21.005 6.029 1.00 96.75 324 TRP A N 1
ATOM 2529 C CA . TRP A 1 324 ? -14.787 21.965 7.127 1.00 96.75 324 TRP A CA 1
ATOM 2530 C C . TRP A 1 324 ? -15.880 21.529 8.103 1.00 96.75 324 TRP A C 1
ATOM 2532 O O . TRP A 1 324 ? -15.769 21.738 9.311 1.00 96.75 324 TRP A O 1
ATOM 2542 N N . ARG A 1 325 ? -16.913 20.855 7.586 1.00 96.19 325 ARG A N 1
ATOM 2543 C CA . ARG A 1 325 ? -18.045 20.347 8.368 1.00 96.19 325 ARG A CA 1
ATOM 2544 C C . ARG A 1 325 ? -17.631 19.452 9.538 1.00 96.19 325 ARG A C 1
ATOM 2546 O O . ARG A 1 325 ? -18.341 19.405 10.535 1.00 96.19 325 ARG A O 1
ATOM 2553 N N . ILE A 1 326 ? -16.465 18.800 9.486 1.00 96.00 326 ILE A N 1
ATOM 2554 C CA . ILE A 1 326 ? -15.975 17.971 10.600 1.00 96.00 326 ILE A CA 1
ATOM 2555 C C . ILE A 1 326 ? -15.692 18.776 11.882 1.00 96.00 326 ILE A C 1
ATOM 2557 O O . ILE A 1 326 ? -15.619 18.204 12.973 1.00 96.00 326 ILE A O 1
ATOM 2561 N N . LEU A 1 327 ? -15.530 20.097 11.754 1.00 95.06 327 LEU A N 1
ATOM 2562 C CA . LEU A 1 327 ? -15.300 21.029 12.857 1.00 95.06 327 LEU A CA 1
ATOM 2563 C C . LEU A 1 327 ? -16.598 21.479 13.545 1.00 95.06 327 LEU A C 1
ATOM 2565 O O . LEU A 1 327 ? -16.527 22.032 14.646 1.00 95.06 327 LEU A O 1
ATOM 2569 N N . GLU A 1 328 ? -17.755 21.279 12.903 1.00 93.81 328 GLU A N 1
ATOM 2570 C CA . GLU A 1 328 ? -19.058 21.743 13.384 1.00 93.81 328 GLU A CA 1
ATOM 2571 C C . GLU A 1 328 ? -19.467 21.037 14.686 1.00 93.81 328 GLU A C 1
ATOM 2573 O O . GLU A 1 328 ? -19.238 19.843 14.873 1.00 93.81 328 GLU A O 1
ATOM 2578 N N . GLU A 1 329 ? -20.119 21.777 15.589 1.00 90.88 329 GLU A N 1
ATOM 2579 C CA . GLU A 1 329 ? -20.686 21.211 16.825 1.00 90.88 329 GLU A CA 1
ATOM 2580 C C . GLU A 1 329 ? -21.909 20.329 16.544 1.00 90.88 329 GLU A C 1
ATOM 2582 O O . GLU A 1 329 ? -22.179 19.365 17.260 1.00 90.88 329 GLU A O 1
ATOM 2587 N N . LYS A 1 330 ? -22.678 20.669 15.503 1.00 95.19 330 LYS A N 1
ATOM 2588 C CA . LYS A 1 330 ? -23.861 19.910 15.108 1.00 95.19 330 LYS A CA 1
ATOM 2589 C C . LYS A 1 330 ? -23.437 18.736 14.230 1.00 95.19 330 LYS A C 1
ATOM 2591 O O . LYS A 1 330 ? -23.059 18.933 13.081 1.00 95.19 330 LYS A O 1
ATOM 2596 N N . SER A 1 331 ? -23.579 17.524 14.751 1.00 96.25 331 SER A N 1
ATOM 2597 C CA . SER A 1 331 ? -23.326 16.296 14.004 1.00 96.25 331 SER A CA 1
ATOM 2598 C C . SER A 1 331 ? -24.510 15.879 13.123 1.00 96.25 331 SER A C 1
ATOM 2600 O O . SER A 1 331 ? -25.675 16.154 13.425 1.00 96.25 331 SER A O 1
ATOM 2602 N N . ASP A 1 332 ? -24.202 15.162 12.042 1.00 97.62 332 ASP A N 1
ATOM 2603 C CA . ASP A 1 332 ? -25.186 14.501 11.175 1.00 97.62 332 ASP A CA 1
ATOM 2604 C C . ASP A 1 332 ? -25.711 13.190 11.803 1.00 97.62 332 ASP A C 1
ATOM 2606 O O . ASP A 1 332 ? -26.762 12.677 11.415 1.00 97.62 332 ASP A O 1
ATOM 2610 N N . PHE A 1 333 ? -24.997 12.663 12.805 1.00 97.75 333 PHE A N 1
ATOM 2611 C CA . PHE A 1 333 ? -25.278 11.396 13.486 1.00 97.75 333 PHE A CA 1
ATOM 2612 C C . PHE A 1 333 ? -25.311 11.570 15.007 1.00 97.75 333 PHE A C 1
ATOM 2614 O O . PHE A 1 333 ? -24.662 12.462 15.555 1.00 97.75 333 PHE A O 1
ATOM 2621 N N . ALA A 1 334 ? -26.034 10.692 15.700 1.00 96.94 334 ALA A N 1
ATOM 2622 C CA . ALA A 1 334 ? -25.922 10.552 17.149 1.00 96.94 334 ALA A CA 1
ATOM 2623 C C . ALA A 1 334 ? -24.780 9.588 17.498 1.00 96.94 334 ALA A C 1
ATOM 2625 O O . ALA A 1 334 ? -24.535 8.645 16.748 1.00 96.94 334 ALA A O 1
ATOM 2626 N N . PHE A 1 335 ? -24.121 9.811 18.637 1.00 96.81 335 PHE A N 1
ATOM 2627 C CA . PHE A 1 335 ? -23.169 8.846 19.189 1.00 96.81 335 PHE A CA 1
ATOM 2628 C C . PHE A 1 335 ? -23.868 7.508 19.470 1.00 96.81 335 PHE A C 1
ATOM 2630 O O . PHE A 1 335 ? -24.936 7.484 20.092 1.00 96.81 335 PHE A O 1
ATOM 2637 N N . GLU A 1 336 ? -23.250 6.405 19.053 1.00 93.62 336 GLU A N 1
ATOM 2638 C CA . GLU A 1 336 ? -23.735 5.046 19.291 1.00 93.62 336 GLU A CA 1
ATOM 2639 C C . GLU A 1 336 ? -22.706 4.253 20.118 1.00 93.62 336 GLU A C 1
ATOM 2641 O O . GLU A 1 336 ? -21.549 4.151 19.713 1.00 93.62 336 GLU A O 1
ATOM 2646 N N . PRO A 1 337 ? -23.080 3.646 21.261 1.00 87.00 337 PRO A N 1
ATOM 2647 C CA . PRO A 1 337 ? -22.198 2.705 21.938 1.00 87.00 337 PRO A CA 1
ATOM 2648 C C . PRO A 1 337 ? -22.159 1.396 21.141 1.00 87.00 337 PRO A C 1
ATOM 2650 O O . PRO A 1 337 ? -23.127 0.635 21.128 1.00 87.00 337 PRO A O 1
ATOM 2653 N N . TRP A 1 338 ? -21.037 1.130 20.481 1.00 94.25 338 TRP A N 1
ATOM 2654 C CA . TRP A 1 338 ? -20.827 -0.072 19.677 1.00 94.25 338 TRP A CA 1
ATOM 2655 C C . TRP A 1 338 ? -19.671 -0.925 20.200 1.00 94.25 338 TRP A C 1
ATOM 2657 O O . TRP A 1 338 ? -18.876 -0.514 21.046 1.00 94.25 338 TRP A O 1
ATOM 2667 N N . GLY A 1 339 ? -19.577 -2.131 19.644 1.00 91.75 339 GLY A N 1
ATOM 2668 C CA . GLY A 1 339 ? -18.479 -3.057 19.871 1.00 91.75 339 GLY A CA 1
ATOM 2669 C C . GLY A 1 339 ? -18.874 -4.304 20.650 1.00 91.75 339 GLY A C 1
ATOM 2670 O O . GLY A 1 339 ? -20.006 -4.465 21.108 1.00 91.75 339 GLY A O 1
ATOM 2671 N N . VAL A 1 340 ? -17.916 -5.217 20.760 1.00 93.75 340 VAL A N 1
ATOM 2672 C CA . VAL A 1 340 ? -18.061 -6.500 21.444 1.00 93.75 340 VAL A CA 1
ATOM 2673 C C . VAL A 1 340 ? -16.836 -6.764 22.319 1.00 93.75 340 VAL A C 1
ATOM 2675 O O . VAL A 1 340 ? -15.703 -6.421 21.973 1.00 93.75 340 VAL A O 1
ATOM 2678 N N . GLU A 1 341 ? -17.074 -7.367 23.478 1.00 89.56 341 GLU A N 1
ATOM 2679 C CA . GLU A 1 341 ? -16.032 -7.946 24.325 1.00 89.56 341 GLU A CA 1
ATOM 2680 C C . GLU A 1 341 ? -15.970 -9.453 24.057 1.00 89.56 341 GLU A C 1
ATOM 2682 O O . GLU A 1 341 ? -17.010 -10.095 23.898 1.00 89.56 341 GLU A O 1
ATOM 2687 N N . GLY A 1 342 ? -14.772 -10.033 24.020 1.00 90.00 342 GLY A N 1
ATOM 2688 C CA . GLY A 1 342 ? -14.609 -11.462 23.766 1.00 90.00 342 GLY A CA 1
ATOM 2689 C C . GLY A 1 342 ? -13.259 -11.839 23.163 1.00 90.00 342 GLY A C 1
ATOM 2690 O O . GLY A 1 342 ? -12.323 -11.037 23.104 1.00 90.00 342 GLY A O 1
ATOM 2691 N N . ASP A 1 343 ? -13.172 -13.096 22.742 1.00 93.62 343 ASP A N 1
ATOM 2692 C CA . ASP A 1 343 ? -12.067 -13.635 21.952 1.00 93.62 343 ASP A CA 1
ATOM 2693 C C . ASP A 1 343 ? -12.202 -13.260 20.464 1.00 93.62 343 ASP A C 1
ATOM 2695 O O . ASP A 1 343 ? -13.104 -12.518 20.058 1.00 93.62 343 ASP A O 1
ATOM 2699 N N . ARG A 1 344 ? -11.253 -13.715 19.636 1.00 94.62 344 ARG A N 1
ATOM 2700 C CA . ARG A 1 344 ? -11.239 -13.376 18.205 1.00 94.62 344 ARG A CA 1
ATOM 2701 C C . ARG A 1 344 ? -12.419 -13.997 17.465 1.00 94.62 344 ARG A C 1
ATOM 2703 O O . ARG A 1 344 ? -12.855 -13.446 16.461 1.00 94.62 344 ARG A O 1
ATOM 2710 N N . GLU A 1 345 ? -12.942 -15.118 17.947 1.00 95.38 345 GLU A N 1
ATOM 2711 C CA . GLU A 1 345 ? -14.127 -15.780 17.416 1.00 95.38 345 GLU A CA 1
ATOM 2712 C C . GLU A 1 345 ? -15.364 -14.891 17.564 1.00 95.38 345 GLU A C 1
ATOM 2714 O O . GLU A 1 345 ? -16.045 -14.632 16.570 1.00 95.38 345 GLU A O 1
ATOM 2719 N N . ALA A 1 346 ? -15.619 -14.370 18.769 1.00 96.69 346 ALA A N 1
ATOM 2720 C CA . ALA A 1 346 ? -16.733 -13.453 19.017 1.00 96.69 346 ALA A CA 1
ATOM 2721 C C . ALA A 1 346 ? -16.611 -12.159 18.193 1.00 96.69 346 ALA A C 1
ATOM 2723 O O . ALA A 1 346 ? -17.592 -11.656 17.641 1.00 96.69 346 ALA A O 1
ATOM 2724 N N . GLU A 1 347 ? -15.394 -11.631 18.075 1.00 97.69 347 GLU A N 1
ATOM 2725 C CA . GLU A 1 347 ? -15.108 -10.446 17.269 1.00 97.69 347 GLU A CA 1
ATOM 2726 C C . GLU A 1 347 ? -15.301 -10.681 15.766 1.00 97.69 347 GLU A C 1
ATOM 2728 O O . GLU A 1 347 ? -15.915 -9.856 15.084 1.00 97.69 347 GLU A O 1
ATOM 2733 N N . LEU A 1 348 ? -14.825 -11.811 15.239 1.00 97.56 348 LEU A N 1
ATOM 2734 C CA . LEU A 1 348 ? -15.011 -12.179 13.838 1.00 97.56 348 LEU A CA 1
ATOM 2735 C C . LEU A 1 348 ? -16.491 -12.402 13.522 1.00 97.56 348 LEU A C 1
ATOM 2737 O O . LEU A 1 348 ? -16.966 -11.961 12.477 1.00 97.56 348 LEU A O 1
ATOM 2741 N N . GLU A 1 349 ? -17.234 -13.040 14.427 1.00 96.94 349 GLU A N 1
ATOM 2742 C CA . GLU A 1 349 ? -18.676 -13.227 14.288 1.00 96.94 349 GLU A CA 1
ATOM 2743 C C . GLU A 1 349 ? -19.426 -11.887 14.279 1.00 96.94 349 GLU A C 1
ATOM 2745 O O . GLU A 1 349 ? -20.314 -11.685 13.444 1.00 96.94 349 GLU A O 1
ATOM 2750 N N . TYR A 1 350 ? -19.052 -10.946 15.153 1.00 97.06 350 TYR A N 1
ATOM 2751 C CA . TYR A 1 350 ? -19.611 -9.593 15.157 1.00 97.06 350 TYR A CA 1
ATOM 2752 C C . TYR A 1 350 ? -19.417 -8.900 13.801 1.00 97.06 350 TYR A C 1
ATOM 2754 O O . TYR A 1 350 ? -20.383 -8.394 13.222 1.00 97.06 350 TYR A O 1
ATOM 2762 N N . LEU A 1 351 ? -18.190 -8.922 13.268 1.00 98.00 351 LEU A N 1
ATOM 2763 C CA . LEU A 1 351 ? -17.860 -8.309 11.979 1.00 98.00 351 LEU A CA 1
ATOM 2764 C C . LEU A 1 351 ? -18.570 -9.004 10.810 1.00 98.00 351 LEU A C 1
ATOM 2766 O O . LEU A 1 351 ? -19.128 -8.331 9.944 1.00 98.00 351 LEU A O 1
ATOM 2770 N N . ALA A 1 352 ? -18.604 -10.337 10.799 1.00 97.25 352 ALA A N 1
ATOM 2771 C CA . ALA A 1 352 ? -19.273 -11.111 9.758 1.00 97.25 352 ALA A CA 1
ATOM 2772 C C . ALA A 1 352 ? -20.775 -10.798 9.705 1.00 97.25 352 ALA A C 1
ATOM 2774 O O . ALA A 1 352 ? -21.301 -10.484 8.637 1.00 97.25 352 ALA A O 1
ATOM 2775 N N . ARG A 1 353 ? -21.453 -10.792 10.861 1.00 96.38 353 ARG A N 1
ATOM 2776 C CA . ARG A 1 353 ? -22.878 -10.435 10.953 1.00 96.38 353 ARG A CA 1
ATOM 2777 C C . ARG A 1 353 ? -23.128 -8.987 10.545 1.00 96.38 353 ARG A C 1
ATOM 2779 O O . ARG A 1 353 ? -24.144 -8.700 9.921 1.00 96.38 353 ARG A O 1
ATOM 2786 N N . LEU A 1 354 ? -22.241 -8.061 10.914 1.00 97.06 354 LEU A N 1
ATOM 2787 C CA . LEU A 1 354 ? -22.337 -6.656 10.512 1.00 97.06 354 LEU A CA 1
ATOM 2788 C C . LEU A 1 354 ? -22.316 -6.517 8.986 1.00 97.06 354 LEU A C 1
ATOM 2790 O O . LEU A 1 354 ? -23.218 -5.904 8.424 1.00 97.06 354 LEU A O 1
ATOM 2794 N N . LEU A 1 355 ? -21.339 -7.133 8.323 1.00 97.50 355 LEU A N 1
ATOM 2795 C CA . LEU A 1 355 ? -21.196 -7.087 6.866 1.00 97.50 355 LEU A CA 1
ATOM 2796 C C . LEU A 1 355 ? -22.350 -7.801 6.146 1.00 97.50 355 LEU A C 1
ATOM 2798 O O . LEU A 1 355 ? -22.872 -7.287 5.155 1.00 97.50 355 LEU A O 1
ATOM 2802 N N . GLU A 1 356 ? -22.819 -8.927 6.687 1.00 96.06 356 GLU A N 1
ATOM 2803 C CA . GLU A 1 356 ? -23.974 -9.661 6.160 1.00 96.06 356 GLU A CA 1
ATOM 2804 C C . GLU A 1 356 ? -25.252 -8.807 6.156 1.00 96.06 356 GLU A C 1
ATOM 2806 O O . GLU A 1 356 ? -25.991 -8.824 5.170 1.00 96.06 356 GLU A O 1
ATOM 2811 N N . ARG A 1 357 ? -25.491 -7.988 7.196 1.00 96.56 357 ARG A N 1
ATOM 2812 C CA . ARG A 1 357 ? -26.643 -7.058 7.238 1.00 96.56 357 ARG A CA 1
ATOM 2813 C C . ARG A 1 357 ? -26.650 -6.057 6.083 1.00 96.56 357 ARG A C 1
ATOM 2815 O O . ARG A 1 357 ? -27.722 -5.599 5.695 1.00 96.56 357 ARG A O 1
ATOM 2822 N N . PHE A 1 358 ? -25.480 -5.724 5.542 1.00 96.88 358 PHE A N 1
ATOM 2823 C CA . PHE A 1 358 ? -25.328 -4.834 4.390 1.00 96.88 358 PHE A CA 1
ATOM 2824 C C . PHE A 1 358 ? -25.210 -5.591 3.057 1.00 96.88 358 PHE A C 1
ATOM 2826 O O . PHE A 1 358 ? -25.007 -4.969 2.018 1.00 96.88 358 PHE A O 1
ATOM 2833 N N . GLY A 1 359 ? -25.358 -6.922 3.059 1.00 95.81 359 GLY A N 1
ATOM 2834 C CA . GLY A 1 359 ? -25.242 -7.752 1.858 1.00 95.81 359 GLY A CA 1
ATOM 2835 C C . GLY A 1 359 ? -23.823 -7.805 1.283 1.00 95.81 359 GLY A C 1
ATOM 2836 O O . GLY A 1 359 ? -23.658 -8.093 0.095 1.00 95.81 359 GLY A O 1
ATOM 2837 N N . LEU A 1 360 ? -22.812 -7.509 2.105 1.00 97.12 360 LEU A N 1
ATOM 2838 C CA . LEU A 1 360 ? -21.411 -7.479 1.705 1.00 97.12 360 LEU A CA 1
ATOM 2839 C C . LEU A 1 360 ? -20.813 -8.887 1.774 1.00 97.12 360 LEU A C 1
ATOM 2841 O O . LEU A 1 360 ? -20.799 -9.532 2.822 1.00 97.12 360 LEU A O 1
ATOM 2845 N N . GLU A 1 361 ? -20.320 -9.375 0.636 1.00 96.25 361 GLU A N 1
ATOM 2846 C CA . GLU A 1 361 ? -19.679 -10.686 0.545 1.00 96.25 361 GLU A CA 1
ATOM 2847 C C . GLU A 1 361 ? -18.189 -10.564 0.854 1.00 96.25 361 GLU A C 1
ATOM 2849 O O . GLU A 1 361 ? -17.470 -9.821 0.189 1.00 96.25 361 GLU A O 1
ATOM 2854 N N . VAL A 1 362 ? -17.723 -11.322 1.845 1.00 97.88 362 VAL A N 1
ATOM 2855 C CA . VAL A 1 362 ? -16.326 -11.295 2.285 1.00 97.88 362 VAL A CA 1
ATOM 2856 C C . VAL A 1 362 ? -15.583 -12.489 1.710 1.00 97.88 362 VAL A C 1
ATOM 2858 O O . VAL A 1 362 ? -15.962 -13.639 1.948 1.00 97.88 362 VAL A O 1
ATOM 2861 N N . PHE A 1 363 ? -14.500 -12.219 0.992 1.00 98.31 363 PHE A N 1
ATOM 2862 C CA . PHE A 1 363 ? -13.588 -13.223 0.464 1.00 98.31 363 PHE A CA 1
ATOM 2863 C C . PHE A 1 363 ? -12.213 -13.048 1.096 1.00 98.31 363 PHE A C 1
ATOM 2865 O O . PHE A 1 363 ? -11.782 -11.923 1.326 1.00 98.31 363 PHE A O 1
ATOM 2872 N N . TYR A 1 364 ? -11.498 -14.137 1.362 1.00 97.94 364 TYR A N 1
ATOM 2873 C CA . TYR A 1 364 ? -10.133 -14.061 1.864 1.00 97.94 364 TYR A CA 1
ATOM 2874 C C . TYR A 1 364 ? -9.215 -15.118 1.253 1.00 97.94 364 TYR A C 1
ATOM 2876 O O . TYR A 1 364 ? -9.623 -16.250 0.981 1.00 97.94 364 TYR A O 1
ATOM 2884 N N . LYS A 1 365 ? -7.948 -14.752 1.080 1.00 96.56 365 LYS A N 1
ATOM 2885 C CA . LYS A 1 365 ? -6.850 -15.664 0.768 1.00 96.56 365 LYS A CA 1
ATOM 2886 C C . LYS A 1 365 ? -5.975 -15.825 1.999 1.00 96.56 365 LYS A C 1
ATOM 2888 O O . LYS A 1 365 ? -5.585 -14.846 2.630 1.00 96.56 365 LYS A O 1
ATOM 2893 N N . ASP A 1 366 ? -5.658 -17.073 2.310 1.00 95.38 366 ASP A N 1
ATOM 2894 C CA . ASP A 1 366 ? -4.678 -17.429 3.327 1.00 95.38 366 ASP A CA 1
ATOM 2895 C C . ASP A 1 366 ? -3.272 -17.476 2.696 1.00 95.38 366 ASP A C 1
ATOM 2897 O O . ASP A 1 366 ? -3.017 -18.235 1.749 1.00 95.38 366 ASP A O 1
ATOM 2901 N N . HIS A 1 367 ? -2.384 -16.628 3.211 1.00 95.00 367 HIS A N 1
ATOM 2902 C CA . HIS A 1 367 ? -0.970 -16.490 2.863 1.00 95.00 367 HIS A CA 1
ATOM 2903 C C . HIS A 1 367 ? -0.049 -16.929 4.013 1.00 95.00 367 HIS A C 1
ATOM 2905 O O . HIS A 1 367 ? 1.149 -16.660 3.981 1.00 95.00 367 HIS A O 1
ATOM 2911 N N . SER A 1 368 ? -0.580 -17.615 5.027 1.00 93.31 368 SER A N 1
ATOM 2912 C CA . SER A 1 368 ? 0.164 -18.023 6.218 1.00 93.31 368 SER A CA 1
ATOM 2913 C C . SER A 1 368 ? 1.390 -18.863 5.867 1.00 93.31 368 SER A C 1
ATOM 2915 O O . SER A 1 368 ? 1.351 -19.719 4.975 1.00 93.31 368 SER A O 1
ATOM 2917 N N . ARG A 1 369 ? 2.494 -18.632 6.580 1.00 89.75 369 ARG A N 1
ATOM 2918 C CA . ARG A 1 369 ? 3.763 -19.351 6.409 1.00 89.75 369 ARG A CA 1
ATOM 2919 C C . ARG A 1 369 ? 4.400 -19.591 7.763 1.00 89.75 369 ARG A C 1
ATOM 2921 O O . ARG A 1 369 ? 4.403 -18.715 8.620 1.00 89.75 369 ARG A O 1
ATOM 2928 N N . LEU A 1 370 ? 4.979 -20.780 7.937 1.00 88.69 370 LEU A N 1
ATOM 2929 C CA . LEU A 1 370 ? 5.871 -21.091 9.062 1.00 88.69 370 LEU A CA 1
ATOM 2930 C C . LEU A 1 370 ? 5.279 -20.763 10.451 1.00 88.69 370 LEU A C 1
ATOM 2932 O O . LEU A 1 370 ? 6.001 -20.365 11.359 1.00 88.69 370 LEU A O 1
ATOM 2936 N N . GLY A 1 371 ? 3.965 -20.948 10.616 1.00 86.38 371 GLY A N 1
ATOM 2937 C CA . GLY A 1 371 ? 3.267 -20.720 11.885 1.00 86.38 371 GLY A CA 1
ATOM 2938 C C . GLY A 1 371 ? 2.884 -19.265 12.172 1.00 86.38 371 GLY A C 1
ATOM 2939 O O . GLY A 1 371 ? 2.386 -19.000 13.263 1.00 86.38 371 GLY A O 1
ATOM 2940 N N . PHE A 1 372 ? 3.080 -18.343 11.224 1.00 93.06 372 PHE A N 1
ATOM 2941 C CA . PHE A 1 372 ? 2.552 -16.981 11.295 1.00 93.06 372 PHE A CA 1
ATOM 2942 C C . PHE A 1 372 ? 1.439 -16.781 10.267 1.00 93.06 372 PHE A C 1
ATOM 2944 O O . PHE A 1 372 ? 1.599 -17.152 9.097 1.00 93.06 372 PHE A O 1
ATOM 2951 N N . PHE A 1 373 ? 0.310 -16.224 10.710 1.00 96.50 373 PHE A N 1
ATOM 2952 C CA . PHE A 1 373 ? -0.875 -16.107 9.874 1.00 96.50 373 PHE A CA 1
ATOM 2953 C C . PHE A 1 373 ? -0.882 -14.781 9.137 1.00 96.50 373 PHE A C 1
ATOM 2955 O O . PHE A 1 373 ? -0.739 -13.735 9.760 1.00 96.50 373 PHE A O 1
ATOM 2962 N N . VAL A 1 374 ? -1.066 -14.837 7.821 1.00 97.56 374 VAL A N 1
ATOM 2963 C CA . VAL A 1 374 ? -1.220 -13.665 6.953 1.00 97.56 374 VAL A CA 1
ATOM 2964 C C . VAL A 1 374 ? -2.422 -13.921 6.068 1.00 97.56 374 VAL A C 1
ATOM 2966 O O . VAL A 1 374 ? -2.513 -14.975 5.440 1.00 97.56 374 VAL A O 1
ATOM 2969 N N . VAL A 1 375 ? -3.340 -12.968 6.003 1.00 97.94 375 VAL A N 1
ATOM 2970 C CA . VAL A 1 375 ? -4.515 -13.043 5.139 1.00 97.94 375 VAL A CA 1
ATOM 2971 C C . VAL A 1 375 ? -4.604 -11.812 4.263 1.00 97.94 375 VAL A C 1
ATOM 2973 O O . VAL A 1 375 ? -4.106 -10.746 4.615 1.00 97.94 375 VAL A O 1
ATOM 2976 N N . ARG A 1 376 ? -5.285 -11.965 3.132 1.00 98.19 376 ARG A N 1
ATOM 2977 C CA . ARG A 1 376 ? -5.783 -10.850 2.337 1.00 98.19 376 ARG A CA 1
ATOM 2978 C C . ARG A 1 376 ? -7.288 -10.974 2.206 1.00 98.19 376 ARG A C 1
ATOM 2980 O O . ARG A 1 376 ? -7.759 -11.980 1.685 1.00 98.19 376 ARG A O 1
ATOM 2987 N N . VAL A 1 377 ? -8.022 -9.976 2.675 1.00 98.62 377 VAL A N 1
ATOM 2988 C CA . VAL A 1 377 ? -9.480 -9.879 2.596 1.00 98.62 377 VAL A CA 1
ATOM 2989 C C . VAL A 1 377 ? -9.866 -8.949 1.455 1.00 98.62 377 VAL A C 1
ATOM 2991 O O . VAL A 1 377 ? -9.290 -7.879 1.291 1.00 98.62 377 VAL A O 1
ATOM 2994 N N . VAL A 1 378 ? -10.867 -9.357 0.684 1.00 98.44 378 VAL A N 1
ATOM 2995 C CA . VAL A 1 378 ? -11.509 -8.544 -0.344 1.00 98.44 378 VAL A CA 1
ATOM 2996 C C . VAL A 1 378 ? -13.015 -8.577 -0.120 1.00 98.44 378 VAL A C 1
ATOM 2998 O O . VAL A 1 378 ? -13.617 -9.645 0.008 1.00 98.44 378 VAL A O 1
ATOM 3001 N N . ILE A 1 379 ? -13.616 -7.392 -0.092 1.00 98.38 379 ILE A N 1
ATOM 3002 C CA . ILE A 1 379 ? -15.061 -7.184 -0.070 1.00 98.38 379 ILE A CA 1
ATOM 3003 C C . ILE A 1 379 ? -15.390 -6.368 -1.324 1.00 98.38 379 ILE A C 1
ATOM 3005 O O . ILE A 1 379 ? -15.248 -5.146 -1.301 1.00 98.38 379 ILE A O 1
ATOM 3009 N N . PRO A 1 380 ? -15.756 -7.021 -2.442 1.00 97.81 380 PRO A N 1
ATOM 3010 C CA . PRO A 1 380 ? -16.044 -6.327 -3.693 1.00 97.81 380 PRO A CA 1
ATOM 3011 C C . PRO A 1 380 ? -17.098 -5.229 -3.515 1.00 97.81 380 PRO A C 1
ATOM 3013 O O . PRO A 1 380 ? -18.082 -5.442 -2.801 1.00 97.81 380 PRO A O 1
ATOM 3016 N N . SER A 1 381 ? -16.931 -4.093 -4.197 1.00 96.38 381 SER A N 1
ATOM 3017 C CA . SER A 1 381 ? -17.733 -2.858 -4.071 1.00 96.38 381 SER A CA 1
ATOM 3018 C C . SER A 1 381 ? -17.668 -2.140 -2.714 1.00 96.38 381 SER A C 1
ATOM 3020 O O . SER A 1 381 ? -18.535 -1.323 -2.402 1.00 96.38 381 SER A O 1
ATOM 3022 N N . PHE A 1 382 ? -16.663 -2.448 -1.897 1.00 97.75 382 PHE A N 1
ATOM 3023 C CA . PHE A 1 382 ? -16.496 -1.877 -0.560 1.00 97.75 382 PHE A CA 1
ATOM 3024 C C . PHE A 1 382 ? -15.028 -1.695 -0.164 1.00 97.75 382 PHE A C 1
ATOM 3026 O O . PHE A 1 382 ? -14.704 -0.720 0.504 1.00 97.75 382 PHE A O 1
ATOM 3033 N N . SER A 1 383 ? -14.140 -2.620 -0.546 1.00 97.88 383 SER A N 1
ATOM 3034 C CA . SER A 1 383 ? -12.724 -2.585 -0.158 1.00 97.88 383 SER A CA 1
ATOM 3035 C C . SER A 1 383 ? -11.778 -2.057 -1.239 1.00 97.88 383 SER A C 1
ATOM 3037 O O . SER A 1 383 ? -10.569 -2.026 -1.009 1.00 97.88 383 SER A O 1
ATOM 3039 N N . GLU A 1 384 ? -12.284 -1.681 -2.413 1.00 97.31 384 GLU A N 1
ATOM 3040 C CA . GLU A 1 384 ? -11.511 -0.983 -3.440 1.00 97.31 384 GLU A CA 1
ATOM 3041 C C . GLU A 1 384 ? -11.001 0.359 -2.893 1.00 97.31 384 GLU A C 1
ATOM 3043 O O . GLU A 1 384 ? -11.728 1.108 -2.243 1.00 97.31 384 GLU A O 1
ATOM 3048 N N . VAL A 1 385 ? -9.725 0.637 -3.137 1.00 95.62 385 VAL A N 1
ATOM 3049 C CA . VAL A 1 385 ? -9.061 1.907 -2.837 1.00 95.62 385 VAL A CA 1
ATOM 3050 C C . VAL A 1 385 ? -9.152 2.844 -4.033 1.00 95.62 385 VAL A C 1
ATOM 3052 O O . VAL A 1 385 ? -9.447 4.023 -3.863 1.00 95.62 385 VAL A O 1
ATOM 3055 N N . TYR A 1 386 ? -8.912 2.300 -5.223 1.00 95.12 386 TYR A N 1
ATOM 3056 C CA . TYR A 1 386 ? -8.909 3.042 -6.476 1.00 95.12 386 TYR A CA 1
ATOM 3057 C C . TYR A 1 386 ? -10.226 2.840 -7.234 1.00 95.12 386 TYR A C 1
ATOM 3059 O O . TYR A 1 386 ? -10.848 1.773 -7.115 1.00 95.12 386 TYR A O 1
ATOM 3067 N N . PRO A 1 387 ? -10.673 3.845 -8.005 1.00 93.31 387 PRO A N 1
ATOM 3068 C CA . PRO A 1 387 ? -11.849 3.724 -8.857 1.00 93.31 387 PRO A CA 1
ATOM 3069 C C . PRO A 1 387 ? -11.662 2.632 -9.923 1.00 93.31 387 PRO A C 1
ATOM 3071 O O . PRO A 1 387 ? -10.549 2.294 -10.323 1.00 93.31 387 PRO A O 1
ATOM 3074 N N . LEU A 1 388 ? -12.767 2.060 -10.410 1.00 94.88 388 LEU A N 1
ATOM 3075 C CA . LEU A 1 388 ? -12.702 0.999 -11.426 1.00 94.88 388 LEU A CA 1
ATOM 3076 C C . LEU A 1 388 ? -12.143 1.516 -12.757 1.00 94.88 388 LEU A C 1
ATOM 3078 O O . LEU A 1 388 ? -11.555 0.753 -13.524 1.00 94.88 388 LEU A O 1
ATOM 3082 N N . GLU A 1 389 ? -12.338 2.803 -13.022 1.00 93.12 389 GLU A N 1
ATOM 3083 C CA . GLU A 1 389 ? -11.890 3.530 -14.201 1.00 93.12 389 GLU A CA 1
ATOM 3084 C C . GLU A 1 389 ? -10.363 3.470 -14.371 1.00 93.12 389 GLU A C 1
ATOM 3086 O O . GLU A 1 389 ? -9.886 3.340 -15.503 1.00 93.12 389 GLU A O 1
ATOM 3091 N N . ASP A 1 390 ? -9.605 3.402 -13.270 1.00 92.94 390 ASP A N 1
ATOM 3092 C CA . ASP A 1 390 ? -8.142 3.280 -13.283 1.00 92.94 390 ASP A CA 1
ATOM 3093 C C . ASP A 1 390 ? -7.673 1.996 -13.972 1.00 92.94 390 ASP A C 1
ATOM 3095 O O . ASP A 1 390 ? -6.605 1.966 -14.578 1.00 92.94 390 ASP A O 1
ATOM 3099 N N . MET A 1 391 ? -8.506 0.948 -14.017 1.00 94.19 391 MET A N 1
ATOM 3100 C CA . MET A 1 391 ? -8.204 -0.259 -14.797 1.00 94.19 391 MET A CA 1
ATOM 3101 C C . MET A 1 391 ? -8.033 0.016 -16.298 1.00 94.19 391 MET A C 1
ATOM 3103 O O . MET A 1 391 ? -7.478 -0.832 -17.008 1.00 94.19 391 MET A O 1
ATOM 3107 N N . LYS A 1 392 ? -8.539 1.151 -16.793 1.00 90.19 392 LYS A N 1
ATOM 3108 C CA . LYS A 1 392 ? -8.374 1.621 -18.173 1.00 90.19 392 LYS A CA 1
ATOM 3109 C C . LYS A 1 392 ? -7.429 2.807 -18.267 1.00 90.19 392 LYS A C 1
ATOM 3111 O O . LYS A 1 392 ? -6.618 2.833 -19.183 1.00 90.19 392 LYS A O 1
ATOM 3116 N N . GLU A 1 393 ? -7.592 3.782 -17.377 1.00 87.62 393 GLU A N 1
ATOM 3117 C CA . GLU A 1 393 ? -6.938 5.089 -17.483 1.00 87.62 393 GLU A CA 1
ATOM 3118 C C . GLU A 1 393 ? -5.548 5.108 -16.838 1.00 87.62 393 GLU A C 1
ATOM 3120 O O . GLU A 1 393 ? -4.672 5.825 -17.310 1.00 87.62 393 GLU A O 1
ATOM 3125 N N . ALA A 1 394 ? -5.324 4.291 -15.804 1.00 87.19 394 ALA A N 1
ATOM 3126 C CA . ALA A 1 394 ? -4.107 4.290 -14.993 1.00 87.19 394 ALA A CA 1
ATOM 3127 C C . ALA A 1 394 ? -3.623 2.863 -14.667 1.00 87.19 394 ALA A C 1
ATOM 3129 O O . ALA A 1 394 ? -3.111 2.587 -13.583 1.00 87.19 394 ALA A O 1
ATOM 3130 N N . ASN A 1 395 ? -3.793 1.926 -15.606 1.00 90.62 395 ASN A N 1
ATOM 3131 C CA . ASN A 1 395 ? -3.474 0.523 -15.362 1.00 90.62 395 ASN A CA 1
ATOM 3132 C C . ASN A 1 395 ? -1.959 0.322 -15.223 1.00 90.62 395 ASN A C 1
ATOM 3134 O O . ASN A 1 395 ? -1.217 0.409 -16.205 1.00 90.62 395 ASN A O 1
ATOM 3138 N N . MET A 1 396 ? -1.499 -0.039 -14.023 1.00 88.88 396 MET A N 1
ATOM 3139 C CA . MET A 1 396 ? -0.069 -0.215 -13.741 1.00 88.88 396 MET A CA 1
ATOM 3140 C C . MET A 1 396 ? 0.572 -1.346 -14.560 1.00 88.88 396 MET A C 1
ATOM 3142 O O . MET A 1 396 ? 1.793 -1.415 -14.682 1.00 88.88 396 MET A O 1
ATOM 3146 N N . ASN A 1 397 ? -0.236 -2.231 -15.155 1.00 92.19 397 ASN A N 1
ATOM 3147 C CA . ASN A 1 397 ? 0.255 -3.406 -15.863 1.00 92.19 397 ASN A CA 1
ATOM 3148 C C . ASN A 1 397 ? 0.670 -3.099 -17.311 1.00 92.19 397 ASN A C 1
ATOM 3150 O O . ASN A 1 397 ? 1.209 -3.980 -17.982 1.00 92.19 397 ASN A O 1
ATOM 3154 N N . GLU A 1 398 ? 0.435 -1.881 -17.811 1.00 90.75 398 GLU A N 1
ATOM 3155 C CA . GLU A 1 398 ? 0.682 -1.497 -19.205 1.00 90.75 398 GLU A CA 1
ATOM 3156 C C . GLU A 1 398 ? 2.102 -1.841 -19.682 1.00 90.75 398 GLU A C 1
ATOM 3158 O O . GLU A 1 398 ? 2.285 -2.444 -20.745 1.00 90.75 398 GLU A O 1
ATOM 3163 N N . GLY A 1 399 ? 3.121 -1.541 -18.873 1.00 92.69 399 GLY A N 1
ATOM 3164 C CA . GLY A 1 399 ? 4.515 -1.744 -19.268 1.00 92.69 399 GLY A CA 1
ATOM 3165 C C . GLY A 1 399 ? 4.902 -3.203 -19.513 1.00 92.69 399 GLY A C 1
ATOM 3166 O O . GLY A 1 399 ? 5.865 -3.477 -20.236 1.00 92.69 399 GLY A O 1
ATOM 3167 N N . LYS A 1 400 ? 4.107 -4.170 -19.032 1.00 93.19 400 LYS A N 1
ATOM 3168 C CA . LYS A 1 400 ? 4.284 -5.593 -19.358 1.00 93.19 400 LYS A CA 1
ATOM 3169 C C . LYS A 1 400 ? 4.237 -5.861 -20.862 1.00 93.19 400 LYS A C 1
ATOM 3171 O O . LYS A 1 400 ? 4.981 -6.714 -21.346 1.00 93.19 400 LYS A O 1
ATOM 3176 N N . PHE A 1 401 ? 3.394 -5.146 -21.607 1.00 92.62 401 PHE A N 1
ATOM 3177 C CA . PHE A 1 401 ? 3.234 -5.370 -23.048 1.00 92.62 401 PHE A CA 1
ATOM 3178 C C . PHE A 1 401 ? 4.437 -4.870 -23.864 1.00 92.62 401 PHE A C 1
ATOM 3180 O O . PHE A 1 401 ? 4.653 -5.333 -24.983 1.00 92.62 401 PHE A O 1
ATOM 3187 N N . PHE A 1 402 ? 5.266 -4.006 -23.273 1.00 93.62 402 PHE A N 1
ATOM 3188 C CA . PHE A 1 402 ? 6.501 -3.485 -23.864 1.00 93.62 402 PHE A CA 1
ATOM 3189 C C . PHE A 1 402 ? 7.738 -4.262 -23.413 1.00 93.62 402 PHE A C 1
ATOM 3191 O O . PHE A 1 402 ? 8.707 -4.387 -24.165 1.00 93.62 402 PHE A O 1
ATOM 3198 N N . ARG A 1 403 ? 7.693 -4.828 -22.200 1.00 93.38 403 ARG A N 1
ATOM 3199 C CA . ARG A 1 403 ? 8.813 -5.477 -21.508 1.00 93.38 403 ARG A CA 1
ATOM 3200 C C . ARG A 1 403 ? 9.629 -6.411 -22.394 1.00 93.38 403 ARG A C 1
ATOM 3202 O O . ARG A 1 403 ? 10.833 -6.221 -22.505 1.00 93.38 403 ARG A O 1
ATOM 3209 N N . ALA A 1 404 ? 9.001 -7.386 -23.051 1.00 91.50 404 ALA A N 1
ATOM 3210 C CA . ALA A 1 404 ? 9.731 -8.365 -23.861 1.00 91.50 404 ALA A CA 1
ATOM 3211 C C . ALA A 1 404 ? 10.518 -7.708 -25.011 1.00 91.50 404 ALA A C 1
ATOM 3213 O O . ALA A 1 404 ? 11.686 -8.031 -25.219 1.00 91.50 404 ALA A O 1
ATOM 3214 N N . LYS A 1 405 ? 9.910 -6.748 -25.722 1.00 93.38 405 LYS A N 1
ATOM 3215 C CA . LYS A 1 405 ? 10.567 -6.030 -26.825 1.00 93.38 405 LYS A CA 1
ATOM 3216 C C . LYS A 1 405 ? 11.690 -5.123 -26.316 1.00 93.38 405 LYS A C 1
ATOM 3218 O O . LYS A 1 405 ? 12.775 -5.136 -26.888 1.00 93.38 405 LYS A O 1
ATOM 3223 N N . VAL A 1 406 ? 11.455 -4.379 -25.231 1.00 94.50 406 VAL A N 1
ATOM 3224 C CA . VAL A 1 406 ? 12.465 -3.481 -24.646 1.00 94.50 406 VAL A CA 1
ATOM 3225 C C . VAL A 1 406 ? 13.659 -4.267 -24.109 1.00 94.50 406 VAL A C 1
ATOM 3227 O O . VAL A 1 406 ? 14.800 -3.891 -24.349 1.00 94.50 406 VAL A O 1
ATOM 3230 N N . LEU A 1 407 ? 13.433 -5.398 -23.441 1.00 91.88 407 LEU A N 1
ATOM 3231 C CA . LEU A 1 407 ? 14.523 -6.251 -22.964 1.00 91.88 407 LEU A CA 1
ATOM 3232 C C . LEU A 1 407 ? 15.304 -6.907 -24.113 1.00 91.88 407 LEU A C 1
ATOM 3234 O O . LEU A 1 407 ? 16.508 -7.114 -23.987 1.00 91.88 407 LEU A O 1
ATOM 3238 N N . ALA A 1 408 ? 14.647 -7.185 -25.241 1.00 91.69 408 ALA A N 1
ATOM 3239 C CA . ALA A 1 408 ? 15.260 -7.771 -26.431 1.00 91.69 408 ALA A CA 1
ATOM 3240 C C . ALA A 1 408 ? 15.855 -6.740 -27.413 1.00 91.69 408 ALA A C 1
ATOM 3242 O O . ALA A 1 408 ? 16.293 -7.128 -28.499 1.00 91.69 408 ALA A O 1
ATOM 3243 N N . TRP A 1 409 ? 15.886 -5.446 -27.075 1.00 92.81 409 TRP A N 1
ATOM 3244 C CA . TRP A 1 409 ? 16.181 -4.360 -28.022 1.00 92.81 409 TRP A CA 1
ATOM 3245 C C . TRP A 1 409 ? 17.536 -4.467 -28.743 1.00 92.81 409 TRP A C 1
ATOM 3247 O O . TRP A 1 409 ? 17.677 -3.979 -29.864 1.00 92.81 409 TRP A O 1
ATOM 3257 N N . GLU A 1 410 ? 18.529 -5.130 -28.139 1.00 91.00 410 GLU A N 1
ATOM 3258 C CA . GLU A 1 410 ? 19.834 -5.391 -28.764 1.00 91.00 410 GLU A CA 1
ATOM 3259 C C . GLU A 1 410 ? 19.749 -6.333 -29.974 1.00 91.00 410 GLU A C 1
ATOM 3261 O O . GLU A 1 410 ? 20.615 -6.301 -30.846 1.00 91.00 410 GLU A O 1
ATOM 3266 N N . SER A 1 411 ? 18.704 -7.161 -30.023 1.00 90.12 411 SER A N 1
ATOM 3267 C CA . SER A 1 411 ? 18.473 -8.172 -31.057 1.00 90.12 411 SER A CA 1
ATOM 3268 C C . SER A 1 411 ? 17.444 -7.745 -32.105 1.00 90.12 411 SER A C 1
ATOM 3270 O O . SER A 1 411 ? 17.353 -8.367 -33.160 1.00 90.12 411 SER A O 1
ATOM 3272 N N . LEU A 1 412 ? 16.671 -6.688 -31.835 1.00 92.75 412 LEU A N 1
ATOM 3273 C CA . LEU A 1 412 ? 15.680 -6.165 -32.774 1.00 92.75 412 LEU A CA 1
ATOM 3274 C C . LEU A 1 412 ? 16.368 -5.404 -33.910 1.00 92.75 412 LEU A C 1
ATOM 3276 O O . LEU A 1 412 ? 17.293 -4.634 -33.676 1.00 92.75 412 LEU A O 1
ATOM 3280 N N . GLU A 1 413 ? 15.909 -5.567 -35.145 1.00 90.50 413 GLU A N 1
ATOM 3281 C CA . GLU A 1 413 ? 16.472 -4.877 -36.311 1.00 90.50 413 GLU A CA 1
ATOM 3282 C C . GLU A 1 413 ? 15.360 -4.376 -37.238 1.00 90.50 413 GLU A C 1
ATOM 3284 O O . GLU A 1 413 ? 14.236 -4.884 -37.211 1.00 90.50 413 GLU A O 1
ATOM 3289 N N . GLY A 1 414 ? 15.687 -3.381 -38.071 1.00 88.62 414 GLY A N 1
ATOM 3290 C CA . GLY A 1 414 ? 14.808 -2.874 -39.127 1.00 88.62 414 GLY A CA 1
ATOM 3291 C C . GLY A 1 414 ? 13.404 -2.522 -38.629 1.00 88.62 414 GLY A C 1
ATOM 3292 O O . GLY A 1 414 ? 13.245 -1.781 -37.660 1.00 88.62 414 GLY A O 1
ATOM 3293 N N . GLU A 1 415 ? 12.389 -3.086 -39.287 1.00 92.62 415 GLU A N 1
ATOM 3294 C CA . GLU A 1 415 ? 10.971 -2.836 -38.998 1.00 92.62 415 GLU A CA 1
ATOM 3295 C C . GLU A 1 415 ? 10.570 -3.188 -37.558 1.00 92.62 415 GLU A C 1
ATOM 3297 O O . GLU A 1 415 ? 9.742 -2.495 -36.976 1.00 92.62 415 GLU A O 1
ATOM 3302 N N . ALA A 1 416 ? 11.164 -4.220 -36.947 1.00 94.12 416 ALA A N 1
ATOM 3303 C CA . ALA A 1 416 ? 10.800 -4.631 -35.589 1.00 94.12 416 ALA A CA 1
ATOM 3304 C C . ALA A 1 416 ? 11.233 -3.604 -34.531 1.00 94.12 416 ALA A C 1
ATOM 3306 O O . ALA A 1 416 ? 10.540 -3.409 -33.534 1.00 94.12 416 ALA A O 1
ATOM 3307 N N . LEU A 1 417 ? 12.378 -2.951 -34.751 1.00 93.19 417 LEU A N 1
ATOM 3308 C CA . LEU A 1 417 ? 12.865 -1.887 -33.880 1.00 93.19 417 LEU A CA 1
ATOM 3309 C C . LEU A 1 417 ? 12.126 -0.566 -34.140 1.00 93.19 417 LEU A C 1
ATOM 3311 O O . LEU A 1 417 ? 11.832 0.147 -33.186 1.00 93.19 417 LEU A O 1
ATOM 3315 N N . GLY A 1 418 ? 11.780 -0.280 -35.401 1.00 95.06 418 GLY A N 1
ATOM 3316 C CA . GLY A 1 418 ? 10.894 0.833 -35.761 1.00 95.06 418 GLY A CA 1
ATOM 3317 C C . GLY A 1 418 ? 9.537 0.722 -35.069 1.00 95.06 418 GLY A C 1
ATOM 3318 O O . GLY A 1 418 ? 9.148 1.627 -34.348 1.00 95.06 418 GLY A O 1
ATOM 3319 N N . ALA A 1 419 ? 8.896 -0.446 -35.154 1.00 95.31 419 ALA A N 1
ATOM 3320 C CA . ALA A 1 419 ? 7.626 -0.702 -34.479 1.00 95.31 419 ALA A CA 1
ATOM 3321 C C . ALA A 1 419 ? 7.716 -0.567 -32.949 1.00 95.31 419 ALA A C 1
ATOM 3323 O O . ALA A 1 419 ? 6.746 -0.170 -32.318 1.00 95.31 419 ALA A O 1
ATOM 3324 N N . LEU A 1 420 ? 8.861 -0.895 -32.333 1.00 95.56 420 LEU A N 1
ATOM 3325 C CA . LEU A 1 420 ? 9.065 -0.633 -30.905 1.00 95.56 420 LEU A CA 1
ATOM 3326 C C . LEU A 1 420 ? 9.122 0.872 -30.611 1.00 95.56 420 LEU A C 1
ATOM 3328 O O . LEU A 1 420 ? 8.576 1.293 -29.597 1.00 95.56 420 LEU A O 1
ATOM 3332 N N . LEU A 1 421 ? 9.794 1.664 -31.451 1.00 95.50 421 LEU A N 1
ATOM 3333 C CA . LEU A 1 421 ? 9.832 3.115 -31.273 1.00 95.50 421 LEU A CA 1
ATOM 3334 C C . LEU A 1 421 ? 8.430 3.714 -31.405 1.00 95.50 421 LEU A C 1
ATOM 3336 O O . LEU A 1 421 ? 8.032 4.451 -30.510 1.00 95.50 421 LEU A O 1
ATOM 3340 N N . ASP A 1 422 ? 7.690 3.322 -32.446 1.00 95.44 422 ASP A N 1
ATOM 3341 C CA . ASP A 1 422 ? 6.308 3.752 -32.690 1.00 95.44 422 ASP A CA 1
ATOM 3342 C C . ASP A 1 422 ? 5.397 3.386 -31.507 1.00 95.44 422 ASP A C 1
ATOM 3344 O O . ASP A 1 422 ? 4.684 4.235 -30.981 1.00 95.44 422 ASP A O 1
ATOM 3348 N N . ASP A 1 423 ? 5.465 2.135 -31.028 1.00 93.88 423 ASP A N 1
ATOM 3349 C CA . ASP A 1 423 ? 4.705 1.683 -29.856 1.00 93.88 423 ASP A CA 1
ATOM 3350 C C . ASP A 1 423 ? 5.026 2.552 -28.620 1.00 93.88 423 ASP A C 1
ATOM 3352 O O . ASP A 1 423 ? 4.145 2.852 -27.814 1.00 93.88 423 ASP A O 1
ATOM 3356 N N . LEU A 1 424 ? 6.295 2.939 -28.442 1.00 95.00 424 LEU A N 1
ATOM 3357 C CA . LEU A 1 424 ? 6.749 3.730 -27.300 1.00 95.00 424 LEU A CA 1
ATOM 3358 C C . LEU A 1 424 ? 6.416 5.222 -27.416 1.00 95.00 424 LEU A C 1
ATOM 3360 O O . LEU A 1 424 ? 6.530 5.905 -26.401 1.00 95.00 424 LEU A O 1
ATOM 3364 N N . GLU A 1 425 ? 6.020 5.756 -28.575 1.00 92.44 425 GLU A N 1
ATOM 3365 C CA . GLU A 1 425 ? 5.680 7.184 -28.711 1.00 92.44 425 GLU A CA 1
ATOM 3366 C C . GLU A 1 425 ? 4.567 7.609 -27.743 1.00 92.44 425 GLU A C 1
ATOM 3368 O O . GLU A 1 425 ? 4.672 8.674 -27.137 1.00 92.44 425 GLU A O 1
ATOM 3373 N N . GLU A 1 426 ? 3.588 6.734 -27.508 1.00 89.69 426 GLU A N 1
ATOM 3374 C CA . GLU A 1 426 ? 2.473 6.947 -26.572 1.00 89.69 426 GLU A CA 1
ATOM 3375 C C . GLU A 1 426 ? 2.892 6.872 -25.089 1.00 89.69 426 GLU A C 1
ATOM 3377 O O . GLU A 1 426 ? 2.153 7.295 -24.203 1.00 89.69 426 GLU A O 1
ATOM 3382 N N . VAL A 1 427 ? 4.086 6.348 -24.790 1.00 93.06 427 VAL A N 1
ATOM 3383 C CA . VAL A 1 427 ? 4.604 6.262 -23.418 1.00 93.06 427 VAL A CA 1
ATOM 3384 C C . VAL A 1 427 ? 5.293 7.569 -23.054 1.00 93.06 427 VAL A C 1
ATOM 3386 O O . VAL A 1 427 ? 6.249 7.974 -23.708 1.00 93.06 427 VAL A O 1
ATOM 3389 N N . GLU A 1 428 ? 4.875 8.214 -21.972 1.00 93.94 428 GLU A N 1
ATOM 3390 C CA . GLU A 1 428 ? 5.452 9.496 -21.563 1.00 93.94 428 GLU A CA 1
ATOM 3391 C C . GLU A 1 428 ? 6.966 9.413 -21.282 1.00 93.94 428 GLU A C 1
ATOM 3393 O O . GLU A 1 428 ? 7.451 8.538 -20.558 1.00 93.94 428 GLU A O 1
ATOM 3398 N N . ASP A 1 429 ? 7.728 10.375 -21.813 1.00 95.12 429 ASP A N 1
ATOM 3399 C CA . ASP A 1 429 ? 9.197 10.340 -21.784 1.00 95.12 429 ASP A CA 1
ATOM 3400 C C . ASP A 1 429 ? 9.799 10.396 -20.381 1.00 95.12 429 ASP A C 1
ATOM 3402 O O . ASP A 1 429 ? 10.892 9.872 -20.177 1.00 95.12 429 ASP A O 1
ATOM 3406 N N . HIS A 1 430 ? 9.103 11.016 -19.424 1.00 95.00 430 HIS A N 1
ATOM 3407 C CA . HIS A 1 430 ? 9.577 11.217 -18.054 1.00 95.00 430 HIS A CA 1
ATOM 3408 C C . HIS A 1 430 ? 9.419 9.979 -17.161 1.00 95.00 430 HIS A C 1
ATOM 3410 O O . HIS A 1 430 ? 9.931 9.961 -16.040 1.00 95.00 430 HIS A O 1
ATOM 3416 N N . ARG A 1 431 ? 8.744 8.931 -17.644 1.00 94.75 431 ARG A N 1
ATOM 3417 C CA . ARG A 1 431 ? 8.579 7.687 -16.892 1.00 94.75 431 ARG A CA 1
ATOM 3418 C C . ARG A 1 431 ? 9.899 6.949 -16.733 1.00 94.75 431 ARG A C 1
ATOM 3420 O O . ARG A 1 431 ? 10.643 6.786 -17.696 1.00 94.75 431 ARG A O 1
ATOM 3427 N N . GLY A 1 432 ? 10.179 6.446 -15.532 1.00 95.88 432 GLY A N 1
ATOM 3428 C CA . GLY A 1 432 ? 11.348 5.602 -15.287 1.00 95.88 432 GLY A CA 1
ATOM 3429 C C . GLY A 1 432 ? 11.242 4.260 -16.016 1.00 95.88 432 GLY A C 1
ATOM 3430 O O . GLY A 1 432 ? 10.207 3.599 -15.950 1.00 95.88 432 GLY A O 1
ATOM 3431 N N . ILE A 1 433 ? 12.320 3.826 -16.680 1.00 96.00 433 ILE A N 1
ATOM 3432 C CA . ILE A 1 433 ? 12.349 2.539 -17.403 1.00 96.00 433 ILE A CA 1
ATOM 3433 C C . ILE A 1 433 ? 12.126 1.363 -16.441 1.00 96.00 433 ILE A C 1
ATOM 3435 O O . ILE A 1 433 ? 11.354 0.454 -16.739 1.00 96.00 433 ILE A O 1
ATOM 3439 N N . GLU A 1 434 ? 12.803 1.384 -15.289 1.00 95.38 434 GLU A N 1
ATOM 3440 C CA . GLU A 1 434 ? 12.731 0.333 -14.263 1.00 95.38 434 GLU A CA 1
ATOM 3441 C C . GLU A 1 434 ? 11.306 0.177 -13.713 1.00 95.38 434 GLU A C 1
ATOM 3443 O O . GLU A 1 434 ? 10.761 -0.923 -13.732 1.00 95.38 434 GLU A O 1
ATOM 3448 N N . GLU A 1 435 ? 10.672 1.286 -13.326 1.00 94.00 435 GLU A N 1
ATOM 3449 C CA . GLU A 1 435 ? 9.302 1.313 -12.802 1.00 94.00 435 GLU A CA 1
ATOM 3450 C C . GLU A 1 435 ? 8.275 0.884 -13.856 1.00 94.00 435 GLU A C 1
ATOM 3452 O O . GLU A 1 435 ? 7.457 0.006 -13.597 1.00 94.00 435 GLU A O 1
ATOM 3457 N N . PHE A 1 436 ? 8.345 1.435 -15.074 1.00 95.50 436 PHE A N 1
ATOM 3458 C CA . PHE A 1 436 ? 7.393 1.090 -16.132 1.00 95.50 436 PHE A CA 1
ATOM 3459 C C . PHE A 1 436 ? 7.424 -0.393 -16.478 1.00 95.50 436 PHE A C 1
ATOM 3461 O O . PHE A 1 436 ? 6.380 -1.023 -16.625 1.00 95.50 436 PHE A O 1
ATOM 3468 N N . LEU A 1 437 ? 8.616 -0.970 -16.609 1.00 94.88 437 LEU A N 1
ATOM 3469 C CA . LEU A 1 437 ? 8.757 -2.372 -16.987 1.00 94.88 437 LEU A CA 1
ATOM 3470 C C . LEU A 1 437 ? 8.654 -3.319 -15.788 1.00 94.88 437 LEU A C 1
ATOM 3472 O O . LEU A 1 437 ? 8.520 -4.528 -15.994 1.00 94.88 437 LEU A O 1
ATOM 3476 N N . GLY A 1 438 ? 8.714 -2.801 -14.561 1.00 94.56 438 GLY A N 1
ATOM 3477 C CA . GLY A 1 438 ? 8.778 -3.586 -13.333 1.00 94.56 438 GLY A CA 1
ATOM 3478 C C . GLY A 1 438 ? 10.088 -4.357 -13.211 1.00 94.56 438 GLY A C 1
ATOM 3479 O O . GLY A 1 438 ? 10.088 -5.522 -12.838 1.00 94.56 438 GLY A O 1
ATOM 3480 N N . ILE A 1 439 ? 11.217 -3.776 -13.601 1.00 93.88 439 ILE A N 1
ATOM 3481 C CA . ILE A 1 439 ? 12.527 -4.441 -13.554 1.00 93.88 439 ILE A CA 1
ATOM 3482 C C . ILE A 1 439 ? 13.499 -3.639 -12.703 1.00 93.88 439 ILE A C 1
ATOM 3484 O O . ILE A 1 439 ? 13.364 -2.429 -12.572 1.00 93.88 439 ILE A O 1
ATOM 3488 N N . GLU A 1 440 ? 14.536 -4.301 -12.203 1.00 93.75 440 GLU A N 1
ATOM 3489 C CA . GLU A 1 440 ? 15.692 -3.622 -11.623 1.00 93.75 440 GLU A CA 1
ATOM 3490 C C . GLU A 1 440 ? 16.897 -3.812 -12.528 1.00 93.75 440 GLU A C 1
ATOM 3492 O O . GLU A 1 440 ? 17.202 -4.927 -12.951 1.00 93.75 440 GLU A O 1
ATOM 3497 N N . LEU A 1 441 ? 17.601 -2.730 -12.831 1.00 95.00 441 LEU A N 1
ATOM 3498 C CA . LEU A 1 441 ? 18.821 -2.765 -13.613 1.00 95.00 441 LEU A CA 1
ATOM 3499 C C . LEU A 1 441 ? 20.041 -2.829 -12.689 1.00 95.00 441 LEU A C 1
ATOM 3501 O O . LEU A 1 441 ? 20.159 -2.149 -11.666 1.00 95.00 441 LEU A O 1
ATOM 3505 N N . GLN A 1 442 ? 21.013 -3.646 -13.079 1.00 94.88 442 GLN A N 1
ATOM 3506 C CA . GLN A 1 442 ? 22.308 -3.712 -12.408 1.00 94.88 442 GLN A CA 1
ATOM 3507 C C . GLN A 1 442 ? 23.084 -2.403 -12.618 1.00 94.88 442 GLN A C 1
ATOM 3509 O O . GLN A 1 442 ? 22.919 -1.736 -13.635 1.00 94.88 442 GLN A O 1
ATOM 3514 N N . GLU A 1 443 ? 23.993 -2.051 -11.701 1.00 91.81 443 GLU A N 1
ATOM 3515 C CA . GLU A 1 443 ? 24.804 -0.813 -11.796 1.00 91.81 443 GLU A CA 1
ATOM 3516 C C . GLU A 1 443 ? 25.599 -0.682 -13.102 1.00 91.81 443 GLU A C 1
ATOM 3518 O O . GLU A 1 443 ? 25.906 0.424 -13.543 1.00 91.81 443 GLU A O 1
ATOM 3523 N N . ARG A 1 444 ? 25.927 -1.815 -13.732 1.00 92.12 444 ARG A N 1
ATOM 3524 C CA . ARG A 1 444 ? 26.616 -1.857 -15.027 1.00 92.12 444 ARG A CA 1
ATOM 3525 C C . ARG A 1 444 ? 25.740 -1.458 -16.218 1.00 92.12 444 ARG A C 1
ATOM 3527 O O . ARG A 1 444 ? 26.292 -1.197 -17.279 1.00 92.12 444 ARG A O 1
ATOM 3534 N N . SER A 1 445 ? 24.416 -1.437 -16.075 1.00 92.94 445 SER A N 1
ATOM 3535 C CA . SER A 1 445 ? 23.500 -1.003 -17.131 1.00 92.94 445 SER A CA 1
ATOM 3536 C C . SER A 1 445 ? 23.521 0.520 -17.227 1.00 92.94 445 SER A C 1
ATOM 3538 O O . SER A 1 445 ? 23.156 1.206 -16.270 1.00 92.94 445 SER A O 1
ATOM 3540 N N . TYR A 1 446 ? 23.897 1.068 -18.385 1.00 92.12 446 TYR A N 1
ATOM 3541 C CA . TYR A 1 446 ? 23.954 2.522 -18.583 1.00 92.12 446 TYR A CA 1
ATOM 3542 C C . TYR A 1 446 ? 22.619 3.226 -18.268 1.00 92.12 446 TYR A C 1
ATOM 3544 O O . TYR A 1 446 ? 22.590 4.284 -17.631 1.00 92.12 446 TYR A O 1
ATOM 3552 N N . LEU A 1 447 ? 21.511 2.588 -18.661 1.00 94.19 447 LEU A N 1
ATOM 3553 C CA . LEU A 1 447 ? 20.145 3.076 -18.463 1.00 94.19 447 LEU A CA 1
ATOM 3554 C C . LEU A 1 447 ? 19.582 2.830 -17.055 1.00 94.19 447 LEU A C 1
ATOM 3556 O O . LEU A 1 447 ? 18.397 3.054 -16.824 1.00 94.19 447 LEU A O 1
ATOM 3560 N N . LYS A 1 448 ? 20.404 2.414 -16.084 1.00 95.19 448 LYS A N 1
ATOM 3561 C CA . LYS A 1 448 ? 19.962 2.371 -14.687 1.00 95.19 448 LYS A CA 1
ATOM 3562 C C . LYS A 1 448 ? 19.540 3.768 -14.213 1.00 95.19 448 LYS A C 1
ATOM 3564 O O . LYS A 1 448 ? 20.307 4.736 -14.355 1.00 95.19 448 LYS A O 1
ATOM 3569 N N . GLY A 1 449 ? 18.332 3.862 -13.658 1.00 94.25 449 GLY A N 1
ATOM 3570 C CA . GLY A 1 449 ? 17.689 5.113 -13.264 1.00 94.25 449 GLY A CA 1
ATOM 3571 C C . GLY A 1 449 ? 17.487 6.089 -14.424 1.00 94.25 449 GLY A C 1
ATOM 3572 O O . GLY A 1 449 ? 17.613 7.296 -14.222 1.00 94.25 449 GLY A O 1
ATOM 3573 N N . ALA A 1 450 ? 17.321 5.596 -15.654 1.00 95.50 450 ALA A N 1
ATOM 3574 C CA . ALA A 1 450 ? 17.017 6.423 -16.818 1.00 95.50 450 ALA A CA 1
ATOM 3575 C C . ALA A 1 450 ? 15.511 6.500 -17.088 1.00 95.50 450 ALA A C 1
ATOM 3577 O O . ALA A 1 450 ? 14.744 5.608 -16.713 1.00 95.50 450 ALA A O 1
ATOM 3578 N N . MET A 1 451 ? 15.109 7.589 -17.740 1.00 96.56 451 MET A N 1
ATOM 3579 C CA . MET A 1 451 ? 13.730 7.811 -18.178 1.00 96.56 451 MET A CA 1
ATOM 3580 C C . MET A 1 451 ? 13.483 7.196 -19.563 1.00 96.56 451 MET A C 1
ATOM 3582 O O . MET A 1 451 ? 14.428 6.941 -20.310 1.00 96.56 451 MET A O 1
ATOM 3586 N N . MET A 1 452 ? 12.224 6.972 -19.937 1.00 96.50 452 MET A N 1
ATOM 3587 C CA . MET A 1 452 ? 11.859 6.344 -21.207 1.00 96.50 452 MET A CA 1
ATOM 3588 C C . MET A 1 452 ? 12.370 7.139 -22.413 1.00 96.50 452 MET A C 1
ATOM 3590 O O . MET A 1 452 ? 12.877 6.542 -23.363 1.00 96.50 452 MET A O 1
ATOM 3594 N N . GLY A 1 453 ? 12.346 8.474 -22.348 1.00 96.44 453 GLY A N 1
ATOM 3595 C CA . GLY A 1 453 ? 12.889 9.332 -23.405 1.00 96.44 453 GLY A CA 1
ATOM 3596 C C . GLY A 1 453 ? 14.368 9.052 -23.705 1.00 96.44 453 GLY A C 1
ATOM 3597 O O . GLY A 1 453 ? 14.779 9.047 -24.863 1.00 96.44 453 GLY A O 1
ATOM 3598 N N . GLU A 1 454 ? 15.167 8.710 -22.686 1.00 96.38 454 GLU A N 1
ATOM 3599 C CA . GLU A 1 454 ? 16.571 8.311 -22.863 1.00 96.38 454 GLU A CA 1
ATOM 3600 C C . GLU A 1 454 ? 16.703 7.033 -23.704 1.00 96.38 454 GLU A C 1
ATOM 3602 O O . GLU A 1 454 ? 17.564 6.945 -24.580 1.00 96.38 454 GLU A O 1
ATOM 3607 N N . PHE A 1 455 ? 15.824 6.052 -23.484 1.00 96.44 455 PHE A N 1
ATOM 3608 C CA . PHE A 1 455 ? 15.790 4.827 -24.281 1.00 96.44 455 PHE A CA 1
ATOM 3609 C C . PHE A 1 455 ? 15.343 5.101 -25.722 1.00 96.44 455 PHE A C 1
ATOM 3611 O O . PHE A 1 455 ? 16.004 4.647 -26.659 1.00 96.44 455 PHE A O 1
ATOM 3618 N N . LYS A 1 456 ? 14.289 5.907 -25.916 1.00 96.81 456 LYS A N 1
ATOM 3619 C CA . LYS A 1 456 ? 13.802 6.292 -27.252 1.00 96.81 456 LYS A CA 1
ATOM 3620 C C . LYS A 1 456 ? 14.876 7.002 -28.078 1.00 96.81 456 LYS A C 1
ATOM 3622 O O . LYS A 1 456 ? 15.014 6.709 -29.262 1.00 96.81 456 LYS A O 1
ATOM 3627 N N . ILE A 1 457 ? 15.696 7.864 -27.464 1.00 96.12 457 ILE A N 1
ATOM 3628 C CA . ILE A 1 457 ? 16.844 8.505 -28.134 1.00 96.12 457 ILE A CA 1
ATOM 3629 C C . ILE A 1 457 ? 17.806 7.457 -28.697 1.00 96.12 457 ILE A C 1
ATOM 3631 O O . ILE A 1 457 ? 18.226 7.572 -29.848 1.00 96.12 457 ILE A O 1
ATOM 3635 N N . LEU A 1 458 ? 18.169 6.442 -27.908 1.00 94.81 458 LEU A N 1
ATOM 3636 C CA . LEU A 1 458 ? 19.101 5.400 -28.350 1.00 94.81 458 LEU A CA 1
ATOM 3637 C C . LEU A 1 458 ? 18.512 4.556 -29.487 1.00 94.81 458 LEU A C 1
ATOM 3639 O O . LEU A 1 458 ? 19.220 4.252 -30.450 1.00 94.81 458 LEU A O 1
ATOM 3643 N N . VAL A 1 459 ? 17.218 4.232 -29.415 1.00 95.25 459 VAL A N 1
ATOM 3644 C CA . VAL A 1 459 ? 16.499 3.532 -30.490 1.00 95.25 459 VAL A CA 1
ATOM 3645 C C . VAL A 1 459 ? 16.469 4.379 -31.769 1.00 95.25 459 VAL A C 1
ATOM 3647 O O . VAL A 1 459 ? 16.857 3.899 -32.835 1.00 95.25 459 VAL A O 1
ATOM 3650 N N . ALA A 1 460 ? 16.101 5.658 -31.666 1.00 95.00 460 ALA A N 1
ATOM 3651 C CA . ALA A 1 460 ? 16.058 6.592 -32.788 1.00 95.00 460 ALA A CA 1
ATOM 3652 C C . ALA A 1 460 ? 17.436 6.792 -33.440 1.00 95.00 460 ALA A C 1
ATOM 3654 O O . ALA A 1 460 ? 17.555 6.796 -34.665 1.00 95.00 460 ALA A O 1
ATOM 3655 N N . LEU A 1 461 ? 18.504 6.898 -32.639 1.00 93.88 461 LEU A N 1
ATOM 3656 C CA . LEU A 1 461 ? 19.875 6.968 -33.153 1.00 93.88 461 LEU A CA 1
ATOM 3657 C C . LEU A 1 461 ? 20.227 5.756 -34.012 1.00 93.88 461 LEU A C 1
ATOM 3659 O O . LEU A 1 461 ? 20.824 5.926 -35.076 1.00 93.88 461 LEU A O 1
ATOM 3663 N N . TYR A 1 462 ? 19.852 4.558 -33.563 1.00 92.69 462 TYR A N 1
ATOM 3664 C CA . TYR A 1 462 ? 20.121 3.323 -34.290 1.00 92.69 462 TYR A CA 1
ATOM 3665 C C . TYR A 1 462 ? 19.340 3.248 -35.608 1.00 92.69 462 TYR A C 1
ATOM 3667 O O . TYR A 1 462 ? 19.896 2.856 -36.632 1.00 92.69 462 TYR A O 1
ATOM 3675 N N . LEU A 1 463 ? 18.076 3.680 -35.608 1.00 93.50 463 LEU A N 1
ATOM 3676 C CA . LEU A 1 463 ? 17.247 3.760 -36.818 1.00 93.50 463 LEU A CA 1
ATOM 3677 C C . LEU A 1 463 ? 17.704 4.861 -37.792 1.00 93.50 463 LEU A C 1
ATOM 3679 O O . LEU A 1 463 ? 17.240 4.921 -38.927 1.00 93.50 463 LEU A O 1
ATOM 3683 N N . GLY A 1 464 ? 18.642 5.719 -37.380 1.00 92.75 464 GLY A N 1
ATOM 3684 C CA . GLY A 1 464 ? 19.106 6.851 -38.178 1.00 92.75 464 GLY A CA 1
ATOM 3685 C C . GLY A 1 464 ? 18.179 8.068 -38.118 1.00 92.75 464 GLY A C 1
ATOM 3686 O O . GLY A 1 464 ? 18.406 9.035 -38.850 1.00 92.75 464 GLY A O 1
ATOM 3687 N N . GLU A 1 465 ? 17.201 8.069 -37.209 1.00 93.75 465 GLU A N 1
ATOM 3688 C CA . GLU A 1 465 ? 16.237 9.146 -36.964 1.00 93.75 465 GLU A CA 1
ATOM 3689 C C . GLU A 1 465 ? 16.885 10.298 -36.182 1.00 93.75 465 GLU A C 1
ATOM 3691 O O . GLU A 1 465 ? 16.590 10.598 -35.023 1.00 93.75 465 GLU A O 1
ATOM 3696 N N . ARG A 1 466 ? 17.849 10.964 -36.828 1.00 93.00 466 ARG A N 1
ATOM 3697 C CA . ARG A 1 466 ? 18.701 11.989 -36.200 1.00 93.00 466 ARG A CA 1
ATOM 3698 C C . ARG A 1 466 ? 17.925 13.192 -35.670 1.00 93.00 466 ARG A C 1
ATOM 3700 O O . ARG A 1 466 ? 18.398 13.824 -34.729 1.00 93.00 466 ARG A O 1
ATOM 3707 N N . GLY A 1 467 ? 16.809 13.543 -36.312 1.00 93.94 467 GLY A N 1
ATOM 3708 C CA . GLY A 1 467 ? 15.947 14.651 -35.892 1.00 93.94 467 GLY A CA 1
ATOM 3709 C C . GLY A 1 467 ? 15.294 14.346 -34.549 1.00 93.94 467 GLY A C 1
ATOM 3710 O O . GLY A 1 467 ? 15.536 15.069 -33.586 1.00 93.94 467 GLY A O 1
ATOM 3711 N N . TYR A 1 468 ? 14.598 13.210 -34.483 1.00 94.56 468 TYR A N 1
ATOM 3712 C CA . TYR A 1 468 ? 13.980 12.687 -33.266 1.00 94.56 468 TYR A CA 1
ATOM 3713 C C . TYR A 1 468 ? 14.993 12.578 -32.120 1.00 94.56 468 TYR A C 1
ATOM 3715 O O . TYR A 1 468 ? 14.787 13.110 -31.031 1.00 94.56 468 TYR A O 1
ATOM 3723 N N . ALA A 1 469 ? 16.153 11.967 -32.387 1.00 96.06 469 ALA A N 1
ATOM 3724 C CA . ALA A 1 469 ? 17.207 11.843 -31.389 1.00 96.06 469 ALA A CA 1
ATOM 3725 C C . ALA A 1 469 ? 17.703 13.211 -30.883 1.00 96.06 469 ALA A C 1
ATOM 3727 O O . ALA A 1 469 ? 17.919 13.374 -29.688 1.00 96.06 469 ALA A O 1
ATOM 3728 N N . LEU A 1 470 ? 17.884 14.207 -31.759 1.00 96.50 470 LEU A N 1
ATOM 3729 C CA . LEU A 1 470 ? 18.341 15.540 -31.350 1.00 96.50 470 LEU A CA 1
ATOM 3730 C C . LEU A 1 470 ? 17.312 16.263 -30.470 1.00 96.50 470 LEU A C 1
ATOM 3732 O O . LEU A 1 470 ? 17.706 16.952 -29.529 1.00 96.50 470 LEU A O 1
ATOM 3736 N N . GLU A 1 471 ? 16.023 16.127 -30.773 1.00 96.25 471 GLU A N 1
ATOM 3737 C CA . GLU A 1 471 ? 14.947 16.702 -29.960 1.00 96.25 471 GLU A CA 1
ATOM 3738 C C . GLU A 1 471 ? 14.911 16.068 -28.568 1.00 96.25 471 GLU A C 1
ATOM 3740 O O . GLU A 1 471 ? 14.998 16.792 -27.574 1.00 96.25 471 GLU A O 1
ATOM 3745 N N . GLY A 1 472 ? 14.933 14.735 -28.488 1.00 96.62 472 GLY A N 1
ATOM 3746 C CA . GLY A 1 472 ? 15.000 14.029 -27.208 1.00 96.62 472 GLY A CA 1
ATOM 3747 C C . GLY A 1 472 ? 16.250 14.388 -26.397 1.00 96.62 472 GLY A C 1
ATOM 3748 O O . GLY A 1 472 ? 16.167 14.627 -25.196 1.00 96.62 472 GLY A O 1
ATOM 3749 N N . VAL A 1 473 ? 17.420 14.507 -27.037 1.00 97.50 473 VAL A N 1
ATOM 3750 C CA . VAL A 1 473 ? 18.666 14.910 -26.355 1.00 97.50 473 VAL A CA 1
ATOM 3751 C C . VAL A 1 473 ? 18.535 16.294 -25.718 1.00 97.50 473 VAL A C 1
ATOM 3753 O O . VAL A 1 473 ? 19.011 16.499 -24.601 1.00 97.50 473 VAL A O 1
ATOM 3756 N N . ARG A 1 474 ? 17.900 17.250 -26.406 1.00 96.62 474 ARG A N 1
ATOM 3757 C CA . ARG A 1 474 ? 17.662 18.592 -25.856 1.00 96.62 474 ARG A CA 1
ATOM 3758 C C . ARG A 1 474 ? 16.723 18.542 -24.663 1.00 96.62 474 ARG A C 1
ATOM 3760 O O . ARG A 1 474 ? 17.052 19.125 -23.637 1.00 96.62 474 ARG A O 1
ATOM 3767 N N . TRP A 1 475 ? 15.635 17.784 -24.774 1.00 96.12 475 TRP A N 1
ATOM 3768 C CA . TRP A 1 475 ? 14.707 17.557 -23.669 1.00 96.12 475 TRP A CA 1
ATOM 3769 C C . TRP A 1 475 ? 15.416 16.970 -22.435 1.00 96.12 475 TRP A C 1
ATOM 3771 O O . TRP A 1 475 ? 15.285 17.499 -21.332 1.00 96.12 475 TRP A O 1
ATOM 3781 N N . VAL A 1 476 ? 16.272 15.954 -22.618 1.00 96.25 476 VAL A N 1
ATOM 3782 C CA . VAL A 1 476 ? 17.080 15.383 -21.525 1.00 96.25 476 VAL A CA 1
ATOM 3783 C C . VAL A 1 476 ? 17.996 16.441 -20.898 1.00 96.25 476 VAL A C 1
ATOM 3785 O O . VAL A 1 476 ? 18.084 16.540 -19.676 1.00 96.25 476 VAL A O 1
ATOM 3788 N N . LEU A 1 477 ? 18.686 17.250 -21.707 1.00 96.50 477 LEU A N 1
ATOM 3789 C CA . LEU A 1 477 ? 19.603 18.282 -21.206 1.00 96.50 477 LEU A CA 1
ATOM 3790 C C . LEU A 1 477 ? 18.898 19.428 -20.475 1.00 96.50 477 LEU A C 1
ATOM 3792 O O . LEU A 1 477 ? 19.506 20.033 -19.593 1.00 96.50 477 LEU A O 1
ATOM 3796 N N . GLU A 1 478 ? 17.651 19.731 -20.831 1.00 95.31 478 GLU A N 1
ATOM 3797 C CA . GLU A 1 478 ? 16.815 20.700 -20.119 1.00 95.31 478 GLU A CA 1
ATOM 3798 C C . GLU A 1 478 ? 16.425 20.194 -18.722 1.00 95.31 478 GLU A C 1
ATOM 3800 O O . GLU A 1 478 ? 16.377 20.987 -17.780 1.00 95.31 478 GLU A O 1
ATOM 3805 N N . GLY A 1 479 ? 16.194 18.884 -18.576 1.00 91.38 479 GLY A N 1
ATOM 3806 C CA . GLY A 1 479 ? 15.813 18.255 -17.307 1.00 91.38 479 GLY A CA 1
ATOM 3807 C C . GLY A 1 479 ? 16.977 17.805 -16.413 1.00 91.38 479 GLY A C 1
ATOM 3808 O O . GLY A 1 479 ? 16.790 17.636 -15.208 1.00 91.38 479 GLY A O 1
ATOM 3809 N N . LEU A 1 480 ? 18.178 17.595 -16.963 1.00 92.38 480 LEU A N 1
ATOM 3810 C CA . LEU A 1 480 ? 19.328 17.087 -16.207 1.00 92.38 480 LEU A CA 1
ATOM 3811 C C . LEU A 1 480 ? 20.162 18.193 -15.545 1.00 92.38 480 LEU A C 1
ATOM 3813 O O . LEU A 1 480 ? 20.609 19.146 -16.183 1.00 92.38 480 LEU A O 1
ATOM 3817 N N . ASP A 1 481 ? 20.512 17.976 -14.275 1.00 92.44 481 ASP A N 1
ATOM 3818 C CA . ASP A 1 481 ? 21.554 18.757 -13.606 1.00 92.44 481 ASP A CA 1
ATOM 3819 C C . ASP A 1 481 ? 22.924 18.532 -14.276 1.00 92.44 481 ASP A C 1
ATOM 3821 O O . ASP A 1 481 ? 23.274 17.417 -14.671 1.00 92.44 481 ASP A O 1
ATOM 3825 N N . ARG A 1 482 ? 23.747 19.582 -14.365 1.00 90.31 482 ARG A N 1
ATOM 3826 C CA . ARG A 1 482 ? 25.085 19.513 -14.982 1.00 90.31 482 ARG A CA 1
ATOM 3827 C C . ARG A 1 482 ? 26.042 18.545 -14.285 1.00 90.31 482 ARG A C 1
ATOM 3829 O O . ARG A 1 482 ? 26.976 18.064 -14.922 1.00 90.31 482 ARG A O 1
ATOM 3836 N N . ALA A 1 483 ? 25.848 18.294 -12.993 1.00 91.12 483 ALA A N 1
ATOM 3837 C CA . ALA A 1 483 ? 26.614 17.332 -12.211 1.00 91.12 483 ALA A CA 1
ATOM 3838 C C . ALA A 1 483 ? 26.136 15.884 -12.418 1.00 91.12 483 ALA A C 1
ATOM 3840 O O . ALA A 1 483 ? 26.800 14.951 -11.963 1.00 91.12 483 ALA A O 1
ATOM 3841 N N . HIS A 1 484 ? 25.004 15.672 -13.096 1.00 92.94 484 HIS A N 1
ATOM 3842 C CA . HIS A 1 484 ? 24.485 14.340 -13.357 1.00 92.94 484 HIS A CA 1
ATOM 3843 C C . HIS A 1 484 ? 25.421 13.547 -14.282 1.00 92.94 484 HIS A C 1
ATOM 3845 O O . HIS A 1 484 ? 25.892 14.051 -15.303 1.00 92.94 484 HIS A O 1
ATOM 3851 N N . ARG A 1 485 ? 25.644 12.261 -13.971 1.00 89.12 485 ARG A N 1
ATOM 3852 C CA . ARG A 1 485 ? 26.633 11.407 -14.661 1.00 89.12 485 ARG A CA 1
ATOM 3853 C C . ARG A 1 485 ? 26.436 11.308 -16.180 1.00 89.12 485 ARG A C 1
ATOM 3855 O O . ARG A 1 485 ? 27.412 11.146 -16.901 1.00 89.12 485 ARG A O 1
ATOM 3862 N N . ARG A 1 486 ? 25.187 11.410 -16.653 1.00 93.75 486 ARG A N 1
ATOM 3863 C CA . ARG A 1 486 ? 24.826 11.313 -18.081 1.00 93.75 486 ARG A CA 1
ATOM 3864 C C . ARG A 1 486 ? 24.824 12.660 -18.813 1.00 93.75 486 ARG A C 1
ATOM 3866 O O . ARG A 1 486 ? 24.827 12.668 -20.038 1.00 93.75 486 ARG A O 1
ATOM 3873 N N . PHE A 1 487 ? 24.863 13.794 -18.100 1.00 95.25 487 PHE A N 1
ATOM 3874 C CA . PHE A 1 487 ? 24.763 15.127 -18.717 1.00 95.25 487 PHE A CA 1
ATOM 3875 C C . PHE A 1 487 ? 25.824 15.331 -19.804 1.00 95.25 487 PHE A C 1
ATOM 3877 O O . PHE A 1 487 ? 25.534 15.793 -20.903 1.00 95.25 487 PHE A O 1
ATOM 3884 N N . VAL A 1 488 ? 27.064 14.945 -19.502 1.00 94.00 488 VAL A N 1
ATOM 3885 C CA . VAL A 1 488 ? 28.209 15.125 -20.401 1.00 94.00 488 VAL A CA 1
ATOM 3886 C C . VAL A 1 488 ? 28.070 14.295 -21.681 1.00 94.00 488 VAL A C 1
ATOM 3888 O O . VAL A 1 488 ? 28.416 14.787 -22.756 1.00 94.00 488 VAL A O 1
ATOM 3891 N N . ASP A 1 489 ? 27.523 13.080 -21.583 1.00 94.75 489 ASP A N 1
ATOM 3892 C CA . ASP A 1 489 ? 27.291 12.200 -22.733 1.00 94.75 489 ASP A CA 1
ATOM 3893 C C . ASP A 1 489 ? 26.247 12.814 -23.681 1.00 94.75 489 ASP A C 1
ATOM 3895 O O . ASP A 1 489 ? 26.500 12.952 -24.880 1.00 94.75 489 ASP A O 1
ATOM 3899 N N . TYR A 1 490 ? 25.112 13.275 -23.143 1.00 95.81 490 TYR A N 1
ATOM 3900 C CA . TYR A 1 490 ? 24.067 13.930 -23.936 1.00 95.81 490 TYR A CA 1
ATOM 3901 C C . TYR A 1 490 ? 24.507 15.286 -24.495 1.00 95.81 490 TYR A C 1
ATOM 3903 O O . TYR A 1 490 ? 24.200 15.598 -25.642 1.00 95.81 490 TYR A O 1
ATOM 3911 N N . ALA A 1 491 ? 25.288 16.071 -23.748 1.00 94.06 491 ALA A N 1
ATOM 3912 C CA . ALA A 1 491 ? 25.819 17.347 -24.227 1.00 94.06 491 ALA A CA 1
ATO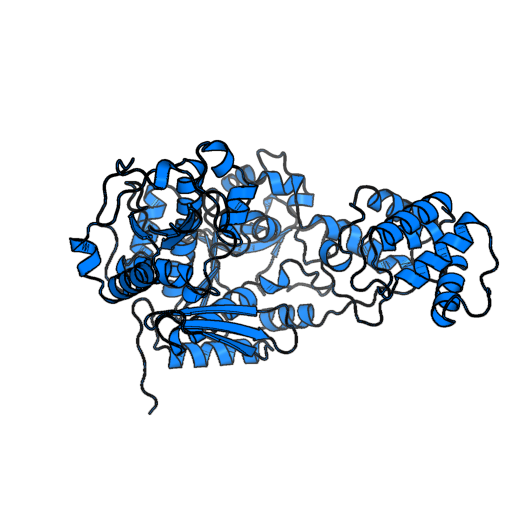M 3913 C C . ALA A 1 491 ? 26.791 17.147 -25.399 1.00 94.06 491 ALA A C 1
ATOM 3915 O O . ALA A 1 491 ? 26.792 17.925 -26.356 1.00 94.06 491 ALA A O 1
ATOM 3916 N N . LEU A 1 492 ? 27.610 16.091 -25.354 1.00 92.88 492 LEU A N 1
ATOM 3917 C CA . LEU A 1 492 ? 28.454 15.706 -26.480 1.00 92.88 492 LEU A CA 1
ATOM 3918 C C . LEU A 1 492 ? 27.603 15.255 -27.674 1.00 92.88 492 LEU A C 1
ATOM 3920 O O . LEU A 1 492 ? 27.822 15.722 -28.795 1.00 92.88 492 LEU A O 1
ATOM 3924 N N . LEU A 1 493 ? 26.619 14.387 -27.437 1.00 93.75 493 LEU A N 1
ATOM 3925 C CA . LEU A 1 493 ? 25.722 13.883 -28.474 1.00 93.75 493 LEU A CA 1
ATOM 3926 C C . LEU A 1 493 ? 24.964 15.024 -29.174 1.00 93.75 493 LEU A C 1
ATOM 3928 O O . LEU A 1 493 ? 24.951 15.075 -30.405 1.00 93.75 493 LEU A O 1
ATOM 3932 N N . GLU A 1 494 ? 24.439 16.000 -28.426 1.00 94.38 494 GLU A N 1
ATOM 3933 C CA . GLU A 1 494 ? 23.768 17.191 -28.965 1.00 94.38 494 GLU A CA 1
ATOM 3934 C C . GLU A 1 494 ? 24.666 17.934 -29.963 1.00 94.38 494 GLU A C 1
ATOM 3936 O O . GLU A 1 494 ? 24.239 18.303 -31.060 1.00 94.38 494 GLU A O 1
ATOM 3941 N N . ARG A 1 495 ? 25.944 18.135 -29.620 1.00 90.75 495 ARG A N 1
ATOM 3942 C CA . ARG A 1 495 ? 26.909 18.849 -30.471 1.00 90.75 495 ARG A CA 1
ATOM 3943 C C . ARG A 1 495 ? 27.183 18.101 -31.765 1.00 90.75 495 ARG A C 1
ATOM 3945 O O . ARG A 1 495 ? 27.217 18.718 -32.835 1.00 90.75 495 ARG A O 1
ATOM 3952 N N . VAL A 1 496 ? 27.345 16.784 -31.681 1.00 89.81 496 VAL A N 1
ATOM 3953 C CA . VAL A 1 496 ? 27.591 15.936 -32.851 1.00 89.81 496 VAL A CA 1
ATOM 3954 C C . VAL A 1 496 ? 26.362 15.891 -33.762 1.00 89.81 496 VAL A C 1
ATOM 3956 O O . VAL A 1 496 ? 26.500 15.956 -34.987 1.00 89.81 496 VAL A O 1
ATOM 3959 N N . LEU A 1 497 ? 25.158 15.836 -33.189 1.00 90.88 497 LEU A N 1
ATOM 3960 C CA . LEU A 1 497 ? 23.907 15.828 -33.945 1.00 90.88 497 LEU A CA 1
ATOM 3961 C C . LEU A 1 497 ? 23.600 17.186 -34.599 1.00 90.88 497 LEU A C 1
ATOM 3963 O O . LEU A 1 497 ? 23.280 17.214 -35.786 1.00 90.88 497 LEU A O 1
ATOM 3967 N N . SER A 1 498 ? 23.764 18.294 -33.868 1.00 87.69 498 SER A N 1
ATOM 3968 C CA . SER A 1 498 ? 23.398 19.655 -34.305 1.00 87.69 498 SER A CA 1
ATOM 3969 C C . SER A 1 498 ? 24.367 20.301 -35.297 1.00 87.69 498 SER A C 1
ATOM 3971 O O . SER A 1 498 ? 23.946 21.088 -36.141 1.00 87.69 498 SER A O 1
ATOM 3973 N N . SER A 1 499 ? 25.667 20.006 -35.199 1.00 73.19 499 SER A N 1
ATOM 3974 C CA . SER A 1 499 ? 26.701 20.760 -35.927 1.00 73.19 499 SER A CA 1
ATOM 3975 C C . SER A 1 499 ? 27.675 19.898 -36.731 1.00 73.19 499 SER A C 1
ATOM 3977 O O . SER A 1 499 ? 28.590 20.438 -37.352 1.00 73.19 499 SER A O 1
ATOM 3979 N N . LYS A 1 500 ? 27.509 18.563 -36.724 1.00 64.31 500 LYS A N 1
ATOM 3980 C CA . LYS A 1 500 ? 28.505 17.594 -37.232 1.00 64.31 500 LYS A CA 1
ATOM 3981 C C . LYS A 1 500 ? 29.923 17.870 -36.697 1.00 64.31 500 LYS A C 1
ATOM 3983 O O . LYS A 1 500 ? 30.909 17.538 -37.357 1.00 64.31 500 LYS A O 1
ATOM 3988 N N . ALA A 1 501 ? 30.034 18.508 -35.527 1.00 64.75 501 ALA A N 1
ATOM 3989 C CA . ALA A 1 501 ? 31.315 18.842 -34.928 1.00 64.75 501 ALA A CA 1
ATOM 3990 C C . ALA A 1 501 ? 32.145 17.567 -34.705 1.00 64.75 501 ALA A C 1
ATOM 3992 O O . ALA A 1 501 ? 31.585 16.520 -34.364 1.00 64.75 501 ALA A O 1
ATOM 3993 N N . PRO A 1 502 ? 33.476 17.626 -34.890 1.00 65.31 502 PRO A N 1
ATOM 3994 C CA . PRO A 1 502 ? 34.325 16.475 -34.637 1.00 65.31 502 PRO A CA 1
ATOM 3995 C C . PRO A 1 502 ? 34.247 16.087 -33.156 1.00 65.31 502 PRO A C 1
ATOM 3997 O O . PRO A 1 502 ? 34.468 16.921 -32.281 1.00 65.31 502 PRO A O 1
ATOM 4000 N N . LEU A 1 503 ? 34.005 14.799 -32.887 1.00 66.19 503 LEU A N 1
ATOM 4001 C CA . LEU A 1 503 ? 33.943 14.207 -31.539 1.00 66.19 503 LEU A CA 1
ATOM 4002 C C . LEU A 1 503 ? 35.184 14.506 -30.679 1.00 66.19 503 LEU A C 1
ATOM 4004 O O . LEU A 1 503 ? 35.115 14.538 -29.454 1.00 66.19 503 LEU A O 1
ATOM 4008 N N . LYS A 1 504 ? 36.334 14.756 -31.314 1.00 64.75 504 LYS A N 1
ATOM 4009 C CA . LYS A 1 504 ? 37.625 14.973 -30.651 1.00 64.75 504 LYS A CA 1
ATOM 4010 C C . LYS A 1 504 ? 37.933 16.462 -30.476 1.00 64.75 504 LYS A C 1
ATOM 4012 O O . LYS A 1 504 ? 38.872 16.985 -31.076 1.00 64.75 504 LYS A O 1
ATOM 4017 N N . ALA A 1 505 ? 37.171 17.143 -29.624 1.00 62.12 505 ALA A N 1
ATOM 4018 C CA . ALA A 1 505 ? 37.551 18.453 -29.095 1.00 62.12 505 ALA A CA 1
ATOM 4019 C C . ALA A 1 505 ? 38.437 18.256 -27.849 1.00 62.12 505 ALA A C 1
ATOM 4021 O O . ALA A 1 505 ? 37.942 17.913 -26.775 1.00 62.12 505 ALA A O 1
ATOM 4022 N N . LYS A 1 506 ? 39.764 18.411 -27.996 1.00 60.56 506 LYS A N 1
ATOM 4023 C CA . LYS A 1 506 ? 40.737 18.136 -26.919 1.00 60.56 506 LYS A CA 1
ATOM 4024 C C . LYS A 1 506 ? 40.376 18.875 -25.621 1.00 60.56 506 LYS A C 1
ATOM 4026 O O . LYS A 1 506 ? 40.350 20.101 -25.602 1.00 60.56 506 LYS A O 1
ATOM 4031 N N . GLY A 1 507 ? 40.187 18.112 -24.542 1.00 68.75 507 GLY A N 1
ATOM 4032 C CA . GLY A 1 507 ? 40.090 18.610 -23.165 1.00 68.75 507 GLY A CA 1
ATOM 4033 C C . GLY A 1 507 ? 38.705 19.062 -22.690 1.00 68.75 507 GLY A C 1
ATOM 4034 O O . GLY A 1 507 ? 38.601 19.453 -21.534 1.00 68.75 507 GLY A O 1
ATOM 4035 N N . ILE A 1 508 ? 37.661 19.016 -23.530 1.00 81.56 508 ILE A N 1
ATOM 4036 C CA . ILE A 1 508 ? 36.298 19.429 -23.130 1.00 81.56 508 ILE A CA 1
ATOM 4037 C C . ILE A 1 508 ? 35.477 18.248 -22.595 1.00 81.56 508 ILE A C 1
ATOM 4039 O O . ILE A 1 508 ? 34.816 18.386 -21.571 1.00 81.56 508 ILE A O 1
ATOM 4043 N N . PHE A 1 509 ? 35.529 17.095 -23.268 1.00 86.69 509 PHE A N 1
ATOM 4044 C CA . PHE A 1 509 ? 34.756 15.905 -22.900 1.00 86.69 509 PHE A CA 1
ATOM 4045 C C . PHE A 1 509 ? 35.677 14.778 -22.395 1.00 86.69 509 PHE A C 1
ATOM 4047 O O . PHE A 1 509 ? 36.760 14.597 -22.963 1.00 86.69 509 PHE A O 1
ATOM 4054 N N . PRO A 1 510 ? 35.276 14.013 -21.360 1.00 89.75 510 PRO A N 1
ATOM 4055 C CA . PRO A 1 510 ? 35.997 12.828 -20.901 1.00 89.75 510 PRO A CA 1
ATOM 4056 C C . PRO A 1 510 ? 36.136 11.773 -22.004 1.00 89.75 510 PRO A C 1
ATOM 4058 O O . PRO A 1 510 ? 35.241 11.605 -22.834 1.00 89.75 510 PRO A O 1
ATOM 4061 N N . GLU A 1 511 ? 37.237 11.017 -21.994 1.00 89.31 511 GLU A N 1
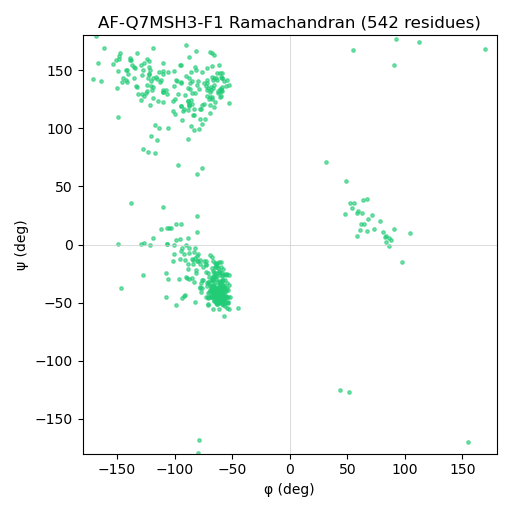ATOM 4062 C CA . GLU A 1 511 ? 37.486 9.984 -23.012 1.00 89.31 511 GLU A CA 1
ATOM 4063 C C . GLU A 1 511 ? 36.418 8.885 -23.021 1.00 89.31 511 GLU A C 1
ATOM 4065 O O . GLU A 1 511 ? 36.047 8.407 -24.092 1.00 89.31 511 GLU A O 1
ATOM 4070 N N . ASP A 1 512 ? 35.898 8.509 -21.852 1.00 91.06 512 ASP A N 1
ATOM 4071 C CA . ASP A 1 512 ? 34.867 7.474 -21.742 1.00 91.06 512 ASP A CA 1
ATOM 4072 C C . ASP A 1 512 ? 33.532 7.933 -22.343 1.00 91.06 512 ASP A C 1
ATOM 4074 O O . ASP A 1 512 ? 32.884 7.159 -23.045 1.00 91.06 512 ASP A O 1
ATOM 4078 N N . SER A 1 513 ? 33.166 9.208 -22.163 1.00 91.44 513 SER A N 1
ATOM 4079 C CA . SER A 1 513 ? 32.005 9.819 -22.824 1.00 91.44 513 SER A CA 1
ATOM 4080 C C . SER A 1 513 ? 32.168 9.840 -24.342 1.00 91.44 513 SER A C 1
ATOM 4082 O O . SER A 1 513 ? 31.246 9.484 -25.071 1.00 91.44 513 SER A O 1
ATOM 4084 N N . ILE A 1 514 ? 33.361 10.200 -24.835 1.00 91.44 514 ILE A N 1
ATOM 4085 C CA . ILE A 1 514 ? 33.646 10.200 -26.276 1.00 91.44 514 ILE A CA 1
ATOM 4086 C C . ILE A 1 514 ? 33.507 8.791 -26.853 1.00 91.44 514 ILE A C 1
ATOM 4088 O O . ILE A 1 514 ? 32.824 8.622 -27.860 1.00 91.44 514 ILE A O 1
ATOM 4092 N N . LYS A 1 515 ? 34.098 7.777 -26.208 1.00 91.75 515 LYS A N 1
ATOM 4093 C CA . LYS A 1 515 ? 33.980 6.376 -26.642 1.00 91.75 515 LYS A CA 1
ATOM 4094 C C . LYS A 1 515 ? 32.527 5.909 -26.670 1.00 91.75 515 LYS A C 1
ATOM 4096 O O . LYS A 1 515 ? 32.122 5.287 -27.644 1.00 91.75 515 LYS A O 1
ATOM 4101 N N . ARG A 1 516 ? 31.745 6.236 -25.637 1.00 92.75 516 ARG A N 1
ATOM 4102 C CA . ARG A 1 516 ? 30.336 5.838 -25.537 1.00 92.75 516 ARG A CA 1
ATOM 4103 C C . ARG A 1 516 ? 29.485 6.455 -26.643 1.00 92.75 516 ARG A C 1
ATOM 4105 O O . ARG A 1 516 ? 28.795 5.733 -27.353 1.00 92.75 516 ARG A O 1
ATOM 4112 N N . VAL A 1 517 ? 29.591 7.770 -26.842 1.00 92.94 517 VAL A N 1
ATOM 4113 C CA . VAL A 1 517 ? 28.854 8.471 -27.905 1.00 92.94 517 VAL A CA 1
ATOM 4114 C C . VAL A 1 517 ? 29.317 8.013 -29.294 1.00 92.94 517 VAL A C 1
ATOM 4116 O O . VAL A 1 517 ? 28.488 7.844 -30.186 1.00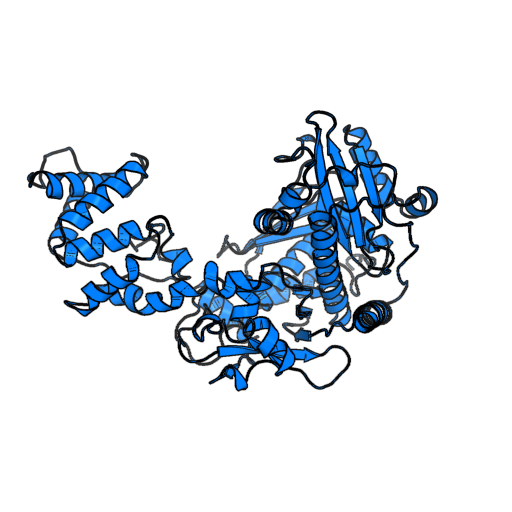 92.94 517 VAL A O 1
ATOM 4119 N N . GLU A 1 518 ? 30.617 7.755 -29.493 1.00 92.00 518 GLU A N 1
ATOM 4120 C CA . GLU A 1 518 ? 31.123 7.127 -30.724 1.00 92.00 518 GLU A CA 1
ATOM 4121 C C . GLU A 1 518 ? 30.495 5.750 -30.968 1.00 92.00 518 GLU A C 1
ATOM 4123 O O . GLU A 1 518 ? 30.169 5.446 -32.115 1.00 92.00 518 GLU A O 1
ATOM 4128 N N . GLY A 1 519 ? 30.328 4.939 -29.921 1.00 93.38 519 GLY A N 1
ATOM 4129 C CA . GLY A 1 519 ? 29.668 3.637 -29.991 1.00 93.38 519 GLY A CA 1
ATOM 4130 C C . GLY A 1 519 ? 28.203 3.760 -30.403 1.00 93.38 519 GLY A C 1
ATOM 4131 O O . GLY A 1 519 ? 27.797 3.161 -31.399 1.00 93.38 519 GLY A O 1
ATOM 4132 N N . TRP A 1 520 ? 27.427 4.618 -29.732 1.00 93.38 520 TRP A N 1
ATOM 4133 C CA . TRP A 1 520 ? 26.019 4.856 -30.082 1.00 93.38 520 TRP A CA 1
ATOM 4134 C C . TRP A 1 520 ? 25.843 5.299 -31.536 1.00 93.38 520 TRP A C 1
ATOM 4136 O O . TRP A 1 520 ? 24.984 4.787 -32.246 1.00 93.38 520 TRP A O 1
ATOM 4146 N N . LEU A 1 521 ? 26.700 6.204 -32.021 1.00 90.62 521 LEU A N 1
ATOM 4147 C CA . LEU A 1 521 ? 26.664 6.677 -33.410 1.00 90.62 521 LEU A CA 1
ATOM 4148 C C . LEU A 1 521 ? 27.049 5.600 -34.437 1.00 90.62 521 LEU A C 1
ATOM 4150 O O . LEU A 1 521 ? 26.723 5.747 -35.614 1.00 90.62 521 LEU A O 1
ATOM 4154 N N . LYS A 1 522 ? 27.753 4.544 -34.016 1.00 90.81 522 LYS A N 1
ATOM 4155 C CA . LYS A 1 522 ? 28.059 3.357 -34.831 1.00 90.81 522 LYS A CA 1
ATOM 4156 C C . LYS A 1 522 ? 26.995 2.262 -34.703 1.00 90.81 522 LYS A C 1
ATOM 4158 O O . LYS A 1 522 ? 27.138 1.225 -35.344 1.00 90.81 522 LYS A O 1
ATOM 4163 N N . GLY A 1 523 ? 25.954 2.483 -33.898 1.00 85.94 523 GLY A N 1
ATOM 4164 C CA . GLY A 1 523 ? 24.906 1.503 -33.628 1.00 85.94 523 GLY A CA 1
ATOM 4165 C C . GLY A 1 523 ? 25.304 0.428 -32.613 1.00 85.94 523 GLY A C 1
ATOM 4166 O O . GLY A 1 523 ? 24.694 -0.638 -32.597 1.00 85.94 523 GLY A O 1
ATOM 4167 N N . GLU A 1 524 ? 26.322 0.671 -31.780 1.00 89.56 524 GLU A N 1
ATOM 4168 C CA . GLU A 1 524 ? 26.639 -0.217 -30.657 1.00 89.56 524 GLU A CA 1
ATOM 4169 C C . GLU A 1 524 ? 25.524 -0.140 -29.605 1.00 89.56 524 GLU A C 1
ATOM 4171 O O . GLU A 1 524 ? 25.071 0.945 -29.230 1.00 89.56 524 GLU A O 1
ATOM 4176 N N . ARG A 1 525 ? 25.080 -1.309 -29.136 1.00 87.31 525 ARG A N 1
ATOM 4177 C CA . ARG A 1 525 ? 23.991 -1.473 -28.170 1.00 87.31 525 ARG A CA 1
ATOM 4178 C C . ARG A 1 525 ? 24.500 -2.241 -26.962 1.00 87.31 525 ARG A C 1
ATOM 4180 O O . ARG A 1 525 ? 25.319 -3.146 -27.107 1.00 87.31 525 ARG A O 1
ATOM 4187 N N . GLU A 1 526 ? 24.014 -1.870 -25.785 1.00 84.69 526 GLU A N 1
ATOM 4188 C CA . GLU A 1 526 ? 24.335 -2.557 -24.536 1.00 84.69 526 GLU A CA 1
ATOM 4189 C C . GLU A 1 526 ? 23.092 -3.301 -24.021 1.00 84.69 526 GLU A C 1
ATOM 4191 O O . GLU A 1 526 ? 22.010 -2.710 -23.962 1.00 84.69 526 GLU A O 1
ATOM 4196 N N . PRO A 1 527 ? 23.210 -4.572 -23.608 1.00 86.12 527 PRO A N 1
ATOM 4197 C CA . PRO A 1 527 ? 22.092 -5.285 -23.006 1.00 86.12 527 PRO A CA 1
ATOM 4198 C C . PRO A 1 527 ? 21.621 -4.595 -21.724 1.00 86.12 527 PRO A C 1
ATOM 4200 O O . PRO A 1 527 ? 22.407 -4.052 -20.941 1.00 86.12 527 PRO A O 1
ATOM 4203 N N . LEU A 1 528 ? 20.317 -4.687 -21.467 1.00 90.25 528 LEU A N 1
ATOM 4204 C CA . LEU A 1 528 ? 19.738 -4.310 -20.183 1.00 90.25 528 LEU A CA 1
ATOM 4205 C C . LEU A 1 528 ? 19.985 -5.445 -19.189 1.00 90.25 528 LEU A C 1
ATOM 4207 O O . LEU A 1 528 ? 19.284 -6.455 -19.186 1.00 90.25 528 LEU A O 1
ATOM 4211 N N . PHE A 1 529 ? 21.008 -5.305 -18.348 1.00 90.31 529 PHE A N 1
ATOM 4212 C CA . PHE A 1 529 ? 21.304 -6.312 -17.335 1.00 90.31 529 PHE A CA 1
ATOM 4213 C C . PHE A 1 529 ? 20.314 -6.198 -16.177 1.00 90.31 529 PHE A C 1
ATOM 4215 O O . PHE A 1 529 ? 20.444 -5.304 -15.339 1.00 90.31 529 PHE A O 1
ATOM 4222 N N . ILE A 1 530 ? 19.350 -7.116 -16.137 1.00 91.81 530 ILE A N 1
ATOM 4223 C CA . ILE A 1 530 ? 18.322 -7.192 -15.094 1.00 91.81 530 ILE A CA 1
ATOM 4224 C C . ILE A 1 530 ? 18.891 -7.853 -13.831 1.00 91.81 530 ILE A C 1
ATOM 4226 O O . ILE A 1 530 ? 19.656 -8.821 -13.899 1.00 91.81 530 ILE A O 1
ATOM 4230 N N . ASP A 1 531 ? 18.519 -7.337 -12.669 1.00 91.38 531 ASP A N 1
ATOM 4231 C CA . ASP A 1 531 ? 18.689 -7.974 -11.370 1.00 91.38 531 ASP A CA 1
ATOM 4232 C C . ASP A 1 531 ? 17.403 -8.729 -10.992 1.00 91.38 531 ASP A C 1
ATOM 4234 O O . ASP A 1 531 ? 16.327 -8.148 -10.883 1.00 91.38 531 ASP A O 1
ATOM 4238 N N . LEU A 1 532 ? 17.513 -10.048 -10.814 1.00 88.81 532 LEU A N 1
ATOM 4239 C CA . LEU A 1 532 ? 16.399 -10.931 -10.445 1.00 88.81 532 LEU A CA 1
ATOM 4240 C C . LEU A 1 532 ? 16.485 -11.408 -8.986 1.00 88.81 532 LEU A C 1
ATOM 4242 O O . LEU A 1 532 ? 15.794 -12.353 -8.604 1.00 88.81 532 LEU A O 1
ATOM 4246 N N . SER A 1 533 ? 17.325 -10.789 -8.154 1.00 90.62 533 SER A N 1
ATOM 4247 C CA . SER A 1 533 ? 17.495 -11.169 -6.744 1.00 90.62 533 SER A CA 1
ATOM 4248 C C . SER A 1 533 ? 16.178 -11.117 -5.959 1.00 90.62 533 SER A C 1
ATOM 4250 O O . SER A 1 533 ? 15.829 -12.090 -5.285 1.00 90.62 533 SER A O 1
ATOM 4252 N N . LYS A 1 534 ? 15.386 -10.051 -6.128 1.00 92.12 534 LYS A N 1
ATOM 4253 C CA . LYS A 1 534 ? 14.041 -9.934 -5.536 1.00 92.12 534 LYS A CA 1
ATOM 4254 C C . LYS A 1 534 ? 13.074 -10.996 -6.053 1.00 92.12 534 LYS A C 1
ATOM 4256 O O . LYS A 1 534 ? 12.309 -11.556 -5.272 1.00 92.12 534 LYS A O 1
ATOM 4261 N N . ALA A 1 535 ? 13.144 -11.331 -7.339 1.00 88.62 535 ALA A N 1
ATOM 4262 C CA . ALA A 1 535 ? 12.338 -12.408 -7.907 1.00 88.62 535 ALA A CA 1
ATOM 4263 C C . ALA A 1 535 ? 12.711 -13.775 -7.301 1.00 88.62 535 ALA A C 1
ATOM 4265 O O . ALA A 1 535 ? 11.839 -14.589 -7.001 1.00 88.62 535 ALA A O 1
ATOM 4266 N N . GLY A 1 536 ? 13.999 -14.007 -7.028 1.00 88.62 536 GLY A N 1
ATOM 4267 C CA . GLY A 1 536 ? 14.461 -15.184 -6.289 1.00 88.62 536 GLY A CA 1
ATOM 4268 C C . GLY A 1 536 ? 13.909 -15.256 -4.859 1.00 88.62 536 GLY A C 1
ATOM 4269 O O . GLY A 1 536 ? 13.597 -16.346 -4.373 1.00 88.62 536 GLY A O 1
ATOM 4270 N N . LEU A 1 537 ? 13.734 -14.109 -4.195 1.00 90.50 537 LEU A N 1
ATOM 4271 C CA . LEU A 1 537 ? 13.128 -14.027 -2.864 1.00 90.50 537 LEU A CA 1
ATOM 4272 C C . LEU A 1 537 ? 11.630 -14.361 -2.891 1.00 90.50 537 LEU A C 1
ATOM 4274 O O . LEU A 1 537 ? 11.175 -15.173 -2.085 1.00 90.50 537 LEU A O 1
ATOM 4278 N N . ALA A 1 538 ? 10.892 -13.808 -3.859 1.00 90.19 538 ALA A N 1
ATOM 4279 C CA . ALA A 1 538 ? 9.489 -14.143 -4.110 1.00 90.19 538 ALA A CA 1
ATOM 4280 C C . ALA A 1 538 ? 9.297 -15.656 -4.306 1.00 90.19 538 ALA A C 1
ATOM 4282 O O . ALA A 1 538 ? 8.499 -16.284 -3.607 1.00 90.19 538 ALA A O 1
ATOM 4283 N N . ARG A 1 539 ? 10.120 -16.276 -5.163 1.00 86.31 539 ARG A N 1
ATOM 4284 C CA . ARG A 1 539 ? 10.082 -17.729 -5.394 1.00 86.31 539 ARG A CA 1
ATOM 4285 C C . ARG A 1 539 ? 10.391 -18.526 -4.134 1.00 86.31 539 ARG A C 1
ATOM 4287 O O . ARG A 1 539 ? 9.697 -19.494 -3.832 1.00 86.31 539 ARG A O 1
ATOM 4294 N N . ARG A 1 540 ? 11.388 -18.110 -3.347 1.00 88.81 540 ARG A N 1
ATOM 4295 C CA . ARG A 1 540 ? 11.683 -18.754 -2.060 1.00 88.81 540 ARG A CA 1
ATOM 4296 C C . ARG A 1 540 ? 10.467 -18.721 -1.131 1.00 88.81 540 ARG A C 1
ATOM 4298 O O . ARG A 1 540 ? 10.117 -19.769 -0.593 1.00 88.81 540 ARG A O 1
ATOM 4305 N N . ILE A 1 541 ? 9.805 -17.573 -0.982 1.00 90.00 541 ILE A N 1
ATOM 4306 C CA . ILE A 1 541 ? 8.574 -17.439 -0.180 1.00 90.00 541 ILE A CA 1
ATOM 4307 C C . ILE A 1 541 ? 7.481 -18.375 -0.693 1.00 90.00 541 ILE A C 1
ATOM 4309 O O . ILE A 1 541 ? 6.820 -19.043 0.101 1.00 90.00 541 ILE A O 1
ATOM 4313 N N . ALA A 1 542 ? 7.321 -18.468 -2.012 1.00 85.81 542 ALA A N 1
ATOM 4314 C CA . ALA A 1 542 ? 6.326 -19.336 -2.618 1.00 85.81 542 ALA A CA 1
ATOM 4315 C C . ALA A 1 542 ? 6.599 -20.830 -2.361 1.00 85.81 542 ALA A C 1
ATOM 4317 O O . ALA A 1 542 ? 5.659 -21.618 -2.330 1.00 85.81 542 ALA A O 1
ATOM 4318 N N . THR A 1 543 ? 7.858 -21.237 -2.146 1.00 84.12 543 THR A N 1
ATOM 4319 C CA . THR A 1 543 ? 8.216 -22.634 -1.820 1.00 84.12 543 THR A CA 1
ATOM 4320 C C . THR A 1 543 ? 8.039 -23.020 -0.351 1.00 84.12 543 THR A C 1
ATOM 4322 O O . THR A 1 543 ? 7.889 -24.217 -0.072 1.00 84.12 543 THR A O 1
ATOM 4325 N N . LEU A 1 544 ? 8.029 -22.048 0.567 1.00 85.06 544 LEU A N 1
ATOM 4326 C CA . LEU A 1 544 ? 7.699 -22.254 1.983 1.00 85.06 544 LEU A CA 1
A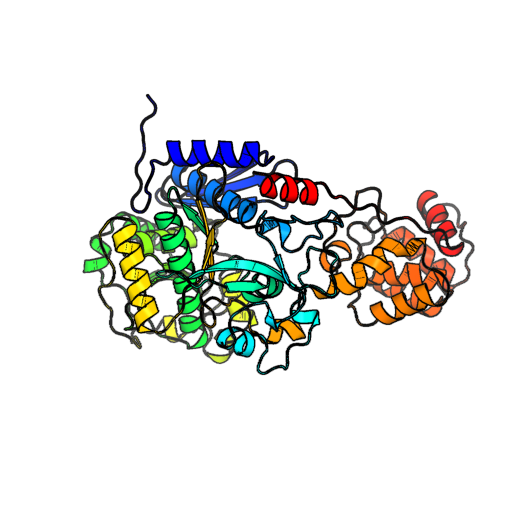TOM 4327 C C . LEU A 1 544 ? 6.223 -22.628 2.138 1.00 85.06 544 LEU A C 1
ATOM 4329 O O . LEU A 1 544 ? 5.944 -23.505 2.985 1.00 85.06 544 LEU A O 1
#

Nearest PDB structures (foldseek):
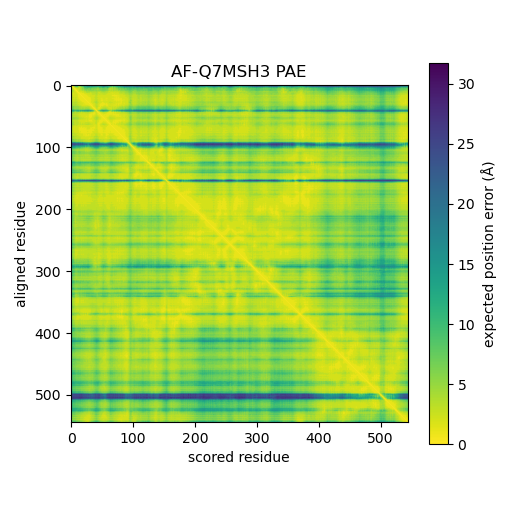  4q86-assembly2_C  TM=8.973E-01  e=5.946E-43  Escherichia coli K-12
  4q85-assembly4_H  TM=8.832E-01  e=2.458E-42  Escherichia coli K-12
  4q84-assembly1_A  TM=9.045E-01  e=2.066E-41  Escherichia coli K-12
  4q85-assembly3_F  TM=8.793E-01  e=8.408E-42  Escherichia coli K-12
  4q85-assembly2_C  TM=8.846E-01  e=1.656E-40  Escherichia coli K-12

Mean predicted aligned error: 5.4 Å

pLDDT: mean 92.64, std 6.6, range [51.47, 98.75]

Organism: Wolinella succinogenes (strain ATCC 29543 / DSM 1740 / CCUG 13145 / JCM 31913 / LMG 7466 / NCTC 11488 / FDC 602W) (NCBI:txid273121)

Foldseek 3Di:
DDDFADDPLAPGTLVVLVVQLVVQVVLLPFDKDWDDKDDQFQQKIKTKMAGPVDRLQIFMAIDSHRSRRVSRRSFVSCLCQLVVLSQQLAALDADDDFQFANQKDFAQDLPQFDDPVVSCVLCVNVVQDPQLQDGQHYLDRRTFTWHWWQWPPDGDTTTHGSLCCVQWFRSQLKGWGLDQLSRNQQSLQRLLQLLLVLVCQLVLFAFAFDDPVVVVVQVSLVRLQVRLVVLVKHWTKTDSCVVLQNQKIWIWIARPVVQFIFIFMAGGLANSNRSRRRSRLVPHVHNSNVPDPLGDHADQDSNQSNDLVLLVCCVPRRNHHGHPSNVDNDGPDDDDDGHDDDDSVVRSVVSVVSCVVVVWIKIKDWSDDSSMTIMGIDTPPRNTSHDSCCSPVVRLSVLSVLQVCLLCVLVDDDPSLVVSLVVCVPPDQQAQPCSSSNFAFDPPFPSGRHTNLVVSLLSCLLVVVLVSNLVSLVVVLVPDDPPDPCNLLSVLLNCCSPPVDDLDPPPPGDPVSSVVNVCSNVSNDDRRHTDSVVSVSSVSSNVD